Protein 8RV0 (pdb70)

Sequence (495 aa):
GRETCYACHTEVKSLKENSKHAAIACTVCHDKTKEHLEKGPDVKPVTKIDQAVCGSCHKNQYESFYAVHHDPTGARKEKGIPAGRSPLQDKLLAGHGFTFEHAEPRGHAYMVVDQFAVDRFQGGRYQFKGGWKNYDKVGKTWDILEDRGPNAKLPETAMAGNPTCIQCKSSDLILQWKHLGEKGGKFDRTSNVNDVVKAINNPVGCIHCHDPHGAQPRIVRDGLIAAIEKDPAKNIFAKNGKTDLKVIDFRGFRKIGVMEKTDSRMMCAQCHVEYNCNPGTQRTDGKPVTFADARTNHFPLKNSLQLLEHYRSIDFFDFKHAVTGAKLIKFQHPEAETYAGSAHDKAGVQCHQCHMPQVKGKDGKKYSTHGVVKPIQMVQESCISCHKDYTPNKAKFMIETIRNYTKGKMRKSEYWLAQLIDTFAVAQREGVSPTILDQARLKHEEAHALWEYWTAENSDGFHNPEQARQSLTGSISASKAGVKLLNDAIMAVKQ

Nearest PDB structures (foldseek):
  8rv0-assembly1_Y  TM=1.002E+00  e=2.883E-96  Trichlorobacter ammonificans
  3f29-assembly1_B  TM=9.630E-01  e=2.420E-55  Thioalkalivibrio nitratireducens
  2ot4-assembly1_A  TM=9.615E-01  e=1.950E-55  Thioalkalivibrio nitratireducens
  4l38-assembly1_A  TM=9.530E-01  e=4.382E-55  Thioalkalivibrio nitratireducens DSM 14787
  3sxq-assembly1_A  TM=9.569E-01  e=2.601E-54  Thioalkalivibrio paradoxus

Radius of gyration: 24.06 Å; Cα contacts (8 Å, |Δi|>4): 841; chains: 1; bounding box: 68×54×76 Å

Foldseek 3Di:
DVVVVCVPVVVLVVQFPPFPCVPDDPCLQWPCVVVCVVVHPVDPIDGFQDQVSVCVVVVQQVCLLQPFDADVVGFQAFQCPCPHLNVCCCQLVAWDLCNLTDTDDDWQQCQLLCQCQTQAAQQRQKAFVVHPVCSRPGFWNPVTIDGNDNPDHDPSGHHFHFPLVCQQWACQCLVFAFQLQDPDGVGGRPDDRVVVSVRGTGGYGPCQQAPPSRRFGWHFQRQLVVQCVVQQQDFLQHDPRGHQWDWDQPPNGGIMTGGPDDAVLSSVVSHQAWFAQGKWAFQPPRDTRGSNHSSRGHGNSADLVCVLVVCNVVRTAHGQRPQLRFRAHATARHLSSQLRPAPCVVVVDHPQQQFQFWDADDVGHIDGRNRTDDCLVPVVGNPCVVVVPDDNVRSNVVLVVLLVVLVVLLVLLSVLLSLLRVLLNLLVVLPQDVVLSVVSSVLNRQLCSLRNNQSNHDSSCPSHSVSSVVSSVSSNVSSVVSSVSSVVRSVVRVD

B-factor: mean 25.17, std 11.89, range [7.92, 104.19]

Secondary structure (DSSP, 8-state):
-HHHHHTT-HHHHHHHTTSTTTT--GGGTEE-HHHHHHT-SSS--EE---HHHHHHH-HHHHHHHH-----TT-S--BSSSTTSS-TTHHHHTTTSGGGT--B----GGGHHHHHHHSTTTSTT-EEETTGGGGTT--S-HHHHEEE--TT---SS------GGGGGGT-STTTTSB-GGG-BTBSB-TTS-HHHHHTT--SSS-GGGTB-TTT--BEE--HHHHHHHHHSTTTSTT-BTTB-S-EEEEETTTEEEEE-SS--HHHHHTTTSS--B-S-EE-TTT--EE-TTSGGGSB-----TTTHHHHHHHTT-BSEE-TTT--EEPP----HHHHHTTSHHHHTT--HHHHHS-EEE-SSS-EEE-SS---GGG-HIIIIITTSTT--HHHHHHHHHHHHHHHHHHHHHHHHHHHHHHHHHHHHHHTT--HHHHHHHHHHHHHHHHHHHHHHHSSSTTTT-HHHHHHHHHHHHHHHHHHHHHHHHHHHTT--

Structure (mmCIF, N/CA/C/O backbone):
data_8RV0
#
_entry.id   8RV0
#
_cell.length_a   114.440
_cell.length_b   114.440
_cell.length_c   65.230
_cell.angle_alpha   90.00
_cell.angle_beta   90.00
_cell.angle_gamma   120.00
#
_symmetry.space_group_name_H-M   'P 63'
#
loop_
_entity.id
_entity.type
_entity.pdbx_description
1 polymer 'Octaheme cytochrome c nitrite reductase'
2 non-polymer 'HEME C'
3 non-polymer 'NITRIC OXIDE'
4 non-polymer 'NITRITE ION'
5 non-polymer 'CALCIUM ION'
6 water water
#
loop_
_atom_site.group_PDB
_atom_site.id
_atom_site.type_symbol
_atom_site.label_atom_id
_atom_site.label_alt_id
_atom_site.label_comp_id
_atom_site.label_asym_id
_atom_site.label_entity_id
_atom_site.label_seq_id
_atom_site.pdbx_PDB_ins_code
_atom_site.Cartn_x
_atom_site.Cartn_y
_atom_site.Cartn_z
_atom_site.occupancy
_atom_site.B_iso_or_equiv
_atom_site.auth_seq_id
_atom_site.auth_comp_id
_atom_site.auth_asym_id
_atom_site.auth_atom_id
_atom_site.pdbx_PDB_model_num
ATOM 1 N N . GLY A 1 1 ? 3.276 9.475 23.162 1.00 39.06 38 GLY Y N 1
ATOM 2 C CA . GLY A 1 1 ? 2.420 9.172 21.928 1.00 34.89 38 GLY Y CA 1
ATOM 3 C C . GLY A 1 1 ? 3.189 8.607 20.728 1.00 44.16 38 GLY Y C 1
ATOM 4 O O . GLY A 1 1 ? 2.602 8.418 19.630 1.00 41.61 38 GLY Y O 1
ATOM 5 N N . ARG A 1 2 ? 4.485 8.252 20.931 1.00 33.86 39 ARG Y N 1
ATOM 6 C CA . ARG A 1 2 ? 5.322 7.914 19.778 1.00 33.84 39 ARG Y CA 1
ATOM 7 C C . ARG A 1 2 ? 4.745 6.712 19.020 1.00 22.59 39 ARG Y C 1
ATOM 8 O O . ARG A 1 2 ? 4.774 6.658 17.804 1.00 30.27 39 ARG Y O 1
ATOM 16 N N . GLU A 1 3 ? 4.127 5.777 19.772 1.00 33.98 40 GLU Y N 1
ATOM 17 C CA . GLU A 1 3 ? 3.466 4.621 19.160 1.00 38.15 40 GLU Y CA 1
ATOM 18 C C . GLU A 1 3 ? 2.482 5.010 18.049 1.00 34.73 40 GLU Y C 1
ATOM 19 O O . GLU A 1 3 ? 2.413 4.345 17.013 1.00 29.92 40 GLU Y O 1
ATOM 25 N N . THR A 1 4 ? 1.708 6.087 18.243 1.00 39.69 41 THR Y N 1
ATOM 26 C CA . THR A 1 4 ? 0.804 6.547 17.196 1.00 31.85 41 THR Y CA 1
ATOM 27 C C . THR A 1 4 ? 1.593 6.935 15.946 1.00 39.06 41 THR Y C 1
ATOM 28 O O . THR A 1 4 ? 1.235 6.512 14.845 1.00 34.09 41 THR Y O 1
ATOM 32 N N . CYS A 1 5 ? 2.614 7.818 16.117 1.00 38.28 42 CYS Y N 1
ATOM 33 C CA . CYS A 1 5 ? 3.549 8.140 15.049 1.00 36.24 42 CYS Y CA 1
ATOM 34 C C . CYS A 1 5 ? 4.087 6.841 14.432 1.00 31.76 42 CYS Y C 1
ATOM 35 O O . CYS A 1 5 ? 4.068 6.666 13.182 1.00 33.11 42 CYS Y O 1
ATOM 38 N N . TYR A 1 6 ? 4.547 5.953 15.344 1.00 32.62 43 TYR Y N 1
ATOM 39 C CA . TYR A 1 6 ? 5.295 4.802 14.817 1.00 36.03 43 TYR Y CA 1
ATOM 40 C C . TYR A 1 6 ? 4.374 3.963 13.910 1.00 45.37 43 TYR Y C 1
ATOM 41 O O . TYR A 1 6 ? 4.858 3.312 12.974 1.00 40.42 43 TYR Y O 1
ATOM 50 N N . ALA A 1 7 ? 3.038 3.994 14.146 1.00 36.73 44 ALA Y N 1
ATOM 51 C CA . ALA A 1 7 ? 2.169 3.191 13.279 1.00 38.68 44 ALA Y CA 1
ATOM 52 C C . ALA A 1 7 ? 2.452 3.508 11.806 1.00 36.33 44 ALA Y C 1
ATOM 53 O O . ALA A 1 7 ? 2.186 2.735 10.864 1.00 34.30 44 ALA Y O 1
ATOM 55 N N . CYS A 1 8 ? 2.943 4.723 11.561 1.00 36.52 45 CYS Y N 1
ATOM 56 C CA . CYS A 1 8 ? 3.035 5.110 10.168 1.00 30.08 45 CYS Y CA 1
ATOM 57 C C . CYS A 1 8 ? 4.495 5.357 9.779 1.00 28.71 45 CYS Y C 1
ATOM 58 O O . CYS A 1 8 ? 4.751 5.560 8.622 1.00 31.08 45 CYS Y O 1
ATOM 61 N N . HIS A 1 9 ? 5.426 5.433 10.734 1.00 26.76 46 HIS Y N 1
ATOM 62 C CA . HIS A 1 9 ? 6.804 5.805 10.397 1.00 27.07 46 HIS Y CA 1
ATOM 63 C C . HIS A 1 9 ? 7.722 4.731 10.964 1.00 21.40 46 HIS Y C 1
ATOM 64 O O . HIS A 1 9 ? 8.212 4.828 12.117 1.00 25.58 46 HIS Y O 1
ATOM 71 N N . THR A 1 10 ? 7.844 3.600 10.230 1.00 29.66 47 THR Y N 1
ATOM 72 C CA . THR A 1 10 ? 8.366 2.388 10.897 1.00 31.08 47 THR Y CA 1
ATOM 73 C C . THR A 1 10 ? 9.903 2.388 10.946 1.00 22.48 47 THR Y C 1
ATOM 74 O O . THR A 1 10 ? 10.472 1.975 11.944 1.00 25.26 47 THR Y O 1
ATOM 78 N N . GLU A 1 11 ? 10.558 3.015 9.960 1.00 29.53 48 GLU Y N 1
ATOM 79 C CA . GLU A 1 11 ? 12.012 3.158 9.952 1.00 28.45 48 GLU Y CA 1
ATOM 80 C C . GLU A 1 11 ? 12.554 3.985 11.120 1.00 29.68 48 GLU Y C 1
ATOM 81 O O . GLU A 1 11 ? 13.616 3.664 11.689 1.00 29.27 48 GLU Y O 1
ATOM 87 N N . VAL A 1 12 ? 11.843 5.084 11.443 1.00 26.55 49 VAL Y N 1
ATOM 88 C CA . VAL A 1 12 ? 12.155 5.887 12.601 1.00 24.52 49 VAL Y CA 1
ATOM 89 C C . VAL A 1 12 ? 12.108 5.033 13.850 1.00 25.48 49 VAL Y C 1
ATOM 90 O O . VAL A 1 12 ? 13.085 5.068 14.585 1.00 28.50 49 VAL Y O 1
ATOM 94 N N . LYS A 1 13 ? 10.973 4.296 14.093 1.00 26.04 50 LYS Y N 1
ATOM 95 C CA . LYS A 1 13 ? 10.924 3.368 15.213 1.00 25.14 50 LYS Y CA 1
ATOM 96 C C . LYS A 1 13 ? 12.217 2.517 15.259 1.00 24.34 50 LYS Y C 1
ATOM 97 O O . LYS A 1 13 ? 12.834 2.406 16.322 1.00 23.20 50 LYS Y O 1
ATOM 103 N N . SER A 1 14 ? 12.607 1.944 14.118 1.00 22.26 51 SER Y N 1
ATOM 104 C CA . SER A 1 14 ? 13.806 1.075 14.058 1.00 26.42 51 SER Y CA 1
ATOM 105 C C . SER A 1 14 ? 15.087 1.797 14.437 1.00 28.25 51 SER Y C 1
ATOM 106 O O . SER A 1 14 ? 15.889 1.233 15.164 1.00 28.08 51 SER Y O 1
ATOM 109 N N . LEU A 1 15 ? 15.295 3.025 13.938 1.00 31.69 52 LEU Y N 1
ATOM 110 C CA . LEU A 1 15 ? 16.464 3.771 14.413 1.00 24.67 52 LEU Y CA 1
ATOM 111 C C . LEU A 1 15 ? 16.366 4.176 15.872 1.00 19.60 52 LEU Y C 1
ATOM 112 O O . LEU A 1 15 ? 17.386 4.190 16.560 1.00 21.00 52 LEU Y O 1
ATOM 117 N N . LYS A 1 16 ? 15.163 4.590 16.376 1.00 22.91 53 LYS Y N 1
ATOM 118 C CA . LYS A 1 16 ? 15.085 5.276 17.659 1.00 22.81 53 LYS Y CA 1
ATOM 119 C C . LYS A 1 16 ? 14.952 4.346 18.882 1.00 23.64 53 LYS Y C 1
ATOM 120 O O . LYS A 1 16 ? 15.528 4.628 19.933 1.00 21.06 53 LYS Y O 1
ATOM 126 N N . GLU A 1 17 ? 14.121 3.286 18.799 1.00 25.66 54 GLU Y N 1
ATOM 127 C CA . GLU A 1 17 ? 13.893 2.522 20.040 1.00 25.49 54 GLU Y CA 1
ATOM 128 C C . GLU A 1 17 ? 15.195 1.830 20.474 1.00 24.23 54 GLU Y C 1
ATOM 129 O O . GLU A 1 17 ? 15.979 1.472 19.589 1.00 28.74 54 GLU Y O 1
ATOM 135 N N . ASN A 1 18 ? 15.436 1.792 21.795 1.00 24.52 55 ASN Y N 1
ATOM 136 C CA . ASN A 1 18 ? 16.558 1.182 22.511 1.00 28.76 55 ASN Y CA 1
ATOM 137 C C . ASN A 1 18 ? 17.908 1.842 22.180 1.00 34.25 55 ASN Y C 1
ATOM 138 O O . ASN A 1 18 ? 18.973 1.313 22.521 1.00 30.91 55 ASN Y O 1
ATOM 143 N N . SER A 1 19 ? 17.856 3.061 21.636 1.00 29.20 56 SER Y N 1
ATOM 144 C CA . SER A 1 19 ? 19.024 3.821 21.223 1.00 30.95 56 SER Y CA 1
ATOM 145 C C . SER A 1 19 ? 19.384 4.823 22.311 1.00 28.85 56 SER Y C 1
ATOM 146 O O . SER A 1 19 ? 18.628 4.955 23.238 1.00 29.32 56 SER Y O 1
ATOM 149 N N . LYS A 1 20 ? 20.482 5.622 22.141 1.00 23.66 57 LYS Y N 1
ATOM 150 C CA . LYS A 1 20 ? 20.985 6.636 23.055 1.00 29.70 57 LYS Y CA 1
ATOM 151 C C . LYS A 1 20 ? 20.023 7.831 23.263 1.00 24.54 57 LYS Y C 1
ATOM 152 O O . LYS A 1 20 ? 20.089 8.591 24.251 1.00 31.07 57 LYS Y O 1
ATOM 158 N N . HIS A 1 21 ? 19.176 8.025 22.298 1.00 20.30 58 HIS Y N 1
ATOM 159 C CA . HIS A 1 21 ? 18.230 9.120 22.261 1.00 26.07 58 HIS Y CA 1
ATOM 160 C C . HIS A 1 21 ? 16.813 8.558 22.438 1.00 30.35 58 HIS Y C 1
ATOM 161 O O . HIS A 1 21 ? 15.844 9.165 21.972 1.00 30.50 58 HIS Y O 1
ATOM 168 N N . ALA A 1 22 ? 16.673 7.339 23.013 1.00 29.89 59 ALA Y N 1
ATOM 169 C CA . ALA A 1 22 ? 15.339 6.713 23.002 1.00 27.80 59 ALA Y CA 1
ATOM 170 C C . ALA A 1 22 ? 14.275 7.616 23.657 1.00 26.81 59 ALA Y C 1
ATOM 171 O O . ALA A 1 22 ? 13.195 7.779 23.091 1.00 24.16 59 ALA Y O 1
ATOM 173 N N . ALA A 1 23 ? 14.626 8.199 24.798 1.00 24.32 60 ALA Y N 1
ATOM 174 C CA . ALA A 1 23 ? 13.699 8.968 25.632 1.00 28.68 60 ALA Y CA 1
ATOM 175 C C . ALA A 1 23 ? 13.297 10.331 25.077 1.00 34.61 60 ALA Y C 1
ATOM 176 O O . ALA A 1 23 ? 12.315 10.892 25.578 1.00 34.29 60 ALA Y O 1
ATOM 178 N N . ILE A 1 24 ? 14.102 10.919 24.168 1.00 29.97 61 ILE Y N 1
ATOM 179 C CA . ILE A 1 24 ? 13.742 12.194 23.535 1.00 28.81 61 ILE Y CA 1
ATOM 180 C C . ILE A 1 24 ? 12.338 12.158 22.922 1.00 25.17 61 ILE Y C 1
ATOM 181 O O . ILE A 1 24 ? 12.032 11.473 21.941 1.00 30.09 61 ILE Y O 1
ATOM 186 N N . ALA A 1 25 ? 11.506 13.075 23.398 1.00 26.36 62 ALA Y N 1
ATOM 187 C CA . ALA A 1 25 ? 10.188 13.221 22.811 1.00 21.01 62 ALA Y CA 1
ATOM 188 C C . ALA A 1 25 ? 10.312 13.845 21.427 1.00 25.03 62 ALA Y C 1
ATOM 189 O O . ALA A 1 25 ? 11.186 14.720 21.177 1.00 21.52 62 ALA Y O 1
ATOM 191 N N . CYS A 1 26 ? 9.374 13.425 20.576 1.00 24.01 63 CYS Y N 1
ATOM 192 C CA . CYS A 1 26 ? 9.330 13.823 19.183 1.00 24.24 63 CYS Y CA 1
ATOM 193 C C . CYS A 1 26 ? 9.200 15.334 19.014 1.00 31.57 63 CYS Y C 1
ATOM 194 O O . CYS A 1 26 ? 9.620 15.869 17.973 1.00 30.09 63 CYS Y O 1
ATOM 197 N N . THR A 1 27 ? 8.480 15.958 19.962 1.00 25.23 64 THR Y N 1
ATOM 198 C CA . THR A 1 27 ? 8.130 17.344 19.769 1.00 31.05 64 THR Y CA 1
ATOM 199 C C . THR A 1 27 ? 9.391 18.175 20.016 1.00 37.27 64 THR Y C 1
ATOM 200 O O . THR A 1 27 ? 9.336 19.386 19.818 1.00 34.07 64 THR Y O 1
ATOM 204 N N . VAL A 1 28 ? 10.480 17.545 20.530 1.00 32.22 65 VAL Y N 1
ATOM 205 C CA . VAL A 1 28 ? 11.746 18.237 20.714 1.00 27.77 65 VAL Y CA 1
ATOM 206 C C . VAL A 1 28 ? 12.273 18.756 19.393 1.00 28.49 65 VAL Y C 1
ATOM 207 O O . VAL A 1 28 ? 12.903 19.819 19.380 1.00 31.99 65 VAL Y O 1
ATOM 211 N N . CYS A 1 29 ? 12.046 18.044 18.300 1.00 23.95 66 CYS Y N 1
ATOM 212 C CA . CYS A 1 29 ? 12.704 18.275 17.019 1.00 24.31 66 CYS Y CA 1
ATOM 213 C C . CYS A 1 29 ? 11.616 18.587 15.977 1.00 20.22 66 CYS Y C 1
ATOM 214 O O . CYS A 1 29 ? 11.856 19.010 14.831 1.00 28.68 66 CYS Y O 1
ATOM 217 N N . HIS A 1 30 ? 10.353 18.284 16.300 1.00 22.95 67 HIS Y N 1
ATOM 218 C CA . HIS A 1 30 ? 9.338 18.439 15.266 1.00 22.54 67 HIS Y CA 1
ATOM 219 C C . HIS A 1 30 ? 8.178 19.297 15.823 1.00 26.14 67 HIS Y C 1
ATOM 220 O O . HIS A 1 30 ? 7.709 19.061 16.932 1.00 26.58 67 HIS Y O 1
ATOM 227 N N . ASP A 1 31 ? 7.717 20.290 15.058 1.00 33.18 68 ASP Y N 1
ATOM 228 C CA . ASP A 1 31 ? 6.676 21.159 15.620 1.00 27.03 68 ASP Y CA 1
ATOM 229 C C . ASP A 1 31 ? 5.435 20.831 14.818 1.00 27.78 68 ASP Y C 1
ATOM 230 O O . ASP A 1 31 ? 5.575 20.234 13.770 1.00 23.73 68 ASP Y O 1
ATOM 235 N N . LYS A 1 32 ? 4.217 21.193 15.279 1.00 31.11 69 LYS Y N 1
ATOM 236 C CA . LYS A 1 32 ? 3.004 21.020 14.454 1.00 32.06 69 LYS Y CA 1
ATOM 237 C C . LYS A 1 32 ? 2.561 19.557 14.344 1.00 29.05 69 LYS Y C 1
ATOM 238 O O . LYS A 1 32 ? 2.023 19.144 13.304 1.00 29.66 69 LYS Y O 1
ATOM 244 N N . THR A 1 33 ? 2.989 18.752 15.325 1.00 28.06 70 THR Y N 1
ATOM 245 C CA . THR A 1 33 ? 2.704 17.326 15.234 1.00 23.39 70 THR Y CA 1
ATOM 246 C C . THR A 1 33 ? 1.196 17.116 15.487 1.00 31.60 70 THR Y C 1
ATOM 247 O O . THR A 1 33 ? 0.597 16.266 14.846 1.00 31.17 70 THR Y O 1
ATOM 251 N N . LYS A 1 34 ? 0.608 17.858 16.455 1.00 31.63 71 LYS Y N 1
ATOM 252 C CA . LYS A 1 34 ? -0.841 17.742 16.649 1.00 35.40 71 LYS Y CA 1
ATOM 253 C C . LYS A 1 34 ? -1.570 18.041 15.331 1.00 34.79 71 LYS Y C 1
ATOM 254 O O . LYS A 1 34 ? -2.399 17.246 14.885 1.00 37.30 71 LYS Y O 1
ATOM 260 N N . GLU A 1 35 ? -1.282 19.152 14.643 1.00 28.75 72 GLU Y N 1
ATOM 261 C CA . GLU A 1 35 ? -1.974 19.346 13.372 1.00 28.71 72 GLU Y CA 1
ATOM 262 C C . GLU A 1 35 ? -1.813 18.181 12.372 1.00 31.38 72 GLU Y C 1
ATOM 263 O O . GLU A 1 35 ? -2.722 17.857 11.579 1.00 25.96 72 GLU Y O 1
ATOM 269 N N . HIS A 1 36 ? -0.619 17.564 12.370 1.00 26.24 73 HIS Y N 1
ATOM 270 C CA . HIS A 1 36 ? -0.317 16.418 11.550 1.00 26.81 73 HIS Y CA 1
ATOM 271 C C . HIS A 1 36 ? -1.223 15.233 11.874 1.00 25.88 73 HIS Y C 1
ATOM 272 O O . HIS A 1 36 ? -1.681 14.549 10.968 1.00 25.00 73 HIS Y O 1
ATOM 279 N N . LEU A 1 37 ? -1.466 14.966 13.162 1.00 33.94 74 LEU Y N 1
ATOM 280 C CA . LEU A 1 37 ? -2.356 13.864 13.565 1.00 32.63 74 LEU Y CA 1
ATOM 281 C C . LEU A 1 37 ? -3.798 14.211 13.110 1.00 43.56 74 LEU Y C 1
ATOM 282 O O . LEU A 1 37 ? -4.368 13.536 12.214 1.00 40.65 74 LEU Y O 1
ATOM 287 N N . GLU A 1 38 ? -4.321 15.344 13.666 1.00 38.57 75 GLU Y N 1
ATOM 288 C CA . GLU A 1 38 ? -5.688 15.881 13.546 1.00 40.27 75 GLU Y CA 1
ATOM 289 C C . GLU A 1 38 ? -6.097 16.111 12.092 1.00 45.81 75 GLU Y C 1
ATOM 290 O O . GLU A 1 38 ? -7.089 15.569 11.616 1.00 60.13 75 GLU Y O 1
ATOM 296 N N . LYS A 1 39 ? -5.337 16.933 11.378 1.00 43.25 76 LYS Y N 1
ATOM 297 C CA . LYS A 1 39 ? -5.661 17.255 10.007 1.00 50.73 76 LYS Y CA 1
ATOM 298 C C . LYS A 1 39 ? -5.173 16.160 9.053 1.00 48.68 76 LYS Y C 1
ATOM 299 O O . LYS A 1 39 ? -5.616 16.088 7.910 1.00 57.50 76 LYS Y O 1
ATOM 305 N N . GLY A 1 40 ? -4.263 15.291 9.502 1.00 57.98 77 GLY Y N 1
ATOM 306 C CA . GLY A 1 40 ? -3.774 14.215 8.647 1.00 52.72 77 GLY Y CA 1
ATOM 307 C C . GLY A 1 40 ? -2.417 14.510 7.994 1.00 59.91 77 GLY Y C 1
ATOM 308 O O . GLY A 1 40 ? -1.699 15.414 8.426 1.00 52.40 77 GLY Y O 1
ATOM 309 N N . PRO A 1 41 ? -2.040 13.774 6.918 1.00 60.95 78 PRO Y N 1
ATOM 310 C CA . PRO A 1 41 ? -0.679 13.790 6.377 1.00 68.94 78 PRO Y CA 1
ATOM 311 C C . PRO A 1 41 ? -0.578 14.692 5.150 1.00 59.89 78 PRO Y C 1
ATOM 312 O O . PRO A 1 41 ? 0.240 14.465 4.257 1.00 64.83 78 PRO Y O 1
ATOM 316 N N . ASP A 1 42 ? -1.508 15.643 5.089 1.00 61.20 79 ASP Y N 1
ATOM 317 C CA . ASP A 1 42 ? -1.411 16.793 4.207 1.00 60.84 79 ASP Y CA 1
ATOM 318 C C . ASP A 1 42 ? -0.618 17.835 4.986 1.00 50.67 79 ASP Y C 1
ATOM 319 O O . ASP A 1 42 ? 0.427 18.265 4.555 1.00 51.04 79 ASP Y O 1
ATOM 324 N N . VAL A 1 43 ? -1.033 18.105 6.216 1.00 47.55 80 VAL Y N 1
ATOM 325 C CA . VAL A 1 43 ? -0.263 19.001 7.066 1.00 48.26 80 VAL Y CA 1
ATOM 326 C C . VAL A 1 43 ? 0.996 18.291 7.612 1.00 45.57 80 VAL Y C 1
ATOM 327 O O . VAL A 1 43 ? 0.947 17.566 8.633 1.00 34.68 80 VAL Y O 1
ATOM 331 N N . LYS A 1 44 ? 2.121 18.501 6.892 1.00 39.16 81 LYS Y N 1
ATOM 332 C CA . LYS A 1 44 ? 3.416 17.987 7.301 1.00 38.45 81 LYS Y CA 1
ATOM 333 C C . LYS A 1 44 ? 3.881 18.733 8.537 1.00 33.80 81 LYS Y C 1
ATOM 334 O O . LYS A 1 44 ? 3.708 19.940 8.653 1.00 37.86 81 LYS Y O 1
ATOM 340 N N . PRO A 1 45 ? 4.507 18.046 9.506 1.00 34.56 82 PRO Y N 1
ATOM 341 C CA . PRO A 1 45 ? 5.096 18.725 10.640 1.00 32.65 82 PRO Y CA 1
ATOM 342 C C . PRO A 1 45 ? 6.245 19.558 10.062 1.00 27.21 82 PRO Y C 1
ATOM 343 O O . PRO A 1 45 ? 6.553 19.479 8.878 1.00 30.92 82 PRO Y O 1
ATOM 347 N N . VAL A 1 46 ? 6.770 20.417 10.904 1.00 36.22 83 VAL Y N 1
ATOM 348 C CA . VAL A 1 46 ? 7.911 21.246 10.565 1.00 29.57 83 VAL Y CA 1
ATOM 349 C C . VAL A 1 46 ? 9.121 20.640 11.282 1.00 31.03 83 VAL Y C 1
ATOM 350 O O . VAL A 1 46 ? 9.048 20.299 12.487 1.00 33.83 83 VAL Y O 1
ATOM 354 N N . THR A 1 47 ? 10.200 20.460 10.501 1.00 26.00 84 THR Y N 1
ATOM 355 C CA . THR A 1 47 ? 11.443 19.922 11.007 1.00 23.81 84 THR Y CA 1
ATOM 356 C C . THR A 1 47 ? 12.497 21.018 10.910 1.00 21.12 84 THR Y C 1
ATOM 357 O O . THR A 1 47 ? 13.037 21.175 9.857 1.00 28.72 84 THR Y O 1
ATOM 361 N N . LYS A 1 48 ? 12.738 21.791 11.970 1.00 26.65 85 LYS Y N 1
ATOM 362 C CA . LYS A 1 48 ? 13.720 22.849 11.709 1.00 36.92 85 LYS Y CA 1
ATOM 363 C C . LYS A 1 48 ? 15.130 22.245 11.808 1.00 36.35 85 LYS Y C 1
ATOM 364 O O . LYS A 1 48 ? 15.494 21.569 12.780 1.00 33.14 85 LYS Y O 1
ATOM 370 N N . ILE A 1 49 ? 15.869 22.321 10.699 1.00 33.21 86 ILE Y N 1
ATOM 371 C CA . ILE A 1 49 ? 17.192 21.721 10.760 1.00 32.55 86 ILE Y CA 1
ATOM 372 C C . ILE A 1 49 ? 18.071 22.697 11.517 1.00 29.08 86 ILE Y C 1
ATOM 373 O O . ILE A 1 49 ? 18.047 23.874 11.202 1.00 36.04 86 ILE Y O 1
ATOM 378 N N . ASP A 1 50 ? 18.645 22.268 12.652 1.00 36.49 87 ASP Y N 1
ATOM 379 C CA . ASP A 1 50 ? 19.261 23.266 13.519 1.00 32.57 87 ASP Y CA 1
ATOM 380 C C . ASP A 1 50 ? 20.122 22.709 14.638 1.00 36.28 87 ASP Y C 1
ATOM 381 O O . ASP A 1 50 ? 19.613 22.106 15.595 1.00 34.31 87 ASP Y O 1
ATOM 386 N N . GLN A 1 51 ? 21.406 23.145 14.589 1.00 29.40 88 GLN Y N 1
ATOM 387 C CA . GLN A 1 51 ? 22.469 22.727 15.487 1.00 26.94 88 GLN Y CA 1
ATOM 388 C C . GLN A 1 51 ? 22.103 23.006 16.941 1.00 24.64 88 GLN Y C 1
ATOM 389 O O . GLN A 1 51 ? 22.519 22.308 17.892 1.00 23.41 88 GLN Y O 1
ATOM 395 N N . ALA A 1 52 ? 21.379 24.096 17.150 1.00 24.21 89 ALA Y N 1
ATOM 396 C CA . ALA A 1 52 ? 21.264 24.551 18.523 1.00 24.31 89 ALA Y CA 1
ATOM 397 C C . ALA A 1 52 ? 20.394 23.606 19.401 1.00 26.45 89 ALA Y C 1
ATOM 398 O O . ALA A 1 52 ? 20.569 23.523 20.639 1.00 21.95 89 ALA Y O 1
ATOM 400 N N . VAL A 1 53 ? 19.503 22.863 18.742 1.00 21.59 90 VAL Y N 1
ATOM 401 C CA . VAL A 1 53 ? 18.742 21.796 19.403 1.00 27.43 90 VAL Y CA 1
ATOM 402 C C . VAL A 1 53 ? 19.648 20.651 19.847 1.00 26.11 90 VAL Y C 1
ATOM 403 O O . VAL A 1 53 ? 19.644 20.323 21.030 1.00 26.47 90 VAL Y O 1
ATOM 407 N N . CYS A 1 54 ? 20.571 20.188 18.988 1.00 24.24 91 CYS Y N 1
ATOM 408 C CA . CYS A 1 54 ? 21.551 19.239 19.538 1.00 18.71 91 CYS Y CA 1
ATOM 409 C C . CYS A 1 54 ? 22.412 19.864 20.624 1.00 26.42 91 CYS Y C 1
ATOM 410 O O . CYS A 1 54 ? 22.840 19.207 21.587 1.00 24.58 91 CYS Y O 1
ATOM 413 N N . GLY A 1 55 ? 22.774 21.159 20.424 1.00 20.87 92 GLY Y N 1
ATOM 414 C CA . GLY A 1 55 ? 23.607 21.807 21.399 1.00 26.48 92 GLY Y CA 1
ATOM 415 C C . GLY A 1 55 ? 23.028 21.799 22.802 1.00 22.85 92 GLY Y C 1
ATOM 416 O O . GLY A 1 55 ? 23.795 21.848 23.796 1.00 29.71 92 GLY Y O 1
ATOM 417 N N . SER A 1 56 ? 21.681 21.771 22.884 1.00 29.38 93 SER Y N 1
ATOM 418 C CA . SER A 1 56 ? 21.064 21.887 24.199 1.00 27.21 93 SER Y CA 1
ATOM 419 C C . SER A 1 56 ? 21.522 20.679 25.036 1.00 25.32 93 SER Y C 1
ATOM 420 O O . SER A 1 56 ? 21.727 20.781 26.253 1.00 30.21 93 SER Y O 1
ATOM 423 N N . CYS A 1 57 ? 21.866 19.560 24.387 1.00 27.50 94 CYS Y N 1
ATOM 424 C CA . CYS A 1 57 ? 22.294 18.454 25.241 1.00 22.01 94 CYS Y CA 1
ATOM 425 C C . CYS A 1 57 ? 23.739 18.069 24.953 1.00 26.81 94 CYS Y C 1
ATOM 426 O O . CYS A 1 57 ? 24.322 17.237 25.659 1.00 22.52 94 CYS Y O 1
ATOM 429 N N . HIS A 1 58 ? 24.312 18.711 23.937 1.00 26.96 95 HIS Y N 1
ATOM 430 C CA . HIS A 1 58 ? 25.661 18.369 23.518 1.00 21.13 95 HIS Y CA 1
ATOM 431 C C . HIS A 1 58 ? 26.466 19.662 23.378 1.00 23.63 95 HIS Y C 1
ATOM 432 O O . HIS A 1 58 ? 26.915 20.041 22.263 1.00 24.38 95 HIS Y O 1
ATOM 439 N N . LYS A 1 59 ? 26.723 20.317 24.499 1.00 21.17 96 LYS Y N 1
ATOM 440 C CA . LYS A 1 59 ? 27.103 21.699 24.354 1.00 24.51 96 LYS Y CA 1
ATOM 441 C C . LYS A 1 59 ? 28.552 21.813 23.846 1.00 26.35 96 LYS Y C 1
ATOM 442 O O . LYS A 1 59 ? 28.855 22.787 23.184 1.00 24.03 96 LYS Y O 1
ATOM 448 N N . ASN A 1 60 ? 29.418 20.850 24.164 1.00 24.85 97 ASN Y N 1
ATOM 449 C CA . ASN A 1 60 ? 30.836 21.005 23.854 1.00 25.11 97 ASN Y CA 1
ATOM 450 C C . ASN A 1 60 ? 31.082 20.815 22.362 1.00 22.99 97 ASN Y C 1
ATOM 451 O O . ASN A 1 60 ? 31.922 21.567 21.775 1.00 24.02 97 ASN Y O 1
ATOM 456 N N . GLN A 1 61 ? 30.326 19.887 21.747 1.00 21.49 98 GLN Y N 1
ATOM 457 C CA . GLN A 1 61 ? 30.331 19.681 20.309 1.00 20.79 98 GLN Y CA 1
ATOM 458 C C . GLN A 1 61 ? 29.812 20.944 19.615 1.00 22.75 98 GLN Y C 1
ATOM 459 O O . GLN A 1 61 ? 30.437 21.454 18.670 1.00 19.38 98 GLN Y O 1
ATOM 465 N N . TYR A 1 62 ? 28.679 21.496 20.105 1.00 19.80 99 TYR Y N 1
ATOM 466 C CA . TYR A 1 62 ? 28.133 22.712 19.538 1.00 19.45 99 TYR Y CA 1
ATOM 467 C C . TYR A 1 62 ? 29.091 23.884 19.786 1.00 19.38 99 TYR Y C 1
ATOM 468 O O . TYR A 1 62 ? 29.320 24.712 18.892 1.00 22.73 99 TYR Y O 1
ATOM 477 N N . GLU A 1 63 ? 29.639 24.037 20.975 1.00 19.39 100 GLU Y N 1
ATOM 478 C CA . GLU A 1 63 ? 30.396 25.266 21.168 1.00 20.17 100 GLU Y CA 1
ATOM 479 C C . GLU A 1 63 ? 31.682 25.267 20.318 1.00 20.75 100 GLU Y C 1
ATOM 480 O O . GLU A 1 63 ? 32.136 26.333 19.848 1.00 19.63 100 GLU Y O 1
ATOM 486 N N . SER A 1 64 ? 32.241 24.059 20.127 1.00 18.29 101 SER Y N 1
ATOM 487 C CA . SER A 1 64 ? 33.543 24.007 19.487 1.00 18.23 101 SER Y CA 1
ATOM 488 C C . SER A 1 64 ? 33.374 24.204 17.987 1.00 18.20 101 SER Y C 1
ATOM 489 O O . SER A 1 64 ? 34.260 24.839 17.361 1.00 18.37 101 SER Y O 1
ATOM 492 N N . PHE A 1 65 ? 32.224 23.776 17.429 1.00 19.83 102 PHE Y N 1
ATOM 493 C CA . PHE A 1 65 ? 31.905 23.975 16.004 1.00 19.71 102 PHE Y CA 1
ATOM 494 C C . PHE A 1 65 ? 31.768 25.489 15.722 1.00 21.64 102 PHE Y C 1
ATOM 495 O O . PHE A 1 65 ? 32.250 25.998 14.677 1.00 19.56 102 PHE Y O 1
ATOM 503 N N . TYR A 1 66 ? 31.095 26.212 16.619 1.00 16.98 103 TYR Y N 1
ATOM 504 C CA . TYR A 1 66 ? 30.831 27.635 16.421 1.00 17.76 103 TYR Y CA 1
ATOM 505 C C . TYR A 1 66 ? 31.930 28.576 16.940 1.00 18.47 103 TYR Y C 1
ATOM 506 O O . TYR A 1 66 ? 31.823 29.766 16.759 1.00 24.23 103 TYR Y O 1
ATOM 515 N N . ALA A 1 67 ? 32.914 28.088 17.683 1.00 18.46 104 ALA Y N 1
ATOM 516 C CA . ALA A 1 67 ? 33.879 28.974 18.336 1.00 20.23 104 ALA Y CA 1
ATOM 517 C C . ALA A 1 67 ? 34.600 29.793 17.256 1.00 20.24 104 ALA Y C 1
ATOM 518 O O . ALA A 1 67 ? 34.886 29.255 16.165 1.00 21.73 104 ALA Y O 1
ATOM 520 N N . VAL A 1 68 ? 34.848 31.061 17.583 1.00 23.69 105 VAL Y N 1
ATOM 521 C CA . VAL A 1 68 ? 35.457 31.873 16.542 1.00 19.83 105 VAL Y CA 1
ATOM 522 C C . VAL A 1 68 ? 36.949 31.934 16.803 1.00 23.71 105 VAL Y C 1
ATOM 523 O O . VAL A 1 68 ? 37.335 32.214 17.918 1.00 24.25 105 VAL Y O 1
ATOM 527 N N . HIS A 1 69 ? 37.775 31.536 15.823 1.00 20.32 106 HIS Y N 1
ATOM 528 C CA . HIS A 1 69 ? 39.189 31.707 16.050 1.00 20.32 106 HIS Y CA 1
ATOM 529 C C . HIS A 1 69 ? 39.704 32.660 14.971 1.00 20.77 106 HIS Y C 1
ATOM 530 O O . HIS A 1 69 ? 39.141 32.702 13.880 1.00 20.15 106 HIS Y O 1
ATOM 537 N N . HIS A 1 70 ? 40.810 33.347 15.216 1.00 18.24 107 HIS Y N 1
ATOM 538 C CA . HIS A 1 70 ? 41.345 34.287 14.219 1.00 18.76 107 HIS Y CA 1
ATOM 539 C C . HIS A 1 70 ? 42.766 33.929 13.882 1.00 18.76 107 HIS Y C 1
ATOM 540 O O . HIS A 1 70 ? 43.685 34.146 14.675 1.00 21.31 107 HIS Y O 1
ATOM 547 N N . ASP A 1 71 ? 42.950 33.355 12.706 1.00 17.38 108 ASP Y N 1
ATOM 548 C CA . ASP A 1 71 ? 44.307 33.024 12.252 1.00 16.74 108 ASP Y CA 1
ATOM 549 C C . ASP A 1 71 ? 45.046 34.323 11.918 1.00 15.00 108 ASP Y C 1
ATOM 550 O O . ASP A 1 71 ? 44.498 35.144 11.182 1.00 16.20 108 ASP Y O 1
ATOM 555 N N . PRO A 1 72 ? 46.203 34.659 12.537 1.00 15.85 109 PRO Y N 1
ATOM 556 C CA . PRO A 1 72 ? 46.825 35.972 12.344 1.00 15.54 109 PRO Y CA 1
ATOM 557 C C . PRO A 1 72 ? 47.437 36.160 10.948 1.00 15.05 109 PRO Y C 1
ATOM 558 O O . PRO A 1 72 ? 47.735 37.333 10.603 1.00 18.49 109 PRO Y O 1
ATOM 562 N N . THR A 1 73 ? 47.439 35.093 10.126 1.00 14.14 110 THR Y N 1
ATOM 563 C CA . THR A 1 73 ? 47.863 35.260 8.722 1.00 14.40 110 THR Y CA 1
ATOM 564 C C . THR A 1 73 ? 46.626 35.546 7.855 1.00 15.35 110 THR Y C 1
ATOM 565 O O . THR A 1 73 ? 46.747 35.643 6.673 1.00 17.14 110 THR Y O 1
ATOM 569 N N . GLY A 1 74 ? 45.431 35.654 8.435 1.00 14.99 111 GLY Y N 1
ATOM 570 C CA . GLY A 1 74 ? 44.206 35.940 7.705 1.00 13.60 111 GLY Y CA 1
ATOM 571 C C . GLY A 1 74 ? 43.605 34.717 6.998 1.00 13.29 111 GLY Y C 1
ATOM 572 O O . GLY A 1 74 ? 44.102 33.588 7.008 1.00 15.58 111 GLY Y O 1
ATOM 573 N N . ALA A 1 75 ? 42.507 34.999 6.315 1.00 15.08 112 ALA Y N 1
ATOM 574 C CA . ALA A 1 75 ? 41.804 34.019 5.472 1.00 17.34 112 ALA Y CA 1
ATOM 575 C C . ALA A 1 75 ? 41.680 34.626 4.070 1.00 15.35 112 ALA Y C 1
ATOM 576 O O . ALA A 1 75 ? 42.347 35.587 3.788 1.00 13.90 112 ALA Y O 1
ATOM 578 N N . ARG A 1 76 ? 40.747 34.127 3.254 1.00 14.42 113 ARG Y N 1
ATOM 579 C CA . ARG A 1 76 ? 40.580 34.523 1.874 1.00 14.96 113 ARG Y CA 1
ATOM 580 C C . ARG A 1 76 ? 41.923 34.441 1.129 1.00 13.31 113 ARG Y C 1
ATOM 581 O O . ARG A 1 76 ? 42.251 35.320 0.321 1.00 15.75 113 ARG Y O 1
ATOM 589 N N . LYS A 1 77 ? 42.682 33.348 1.415 1.00 12.98 114 LYS Y N 1
ATOM 590 C CA . LYS A 1 77 ? 44.025 33.199 0.834 1.00 12.62 114 LYS Y CA 1
ATOM 591 C C . LYS A 1 77 ? 43.884 32.641 -0.588 1.00 12.89 114 LYS Y C 1
ATOM 592 O O . LYS A 1 77 ? 43.725 31.445 -0.768 1.00 13.89 114 LYS Y O 1
ATOM 598 N N . GLU A 1 78 ? 44.019 33.517 -1.571 1.00 13.61 115 GLU Y N 1
ATOM 599 C CA . GLU A 1 78 ? 44.015 33.107 -2.978 1.00 15.89 115 GLU Y CA 1
ATOM 600 C C . GLU A 1 78 ? 45.161 32.107 -3.232 1.00 14.90 115 GLU Y C 1
ATOM 601 O O . GLU A 1 78 ? 46.317 32.352 -2.864 1.00 18.07 115 GLU Y O 1
ATOM 607 N N . LYS A 1 79 ? 44.875 31.042 -3.975 1.00 12.44 116 LYS Y N 1
ATOM 608 C CA . LYS A 1 79 ? 45.880 30.020 -4.205 1.00 11.66 116 LYS Y CA 1
ATOM 609 C C . LYS A 1 79 ? 46.913 30.414 -5.269 1.00 11.65 116 LYS Y C 1
ATOM 610 O O . LYS A 1 79 ? 48.027 29.907 -5.276 1.00 12.29 116 LYS Y O 1
ATOM 616 N N . GLY A 1 80 ? 46.430 31.255 -6.213 1.00 13.90 117 GLY Y N 1
ATOM 617 C CA . GLY A 1 80 ? 47.106 31.589 -7.446 1.00 13.23 117 GLY Y CA 1
ATOM 618 C C . GLY A 1 80 ? 48.039 32.781 -7.276 1.00 18.20 117 GLY Y C 1
ATOM 619 O O . GLY A 1 80 ? 47.777 33.839 -7.898 1.00 25.92 117 GLY Y O 1
ATOM 620 N N . ILE A 1 81 ? 48.883 32.759 -6.220 1.00 16.70 118 ILE Y N 1
ATOM 621 C CA . ILE A 1 81 ? 49.895 33.779 -6.004 1.00 12.20 118 ILE Y CA 1
ATOM 622 C C . ILE A 1 81 ? 51.270 33.098 -5.914 1.00 12.92 118 ILE Y C 1
ATOM 623 O O . ILE A 1 81 ? 51.405 31.890 -5.674 1.00 13.17 118 ILE Y O 1
ATOM 628 N N . PRO A 1 82 ? 52.379 33.810 -6.145 1.00 13.98 119 PRO Y N 1
ATOM 629 C CA . PRO A 1 82 ? 53.674 33.142 -6.290 1.00 14.31 119 PRO Y CA 1
ATOM 630 C C . PRO A 1 82 ? 54.063 32.247 -5.124 1.00 16.18 119 PRO Y C 1
ATOM 631 O O . PRO A 1 82 ? 54.521 31.119 -5.345 1.00 15.83 119 PRO Y O 1
AT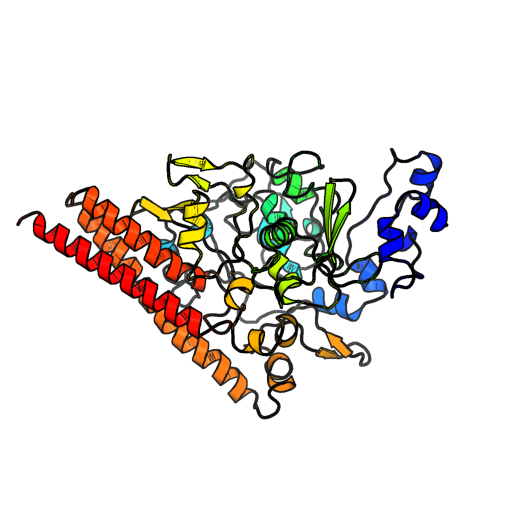OM 635 N N . ALA A 1 83 ? 53.725 32.718 -3.905 1.00 15.42 120 ALA Y N 1
ATOM 636 C CA . ALA A 1 83 ? 54.063 31.902 -2.747 1.00 17.02 120 ALA Y CA 1
ATOM 637 C C . ALA A 1 83 ? 52.896 31.005 -2.290 1.00 18.28 120 ALA Y C 1
ATOM 638 O O . ALA A 1 83 ? 52.977 30.452 -1.180 1.00 20.98 120 ALA Y O 1
ATOM 640 N N . GLY A 1 84 ? 51.830 30.834 -3.087 1.00 14.82 121 GLY Y N 1
ATOM 641 C CA . GLY A 1 84 ? 50.646 30.128 -2.643 1.00 12.75 121 GLY Y CA 1
ATOM 642 C C . GLY A 1 84 ? 50.699 28.668 -3.067 1.00 13.84 121 GLY Y C 1
ATOM 643 O O . GLY A 1 84 ? 51.720 28.157 -3.534 1.00 13.85 121 GLY Y O 1
ATOM 644 N N . ARG A 1 85 ? 49.560 27.995 -2.882 1.00 13.76 122 ARG Y N 1
ATOM 645 C CA . ARG A 1 85 ? 49.483 26.550 -3.059 1.00 13.54 122 ARG Y CA 1
ATOM 646 C C . ARG A 1 85 ? 49.375 26.180 -4.534 1.00 14.13 122 ARG Y C 1
ATOM 647 O O . ARG A 1 85 ? 49.621 25.040 -4.902 1.00 13.76 122 ARG Y O 1
ATOM 655 N N . SER A 1 86 ? 49.083 27.170 -5.386 1.00 12.57 123 SER Y N 1
ATOM 656 C CA . SER A 1 86 ? 48.912 26.888 -6.817 1.00 12.33 123 SER Y CA 1
ATOM 657 C C . SER A 1 86 ? 49.352 28.070 -7.697 1.00 12.37 123 SER Y C 1
ATOM 658 O O . SER A 1 86 ? 48.514 28.834 -8.291 1.00 12.09 123 SER Y O 1
ATOM 661 N N . PRO A 1 87 ? 50.683 28.329 -7.739 1.00 12.91 124 PRO Y N 1
ATOM 662 C CA . PRO A 1 87 ? 51.205 29.599 -8.241 1.00 13.94 124 PRO Y CA 1
ATOM 663 C C . PRO A 1 87 ? 50.978 29.813 -9.720 1.00 14.89 124 PRO Y C 1
ATOM 664 O O . PRO A 1 87 ? 50.975 30.961 -10.127 1.00 18.16 124 PRO Y O 1
ATOM 668 N N . LEU A 1 88 ? 50.739 28.717 -10.450 1.00 13.07 125 LEU Y N 1
ATOM 669 C CA . LEU A 1 88 ? 50.574 28.829 -11.919 1.00 14.34 125 LEU Y CA 1
ATOM 670 C C . LEU A 1 88 ? 49.125 28.544 -12.278 1.00 17.70 125 LEU Y C 1
ATOM 671 O O . LEU A 1 88 ? 48.827 28.219 -13.424 1.00 18.99 125 LEU Y O 1
ATOM 676 N N . GLN A 1 89 ? 48.202 28.715 -11.304 1.00 14.95 126 GLN Y N 1
ATOM 677 C CA . GLN A 1 89 ? 46.765 28.480 -11.490 1.00 16.36 126 GLN Y CA 1
ATOM 678 C C . GLN A 1 89 ? 46.175 29.256 -12.665 1.00 14.36 126 GLN Y C 1
ATOM 679 O O . GLN A 1 89 ? 45.437 28.631 -13.438 1.00 13.79 126 GLN Y O 1
ATOM 685 N N . ASP A 1 90 ? 46.483 30.578 -12.768 1.00 16.27 127 ASP Y N 1
ATOM 686 C CA . ASP A 1 90 ? 45.843 31.355 -13.806 1.00 15.44 127 ASP Y CA 1
ATOM 687 C C . ASP A 1 90 ? 46.249 30.770 -15.177 1.00 17.20 127 ASP Y C 1
ATOM 688 O O . ASP A 1 90 ? 45.415 30.765 -16.061 1.00 18.25 127 ASP Y O 1
ATOM 693 N N . LYS A 1 91 ? 47.525 30.349 -15.367 1.00 14.68 128 LYS Y N 1
ATOM 694 C CA . LYS A 1 91 ? 47.914 29.832 -16.688 1.00 17.13 128 LYS Y CA 1
ATOM 695 C C . LYS A 1 91 ? 47.303 28.441 -16.876 1.00 17.58 128 LYS Y C 1
ATOM 696 O O . LYS A 1 91 ? 46.861 28.042 -18.000 1.00 18.82 128 LYS Y O 1
ATOM 702 N N . LEU A 1 92 ? 47.359 27.600 -15.809 1.00 14.28 129 LEU Y N 1
ATOM 703 C CA . LEU A 1 92 ? 47.110 26.186 -16.099 1.00 13.71 129 LEU Y CA 1
ATOM 704 C C . LEU A 1 92 ? 45.620 25.873 -16.126 1.00 13.75 129 LEU Y C 1
ATOM 705 O O . LEU A 1 92 ? 45.206 24.861 -16.706 1.00 16.83 129 LEU Y O 1
ATOM 710 N N . LEU A 1 93 ? 44.819 26.687 -15.456 1.00 15.59 130 LEU Y N 1
ATOM 711 C CA . LEU A 1 93 ? 43.353 26.537 -15.467 1.00 14.59 130 LEU Y CA 1
ATOM 712 C C . LEU A 1 93 ? 42.665 27.543 -16.382 1.00 14.52 130 LEU Y C 1
ATOM 713 O O . LEU A 1 93 ? 41.451 27.709 -16.237 1.00 17.16 130 LEU Y O 1
ATOM 718 N N . ALA A 1 94 ? 43.431 28.234 -17.271 1.00 18.62 131 ALA Y N 1
ATOM 719 C CA . ALA A 1 94 ? 42.877 29.197 -18.249 1.00 19.20 131 ALA Y CA 1
ATOM 720 C C . ALA A 1 94 ? 41.657 28.566 -18.940 1.00 22.15 131 ALA Y C 1
ATOM 721 O O . ALA A 1 94 ? 41.765 27.477 -19.532 1.00 22.72 131 ALA Y O 1
ATOM 723 N N . GLY A 1 95 ? 40.532 29.311 -18.902 1.00 20.35 132 GLY Y N 1
ATOM 724 C CA . GLY A 1 95 ? 39.266 28.758 -19.394 1.00 20.91 132 GLY Y CA 1
ATOM 725 C C . GLY A 1 95 ? 38.315 28.201 -18.364 1.00 27.77 132 GLY Y C 1
ATOM 726 O O . GLY A 1 95 ? 37.236 27.743 -18.757 1.00 27.10 132 GLY Y O 1
ATOM 727 N N . HIS A 1 96 ? 38.693 28.198 -17.069 1.00 22.59 133 HIS Y N 1
ATOM 728 C CA . HIS A 1 96 ? 37.844 27.646 -16.012 1.00 21.14 133 HIS Y CA 1
ATOM 729 C C . HIS A 1 96 ? 37.441 28.766 -15.050 1.00 17.45 133 HIS Y C 1
ATOM 730 O O . HIS A 1 96 ? 38.219 29.713 -14.867 1.00 18.95 133 HIS Y O 1
ATOM 737 N N . GLY A 1 97 ? 36.275 28.671 -14.443 1.00 16.69 134 GLY Y N 1
ATOM 738 C CA . GLY A 1 97 ? 35.813 29.705 -13.527 1.00 17.79 134 GLY Y CA 1
ATOM 739 C C . GLY A 1 97 ? 36.704 29.823 -12.268 1.00 21.22 134 GLY Y C 1
ATOM 740 O O . GLY A 1 97 ? 36.634 30.813 -11.579 1.00 18.21 134 GLY Y O 1
ATOM 741 N N . PHE A 1 98 ? 37.567 28.807 -11.980 1.00 20.21 135 PHE Y N 1
ATOM 742 C CA . PHE A 1 98 ? 38.407 28.965 -10.791 1.00 19.62 135 PHE Y CA 1
ATOM 743 C C . PHE A 1 98 ? 39.369 30.145 -10.933 1.00 17.17 135 PHE Y C 1
ATOM 744 O O . PHE A 1 98 ? 39.926 30.620 -9.923 1.00 18.52 135 PHE Y O 1
ATOM 752 N N . THR A 1 99 ? 39.678 30.563 -12.158 1.00 16.13 136 THR Y N 1
ATOM 753 C CA . THR A 1 99 ? 40.636 31.631 -12.367 1.00 14.88 136 THR Y CA 1
ATOM 754 C C . THR A 1 99 ? 40.059 32.958 -11.847 1.00 14.83 136 THR Y C 1
ATOM 755 O O . THR A 1 99 ? 40.835 33.872 -11.667 1.00 18.35 136 THR Y O 1
ATOM 759 N N . PHE A 1 100 ? 38.761 33.026 -11.524 1.00 15.55 137 PHE Y N 1
ATOM 760 C CA . PHE A 1 100 ? 38.183 34.275 -11.044 1.00 16.82 137 PHE Y CA 1
ATOM 761 C C . PHE A 1 100 ? 38.427 34.482 -9.533 1.00 18.21 137 PHE Y C 1
ATOM 762 O O . PHE A 1 100 ? 38.672 35.608 -9.077 1.00 20.19 137 PHE Y O 1
ATOM 770 N N . GLU A 1 101 ? 38.496 33.387 -8.797 1.00 15.62 138 GLU Y N 1
ATOM 771 C CA . GLU A 1 101 ? 38.855 33.377 -7.365 1.00 14.17 138 GLU Y CA 1
ATOM 772 C C . GLU A 1 101 ? 38.795 31.948 -6.846 1.00 12.47 138 GLU Y C 1
ATOM 773 O O . GLU A 1 101 ? 37.801 31.247 -7.032 1.00 14.01 138 GLU Y O 1
ATOM 779 N N . HIS A 1 102 ? 39.892 31.487 -6.215 1.00 11.42 139 HIS Y N 1
ATOM 780 C CA . HIS A 1 102 ? 39.916 30.194 -5.529 1.00 12.86 139 HIS Y CA 1
ATOM 781 C C . HIS A 1 102 ? 40.865 30.354 -4.339 1.00 13.64 139 HIS Y C 1
ATOM 782 O O . HIS A 1 102 ? 42.086 30.548 -4.507 1.00 14.62 139 HIS Y O 1
ATOM 789 N N . ALA A 1 103 ? 40.292 30.277 -3.116 1.00 13.71 140 ALA Y N 1
ATOM 790 C CA . ALA A 1 103 ? 41.088 30.518 -1.920 1.00 12.56 140 ALA Y CA 1
ATOM 791 C C . ALA A 1 103 ? 41.193 29.209 -1.159 1.00 12.75 140 ALA Y C 1
ATOM 792 O O . ALA A 1 103 ? 40.404 28.287 -1.399 1.00 12.17 140 ALA Y O 1
ATOM 794 N N . GLU A 1 104 ? 42.126 29.182 -0.203 1.00 13.56 141 GLU Y N 1
ATOM 795 C CA . GLU A 1 104 ? 42.271 28.055 0.697 1.00 12.78 141 GLU Y CA 1
ATOM 796 C C . GLU A 1 104 ? 41.036 27.922 1.582 1.00 11.30 141 GLU Y C 1
ATOM 797 O O . GLU A 1 104 ? 40.306 28.914 1.765 1.00 13.76 141 GLU Y O 1
ATOM 803 N N . PRO A 1 105 ? 40.740 26.724 2.110 1.00 11.99 142 PRO Y N 1
ATOM 804 C CA . PRO A 1 105 ? 39.563 26.559 2.977 1.00 11.99 142 PRO Y CA 1
ATOM 805 C C . PRO A 1 105 ? 39.834 27.226 4.313 1.00 13.39 142 PRO Y C 1
ATOM 806 O O . PRO A 1 105 ? 40.987 27.415 4.726 1.00 12.91 142 PRO Y O 1
ATOM 810 N N . ARG A 1 106 ? 38.718 27.573 4.989 1.00 12.29 143 ARG Y N 1
ATOM 811 C CA . ARG A 1 106 ? 38.733 28.005 6.408 1.00 11.08 143 ARG Y CA 1
ATOM 812 C C . ARG A 1 106 ? 37.716 27.180 7.224 1.00 13.45 143 ARG Y C 1
ATOM 813 O O . ARG A 1 106 ? 37.312 26.139 6.778 1.00 12.39 143 ARG Y O 1
ATOM 821 N N . GLY A 1 107 ? 37.341 27.661 8.439 1.00 12.92 144 GLY Y N 1
ATOM 822 C CA . GLY A 1 107 ? 36.512 26.858 9.334 1.00 13.30 144 GLY Y CA 1
ATOM 823 C C . GLY A 1 107 ? 35.129 26.473 8.771 1.00 14.75 144 GLY Y C 1
ATOM 824 O O . GLY A 1 107 ? 34.560 27.142 7.899 1.00 14.22 144 GLY Y O 1
ATOM 825 N N . HIS A 1 108 ? 34.592 25.336 9.257 1.00 15.54 145 HIS Y N 1
ATOM 826 C CA . HIS A 1 108 ? 33.291 24.779 8.863 1.00 13.08 145 HIS Y CA 1
ATOM 827 C C . HIS A 1 108 ? 32.098 25.757 8.999 1.00 12.93 145 HIS Y C 1
ATOM 828 O O . HIS A 1 108 ? 31.180 25.759 8.148 1.00 14.75 145 HIS Y O 1
ATOM 835 N N . ALA A 1 109 ? 32.170 26.587 10.034 1.00 13.90 146 ALA Y N 1
ATOM 836 C CA . ALA A 1 109 ? 31.056 27.475 10.335 1.00 14.86 146 ALA Y CA 1
ATOM 837 C C . ALA A 1 109 ? 30.911 28.540 9.243 1.00 14.90 146 ALA Y C 1
ATOM 838 O O . ALA A 1 109 ? 29.805 29.137 9.124 1.00 14.18 146 ALA Y O 1
ATOM 840 N N . TYR A 1 110 ? 31.975 28.703 8.436 1.00 13.63 147 TYR Y N 1
ATOM 841 C CA . TYR A 1 110 ? 31.923 29.706 7.354 1.00 14.20 147 TYR Y CA 1
ATOM 842 C C . TYR A 1 110 ? 31.483 29.149 6.010 1.00 13.68 147 TYR Y C 1
ATOM 843 O O . TYR A 1 110 ? 31.492 29.876 4.995 1.00 16.56 147 TYR Y O 1
ATOM 852 N N . MET A 1 111 ? 31.126 27.861 5.958 1.00 13.21 148 MET Y N 1
ATOM 853 C CA . MET A 1 111 ? 31.122 27.251 4.612 1.00 13.35 148 MET Y CA 1
ATOM 854 C C . MET A 1 111 ? 30.023 27.830 3.692 1.00 13.92 148 MET Y C 1
ATOM 855 O O . MET A 1 111 ? 30.200 27.888 2.439 1.00 14.41 148 MET Y O 1
ATOM 860 N N . VAL A 1 112 ? 28.833 28.179 4.244 1.00 13.51 149 VAL Y N 1
ATOM 861 C CA . VAL A 1 112 ? 27.796 28.647 3.349 1.00 13.68 149 VAL Y CA 1
ATOM 862 C C . VAL A 1 112 ? 28.164 30.054 2.857 1.00 12.56 149 VAL Y C 1
ATOM 863 O O . VAL A 1 112 ? 28.068 30.404 1.681 1.00 13.70 149 VAL Y O 1
ATOM 867 N N . VAL A 1 113 ? 28.536 30.873 3.833 1.00 15.90 150 VAL Y N 1
ATOM 868 C CA . VAL A 1 113 ? 28.782 32.284 3.520 1.00 14.94 150 VAL Y CA 1
ATOM 869 C C . VAL A 1 113 ? 29.922 32.381 2.504 1.00 16.18 150 VAL Y C 1
ATOM 870 O O . VAL A 1 113 ? 29.843 33.211 1.601 1.00 16.82 150 VAL Y O 1
ATOM 874 N N . ASP A 1 114 ? 30.946 31.492 2.606 1.00 13.84 151 ASP Y N 1
ATOM 875 C CA . ASP A 1 114 ? 32.058 31.588 1.687 1.00 13.94 151 ASP Y CA 1
ATOM 876 C C . ASP A 1 114 ? 31.678 31.049 0.339 1.00 14.85 151 ASP Y C 1
ATOM 877 O O . ASP A 1 114 ? 32.139 31.575 -0.712 1.00 13.32 151 ASP Y O 1
ATOM 882 N N . GLN A 1 115 ? 30.853 30.000 0.336 1.00 13.30 152 GLN Y N 1
ATOM 883 C CA . GLN A 1 115 ? 30.369 29.558 -0.985 1.00 12.99 152 GLN Y CA 1
ATOM 884 C C . GLN A 1 115 ? 29.620 30.706 -1.690 1.00 15.47 152 GLN Y C 1
ATOM 885 O O . GLN A 1 115 ? 29.843 30.888 -2.887 1.00 17.39 152 GLN Y O 1
ATOM 891 N N . PHE A 1 116 ? 28.737 31.431 -0.962 1.00 14.39 153 PHE Y N 1
ATOM 892 C CA . PHE A 1 116 ? 27.847 32.391 -1.631 1.00 13.90 153 PHE Y CA 1
ATOM 893 C C . PHE A 1 116 ? 28.570 33.678 -2.042 1.00 14.42 153 PHE Y C 1
ATOM 894 O O . PHE A 1 116 ? 28.190 34.305 -3.047 1.00 15.77 153 PHE Y O 1
ATOM 902 N N . ALA A 1 117 ? 29.659 34.013 -1.333 1.00 15.03 154 ALA Y N 1
ATOM 903 C CA . ALA A 1 117 ? 30.309 35.317 -1.475 1.00 13.94 154 ALA Y CA 1
ATOM 904 C C . ALA A 1 117 ? 31.523 35.221 -2.417 1.00 15.51 154 ALA Y C 1
ATOM 905 O O . ALA A 1 117 ? 32.115 36.265 -2.832 1.00 18.31 154 ALA Y O 1
ATOM 907 N N . VAL A 1 118 ? 31.995 34.008 -2.728 1.00 13.26 155 VAL Y N 1
ATOM 908 C CA . VAL A 1 118 ? 33.231 33.921 -3.512 1.00 13.25 155 VAL Y CA 1
ATOM 909 C C . VAL A 1 118 ? 32.954 34.544 -4.895 1.00 14.69 155 VAL Y C 1
ATOM 910 O O . VAL A 1 118 ? 31.840 34.438 -5.411 1.00 13.18 155 VAL Y O 1
ATOM 914 N N . ASP A 1 119 ? 34.011 35.108 -5.505 1.00 14.89 156 ASP Y N 1
ATOM 915 C CA . ASP A 1 119 ? 33.868 35.867 -6.772 1.00 12.65 156 ASP Y CA 1
ATOM 916 C C . ASP A 1 119 ? 33.358 34.976 -7.901 1.00 15.60 156 ASP Y C 1
ATOM 917 O O . ASP A 1 119 ? 32.877 35.530 -8.863 1.00 16.56 156 ASP Y O 1
ATOM 922 N N . ARG A 1 120 ? 33.518 33.652 -7.808 1.00 16.43 157 ARG Y N 1
ATOM 923 C CA . ARG A 1 120 ? 33.106 32.765 -8.898 1.00 15.45 157 ARG Y CA 1
ATOM 924 C C . ARG A 1 120 ? 31.671 32.298 -8.767 1.00 15.95 157 ARG Y C 1
ATOM 925 O O . ARG A 1 120 ? 31.243 31.519 -9.636 1.00 16.63 157 ARG Y O 1
ATOM 933 N N . PHE A 1 121 ? 30.951 32.649 -7.686 1.00 16.63 158 PHE Y N 1
ATOM 934 C CA . PHE A 1 121 ? 29.646 32.023 -7.404 1.00 13.99 158 PHE Y CA 1
ATOM 935 C C . PHE A 1 121 ? 28.466 32.567 -8.245 1.00 17.36 158 PHE Y C 1
ATOM 936 O O . PHE A 1 121 ? 27.756 31.833 -8.970 1.00 20.45 158 PHE Y O 1
ATOM 944 N N . GLN A 1 122 ? 28.231 33.865 -8.117 1.00 14.81 159 GLN Y N 1
ATOM 945 C CA . GLN A 1 122 ? 27.011 34.442 -8.698 1.00 14.22 159 GLN Y CA 1
ATOM 946 C C . GLN A 1 122 ? 27.285 35.936 -8.942 1.00 13.35 159 GLN Y C 1
ATOM 947 O O . GLN A 1 122 ? 26.476 36.807 -8.637 1.00 15.19 159 GLN Y O 1
ATOM 953 N N . GLY A 1 123 ? 28.388 36.240 -9.636 1.00 15.52 160 GLY Y N 1
ATOM 954 C CA . GLY A 1 123 ? 28.662 37.539 -10.195 1.00 13.96 160 GLY Y CA 1
ATOM 955 C C . GLY A 1 123 ? 28.841 38.615 -9.118 1.00 18.12 160 GLY Y C 1
ATOM 956 O O . GLY A 1 123 ? 28.629 39.792 -9.335 1.00 17.20 160 GLY Y O 1
ATOM 957 N N . GLY A 1 124 ? 29.171 38.191 -7.901 1.00 15.91 161 GLY Y N 1
ATOM 958 C CA . GLY A 1 124 ? 29.376 39.159 -6.829 1.00 15.81 161 GLY Y CA 1
ATOM 959 C C . GLY A 1 124 ? 28.061 39.557 -6.177 1.00 17.67 161 GLY Y C 1
ATOM 960 O O . GLY A 1 124 ? 28.055 40.481 -5.388 1.00 17.25 161 GLY Y O 1
ATOM 961 N N . ARG A 1 125 ? 26.943 38.870 -6.500 1.00 18.72 162 ARG Y N 1
ATOM 962 C CA . ARG A 1 125 ? 25.624 39.289 -5.993 1.00 17.97 162 ARG Y CA 1
ATOM 963 C C . ARG A 1 125 ? 25.589 39.308 -4.464 1.00 17.06 162 ARG Y C 1
ATOM 964 O O . ARG A 1 125 ? 24.843 40.110 -3.865 1.00 18.60 162 ARG Y O 1
ATOM 972 N N . TYR A 1 126 ? 26.212 38.287 -3.811 1.00 17.39 163 TYR Y N 1
ATOM 973 C CA . TYR A 1 126 ? 26.054 38.164 -2.370 1.00 16.04 163 TYR Y CA 1
ATOM 974 C C . TYR A 1 126 ? 27.315 38.669 -1.687 1.00 14.19 163 TYR Y C 1
ATOM 975 O O . TYR A 1 126 ? 28.421 38.307 -2.061 1.00 14.43 163 TYR Y O 1
ATOM 984 N N . GLN A 1 127 ? 27.166 39.539 -0.666 1.00 16.58 164 GLN Y N 1
ATOM 985 C CA . GLN A 1 127 ? 28.334 40.147 -0.024 1.00 15.13 164 GLN Y CA 1
ATOM 986 C C . GLN A 1 127 ? 28.125 40.120 1.516 1.00 15.69 164 GLN Y C 1
ATOM 987 O O . GLN A 1 127 ? 26.991 40.025 1.992 1.00 17.94 164 GLN Y O 1
ATOM 993 N N . PHE A 1 128 ? 29.208 40.236 2.291 1.00 17.14 165 PHE Y N 1
ATOM 994 C CA . PHE A 1 128 ? 29.054 40.312 3.749 1.00 13.70 165 PHE Y CA 1
ATOM 995 C C . PHE A 1 128 ? 28.458 41.664 4.150 1.00 16.54 165 PHE Y C 1
ATOM 996 O O . PHE A 1 128 ? 28.901 42.763 3.679 1.00 16.97 165 PHE Y O 1
ATOM 1004 N N . LYS A 1 129 ? 27.425 41.599 5.016 1.00 15.03 166 LYS Y N 1
ATOM 1005 C CA . LYS A 1 129 ? 26.811 42.834 5.509 1.00 15.74 166 LYS Y CA 1
ATOM 1006 C C . LYS A 1 129 ? 27.816 43.592 6.373 1.00 18.56 166 LYS Y C 1
ATOM 1007 O O . LYS A 1 129 ? 28.462 43.014 7.258 1.00 16.24 166 LYS Y O 1
ATOM 1015 N N . GLY A 1 130 ? 27.987 44.894 6.105 1.00 19.96 167 GLY Y N 1
ATOM 1016 C CA . GLY A 1 130 ? 28.987 45.617 6.866 1.00 19.43 167 GLY Y CA 1
ATOM 1017 C C . GLY A 1 130 ? 30.427 45.411 6.356 1.00 21.55 167 GLY Y C 1
ATOM 1018 O O . GLY A 1 130 ? 31.349 45.934 6.959 1.00 20.40 167 GLY Y O 1
ATOM 1019 N N . GLY A 1 131 ? 30.621 44.590 5.308 1.00 19.54 168 GLY Y N 1
ATOM 1020 C CA . GLY A 1 131 ? 31.941 44.419 4.690 1.00 19.55 168 GLY Y CA 1
ATOM 1021 C C . GLY A 1 131 ? 32.945 43.627 5.551 1.00 15.82 168 GLY Y C 1
ATOM 1022 O O . GLY A 1 131 ? 32.637 42.709 6.280 1.00 16.18 168 GLY Y O 1
ATOM 1023 N N . TRP A 1 132 ? 34.231 43.912 5.325 1.00 16.52 169 TRP Y N 1
ATOM 1024 C CA . TRP A 1 132 ? 35.337 43.114 5.841 1.00 14.85 169 TRP Y CA 1
ATOM 1025 C C . TRP A 1 132 ? 35.293 42.988 7.349 1.00 15.87 169 TRP Y C 1
ATOM 1026 O O . TRP A 1 132 ? 35.749 41.993 7.883 1.00 13.77 169 TRP Y O 1
ATOM 1037 N N . LYS A 1 133 ? 34.825 44.040 7.998 1.00 16.18 170 LYS Y N 1
ATOM 1038 C CA . LYS A 1 133 ? 34.874 43.977 9.451 1.00 16.84 170 LYS Y CA 1
ATOM 1039 C C . LYS A 1 133 ? 33.980 42.891 10.044 1.00 18.28 170 LYS Y C 1
ATOM 1040 O O . LYS A 1 133 ? 34.229 42.474 11.191 1.00 17.99 170 LYS Y O 1
ATOM 1046 N N . ASN A 1 134 ? 33.053 42.315 9.251 1.00 17.65 171 ASN Y N 1
ATOM 1047 C CA . ASN A 1 134 ? 32.231 41.216 9.719 1.00 18.87 171 ASN Y CA 1
ATOM 1048 C C . ASN A 1 134 ? 32.583 39.871 9.038 1.00 18.67 171 ASN Y C 1
ATOM 1049 O O . ASN A 1 134 ? 31.844 38.931 9.176 1.00 19.22 171 ASN Y O 1
ATOM 1054 N N . TYR A 1 135 ? 33.724 39.758 8.322 1.00 16.90 172 TYR Y N 1
ATOM 1055 C CA . TYR A 1 135 ? 34.164 38.528 7.689 1.00 14.22 172 TYR Y CA 1
ATOM 1056 C C . TYR A 1 135 ? 34.329 37.346 8.629 1.00 15.19 172 TYR Y C 1
ATOM 1057 O O . TYR A 1 135 ? 34.292 36.193 8.172 1.00 15.08 172 TYR Y O 1
ATOM 1066 N N . ASP A 1 136 ? 34.507 37.610 9.938 1.00 14.79 173 ASP Y N 1
ATOM 1067 C CA . ASP A 1 136 ? 34.686 36.540 10.907 1.00 14.76 173 ASP Y CA 1
ATOM 1068 C C . ASP A 1 136 ? 33.356 36.152 11.565 1.00 17.61 173 ASP Y C 1
ATOM 1069 O O . ASP A 1 136 ? 33.368 35.306 12.461 1.00 19.31 173 ASP Y O 1
ATOM 1074 N N . LYS A 1 137 ? 32.227 36.729 11.154 1.00 15.76 174 LYS Y N 1
ATOM 1075 C CA . LYS A 1 137 ? 31.012 36.407 11.938 1.00 17.05 174 LYS Y CA 1
ATOM 1076 C C . LYS A 1 137 ? 30.480 35.009 11.625 1.00 20.11 174 LYS Y C 1
ATOM 1077 O O . LYS A 1 137 ? 30.493 34.566 10.473 1.00 20.43 174 LYS Y O 1
ATOM 1083 N N . VAL A 1 138 ? 29.988 34.281 12.642 1.00 19.47 175 VAL Y N 1
ATOM 1084 C CA . VAL A 1 138 ? 29.364 32.991 12.356 1.00 22.19 175 VAL Y CA 1
ATOM 1085 C C . VAL A 1 138 ? 27.877 33.123 12.653 1.00 24.48 175 VAL Y C 1
ATOM 1086 O O . VAL A 1 138 ? 27.422 34.111 13.256 1.00 23.17 175 VAL Y O 1
ATOM 1090 N N . GLY A 1 139 ? 27.170 32.033 12.339 1.00 21.74 176 GLY Y N 1
ATOM 1091 C CA . GLY A 1 139 ? 25.748 31.900 12.617 1.00 19.34 176 GLY Y CA 1
ATOM 1092 C C . GLY A 1 139 ? 24.989 31.765 11.305 1.00 18.00 176 GLY Y C 1
ATOM 1093 O O . GLY A 1 139 ? 25.389 30.959 10.433 1.00 17.94 176 GLY Y O 1
ATOM 1094 N N . LYS A 1 140 ? 23.858 32.469 11.274 1.00 21.20 177 LYS Y N 1
ATOM 1095 C CA . LYS A 1 140 ? 22.875 32.319 10.216 1.00 16.80 177 LYS Y CA 1
ATOM 1096 C C . LYS A 1 140 ? 23.305 33.090 8.980 1.00 19.59 177 LYS Y C 1
ATOM 1097 O O . LYS A 1 140 ? 23.671 34.239 9.091 1.00 17.47 177 LYS Y O 1
ATOM 1103 N N . THR A 1 141 ? 23.097 32.481 7.818 1.00 18.05 178 THR Y N 1
ATOM 1104 C CA . THR A 1 141 ? 23.657 32.955 6.550 1.00 17.25 178 THR Y CA 1
ATOM 1105 C C . THR A 1 141 ? 23.209 34.406 6.331 1.00 18.72 178 THR Y C 1
ATOM 1106 O O . THR A 1 141 ? 23.989 35.250 5.817 1.00 18.35 178 THR Y O 1
ATOM 1110 N N . TRP A 1 142 ? 21.907 34.582 6.518 1.00 16.36 179 TRP Y N 1
ATOM 1111 C CA . TRP A 1 142 ? 21.295 35.849 6.054 1.00 19.16 179 TRP Y CA 1
ATOM 1112 C C . TRP A 1 142 ? 21.349 36.910 7.129 1.00 20.19 179 TRP Y C 1
ATOM 1113 O O . TRP A 1 142 ? 21.025 38.074 6.901 1.00 19.86 179 TRP Y O 1
ATOM 1124 N N . ASP A 1 143 ? 21.891 36.557 8.301 1.00 19.76 180 ASP Y N 1
ATOM 1125 C CA . ASP A 1 143 ? 22.338 37.571 9.247 1.00 19.48 180 ASP Y CA 1
ATOM 1126 C C . ASP A 1 143 ? 23.724 38.066 8.853 1.00 20.59 180 ASP Y C 1
ATOM 1127 O O . ASP A 1 143 ? 24.084 39.149 9.249 1.00 20.12 180 ASP Y O 1
ATOM 1132 N N . ILE A 1 144 ? 24.473 37.247 8.109 1.00 18.40 181 ILE Y N 1
ATOM 1133 C CA . ILE A 1 144 ? 25.834 37.607 7.756 1.00 16.39 181 ILE Y CA 1
ATOM 1134 C C . ILE A 1 144 ? 25.939 38.174 6.326 1.00 15.77 181 ILE Y C 1
ATOM 1135 O O . ILE A 1 144 ? 26.694 39.122 6.057 1.00 17.85 181 ILE Y O 1
ATOM 1140 N N . LEU A 1 145 ? 25.198 37.639 5.401 1.00 14.99 182 LEU Y N 1
ATOM 1141 C CA . LEU A 1 145 ? 25.292 38.136 4.011 1.00 15.28 182 LEU Y CA 1
ATOM 1142 C C . LEU A 1 145 ? 24.082 38.993 3.671 1.00 16.17 182 LEU Y C 1
ATOM 1143 O O . LEU A 1 145 ? 22.977 38.870 4.263 1.00 17.03 182 LEU Y O 1
ATOM 1148 N N . GLU A 1 146 ? 24.301 39.834 2.644 1.00 17.45 183 GLU Y N 1
ATOM 1149 C CA . GLU A 1 146 ? 23.209 40.539 2.003 1.00 18.17 183 GLU Y CA 1
ATOM 1150 C C . GLU A 1 146 ? 23.189 40.231 0.513 1.00 19.29 183 GLU Y C 1
ATOM 1151 O O . GLU A 1 146 ? 24.165 39.733 -0.083 1.00 18.01 183 GLU Y O 1
ATOM 1157 N N . ASP A 1 147 ? 22.008 40.439 -0.061 1.00 21.53 184 ASP Y N 1
ATOM 1158 C CA . ASP A 1 147 ? 21.733 40.126 -1.448 1.00 22.16 184 ASP Y CA 1
ATOM 1159 C C . ASP A 1 147 ? 21.656 41.419 -2.266 1.00 20.62 184 ASP Y C 1
ATOM 1160 O O . ASP A 1 147 ? 20.707 42.188 -2.152 1.00 24.82 184 ASP Y O 1
ATOM 1165 N N . ARG A 1 148 ? 22.675 41.708 -3.072 1.00 19.28 185 ARG Y N 1
ATOM 1166 C CA . ARG A 1 148 ? 22.649 42.984 -3.739 1.00 18.39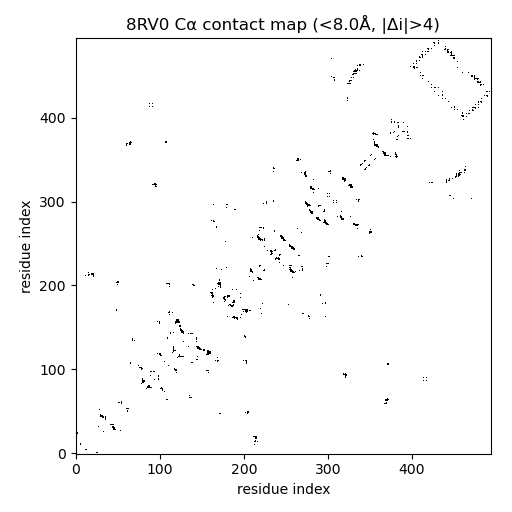 185 ARG Y CA 1
ATOM 1167 C C . ARG A 1 148 ? 21.635 42.941 -4.885 1.00 23.74 185 ARG Y C 1
ATOM 1168 O O . ARG A 1 148 ? 21.498 43.927 -5.611 1.00 23.94 185 ARG Y O 1
ATOM 1176 N N . GLY A 1 149 ? 21.014 41.798 -5.122 1.00 23.72 186 GLY Y N 1
ATOM 1177 C CA . GLY A 1 149 ? 20.004 41.729 -6.174 1.00 24.14 186 GLY Y CA 1
ATOM 1178 C C . GLY A 1 149 ? 20.476 41.159 -7.507 1.00 24.97 186 GLY Y C 1
ATOM 1179 O O . GLY A 1 149 ? 21.675 41.042 -7.776 1.00 24.50 186 GLY Y O 1
ATOM 1180 N N . PRO A 1 150 ? 19.520 40.772 -8.390 1.00 24.46 187 PRO Y N 1
ATOM 1181 C CA . PRO A 1 150 ? 19.835 40.026 -9.61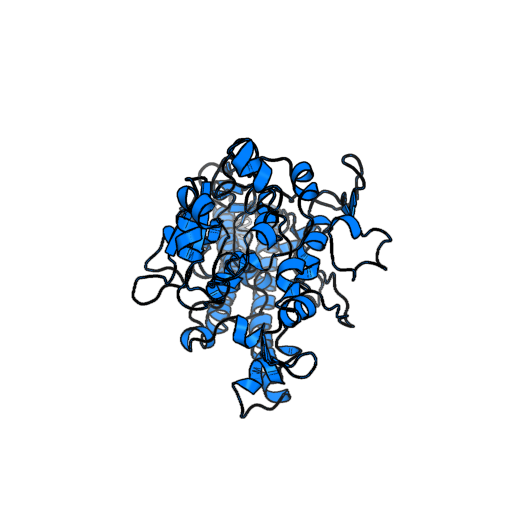3 1.00 24.52 187 PRO Y CA 1
ATOM 1182 C C . PRO A 1 150 ? 20.461 40.891 -10.699 1.00 25.31 187 PRO Y C 1
ATOM 1183 O O . PRO A 1 150 ? 20.987 40.424 -11.684 1.00 30.41 187 PRO Y O 1
ATOM 1187 N N . ASN A 1 151 ? 20.407 42.207 -10.543 1.00 26.59 188 ASN Y N 1
ATOM 1188 C CA . ASN A 1 151 ? 20.850 42.944 -11.723 1.00 29.25 188 ASN Y CA 1
ATOM 1189 C C . ASN A 1 151 ? 22.156 43.654 -11.434 1.00 33.16 188 ASN Y C 1
ATOM 1190 O O . ASN A 1 151 ? 22.685 44.308 -12.311 1.00 37.08 188 ASN Y O 1
ATOM 1195 N N . ALA A 1 152 ? 22.633 43.552 -10.189 1.00 32.11 189 ALA Y N 1
ATOM 1196 C CA . ALA A 1 152 ? 23.912 44.154 -9.829 1.00 29.23 189 ALA Y CA 1
ATOM 1197 C C . ALA A 1 152 ? 25.066 43.420 -10.517 1.00 38.38 189 ALA Y C 1
ATOM 1198 O O . ALA A 1 152 ? 24.989 42.256 -10.875 1.00 41.30 189 ALA Y O 1
ATOM 1200 N N . LYS A 1 153 ? 26.125 44.124 -10.879 1.00 40.24 190 LYS Y N 1
ATOM 1201 C CA . LYS A 1 153 ? 27.215 43.386 -11.489 1.00 39.63 190 LYS Y CA 1
ATOM 1202 C C . LYS A 1 153 ? 28.502 43.785 -10.768 1.00 35.78 190 LYS Y C 1
ATOM 1203 O O . LYS A 1 153 ? 28.585 44.842 -10.127 1.00 33.02 190 LYS Y O 1
ATOM 1209 N N . LEU A 1 154 ? 29.403 42.825 -10.649 1.00 25.53 191 LEU Y N 1
ATOM 1210 C CA . LEU A 1 154 ? 30.695 43.175 -10.106 1.00 24.94 191 LEU Y CA 1
ATOM 1211 C C . LEU A 1 154 ? 31.721 42.653 -11.112 1.00 19.57 191 LEU Y C 1
ATOM 1212 O O . LEU A 1 154 ? 31.652 41.497 -11.483 1.00 18.84 191 LEU Y O 1
ATOM 1217 N N . PRO A 1 155 ? 32.735 43.468 -11.503 1.00 17.97 192 PRO Y N 1
ATOM 1218 C CA . PRO A 1 155 ? 33.745 43.082 -12.478 1.00 17.89 192 PRO Y CA 1
ATOM 1219 C C . PRO A 1 155 ? 34.580 41.859 -12.079 1.00 19.05 192 PRO Y C 1
ATOM 1220 O O . PRO A 1 155 ? 34.772 41.599 -10.890 1.00 18.54 192 PRO Y O 1
ATOM 1224 N N . GLU A 1 156 ? 34.927 41.053 -13.085 1.00 18.25 193 GLU Y N 1
ATOM 1225 C CA . GLU A 1 156 ? 35.814 39.915 -12.920 1.00 20.80 193 GLU Y CA 1
ATOM 1226 C C . GLU A 1 156 ? 35.235 38.948 -11.874 1.00 20.75 193 GLU Y C 1
ATOM 1227 O O . GLU A 1 156 ? 35.890 38.570 -10.904 1.00 17.71 193 GLU Y O 1
ATOM 1233 N N . THR A 1 157 ? 33.982 38.564 -12.115 1.00 17.29 194 THR Y N 1
ATOM 1234 C CA . THR A 1 157 ? 33.292 37.499 -11.378 1.00 18.37 194 THR Y CA 1
ATOM 1235 C C . THR A 1 157 ? 32.906 36.410 -12.362 1.00 17.26 194 THR Y C 1
ATOM 1236 O O . THR A 1 157 ? 33.030 36.585 -13.579 1.00 22.03 194 THR Y O 1
ATOM 1240 N N . ALA A 1 158 ? 32.334 35.334 -11.830 1.00 16.29 195 ALA Y N 1
ATOM 1241 C CA . ALA A 1 158 ? 31.755 34.251 -12.602 1.00 18.05 195 ALA Y CA 1
ATOM 1242 C C . ALA A 1 158 ? 30.437 33.807 -11.979 1.00 16.08 195 ALA Y C 1
ATOM 1243 O O . ALA A 1 158 ? 30.103 34.237 -10.872 1.00 15.86 195 ALA Y O 1
ATOM 1245 N N . MET A 1 159 ? 29.761 32.881 -12.669 1.00 20.62 196 MET Y N 1
ATOM 1246 C CA . MET A 1 159 ? 28.393 32.463 -12.283 1.00 23.73 196 MET Y CA 1
ATOM 1247 C C . MET A 1 159 ? 28.328 30.932 -12.263 1.00 25.75 196 MET Y C 1
ATOM 1248 O O . MET A 1 159 ? 27.463 30.305 -12.908 1.00 23.20 196 MET Y O 1
ATOM 1253 N N . ALA A 1 160 ? 29.288 30.341 -11.556 1.00 20.77 197 ALA Y N 1
ATOM 1254 C CA . ALA A 1 160 ? 29.357 28.894 -11.453 1.00 22.88 197 ALA Y CA 1
ATOM 1255 C C . ALA A 1 160 ? 28.404 28.287 -10.400 1.00 19.79 197 ALA Y C 1
ATOM 1256 O O . ALA A 1 160 ? 28.249 27.075 -10.325 1.00 22.94 197 ALA Y O 1
ATOM 1258 N N . GLY A 1 161 ? 27.807 29.076 -9.508 1.00 17.18 198 GLY Y N 1
ATOM 1259 C CA . GLY A 1 161 ? 26.961 28.490 -8.486 1.00 18.71 198 GLY Y CA 1
ATOM 1260 C C . GLY A 1 161 ? 25.740 27.784 -9.091 1.00 22.59 198 GLY Y C 1
ATOM 1261 O O . GLY A 1 161 ? 25.189 28.216 -10.141 1.00 20.92 198 GLY Y O 1
ATOM 1262 N N . ASN A 1 162 ? 25.450 26.624 -8.496 1.00 18.60 199 ASN Y N 1
ATOM 1263 C CA . ASN A 1 162 ? 24.215 25.893 -8.820 1.00 15.13 199 ASN Y CA 1
ATOM 1264 C C . ASN A 1 162 ? 23.712 25.168 -7.585 1.00 17.18 199 ASN Y C 1
ATOM 1265 O O . ASN A 1 162 ? 24.335 25.132 -6.499 1.00 17.45 199 ASN Y O 1
ATOM 1270 N N . PRO A 1 163 ? 22.466 24.585 -7.623 1.00 18.07 200 PRO Y N 1
ATOM 1271 C CA . PRO A 1 163 ? 21.917 23.977 -6.420 1.00 19.08 200 PRO Y CA 1
ATOM 1272 C C . PRO A 1 163 ? 22.761 22.837 -5.830 1.00 17.31 200 PRO Y C 1
ATOM 1273 O O . PRO A 1 163 ? 22.790 22.673 -4.621 1.00 17.69 200 PRO Y O 1
ATOM 1277 N N . THR A 1 164 ? 23.423 22.069 -6.698 1.00 16.85 201 THR Y N 1
ATOM 1278 C CA . THR A 1 164 ? 24.131 20.871 -6.274 1.00 19.63 201 THR Y CA 1
ATOM 1279 C C . THR A 1 164 ? 25.300 21.281 -5.348 1.00 17.92 201 THR Y C 1
ATOM 1280 O O . THR A 1 164 ? 25.590 20.600 -4.384 1.00 18.76 201 THR Y O 1
ATOM 1284 N N . CYS A 1 165 ? 25.871 22.461 -5.568 1.00 19.89 202 CYS Y N 1
ATOM 1285 C CA . CYS A 1 165 ? 26.875 23.008 -4.658 1.00 16.69 202 CYS Y CA 1
ATOM 1286 C C . CYS A 1 165 ? 26.474 23.008 -3.183 1.00 17.73 202 CYS Y C 1
ATOM 1287 O O . CYS A 1 165 ? 27.299 22.730 -2.279 1.00 16.73 202 CYS Y O 1
ATOM 1290 N N . ILE A 1 166 ? 25.195 23.350 -2.907 1.00 15.96 203 ILE Y N 1
ATOM 1291 C CA . ILE A 1 166 ? 24.673 23.478 -1.555 1.00 18.24 203 ILE Y CA 1
ATOM 1292 C C . ILE A 1 166 ? 24.742 22.164 -0.749 1.00 15.56 203 ILE Y C 1
ATOM 1293 O O . ILE A 1 166 ? 24.800 22.212 0.483 1.00 17.95 203 ILE Y O 1
ATOM 1298 N N . G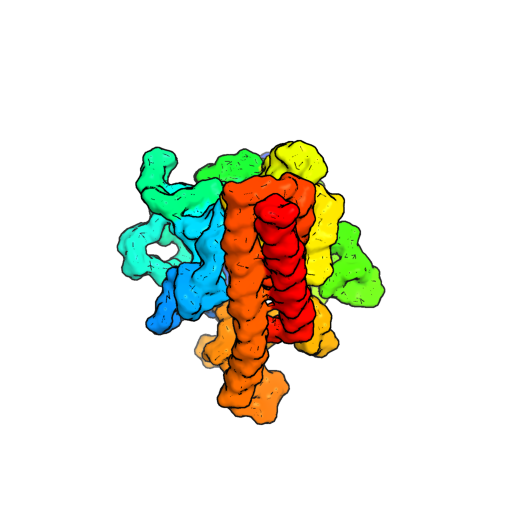LN A 1 167 ? 24.753 21.022 -1.442 1.00 19.19 204 GLN Y N 1
ATOM 1299 C CA . GLN A 1 167 ? 24.674 19.694 -0.867 1.00 20.80 204 GLN Y CA 1
ATOM 1300 C C . GLN A 1 167 ? 25.991 19.395 -0.139 1.00 20.67 204 GLN Y C 1
ATOM 1301 O O . GLN A 1 167 ? 26.044 18.530 0.737 1.00 18.33 204 GLN Y O 1
ATOM 1307 N N . CYS A 1 168 ? 27.038 20.205 -0.412 1.00 18.16 205 CYS Y N 1
ATOM 1308 C CA . CYS A 1 168 ? 28.253 20.025 0.393 1.00 17.08 205 CYS Y CA 1
ATOM 1309 C C . CYS A 1 168 ? 28.482 21.231 1.299 1.00 19.63 205 CYS Y C 1
ATOM 1310 O O . CYS A 1 168 ? 29.628 21.489 1.756 1.00 15.42 205 CYS Y O 1
ATOM 1313 N N . LYS A 1 169 ? 27.387 21.991 1.588 1.00 18.49 206 LYS Y N 1
ATOM 1314 C CA . LYS A 1 169 ? 27.569 23.145 2.457 1.00 19.70 206 LYS Y CA 1
ATOM 1315 C C . LYS A 1 169 ? 26.598 23.190 3.644 1.00 18.20 206 LYS Y C 1
ATOM 1316 O O . LYS A 1 169 ? 26.750 24.021 4.558 1.00 16.47 206 LYS Y O 1
ATOM 1322 N N . SER A 1 170 ? 25.524 22.411 3.564 1.00 15.66 207 SER Y N 1
ATOM 1323 C CA . SER A 1 170 ? 24.492 22.470 4.575 1.00 17.13 207 SER Y CA 1
ATOM 1324 C C . SER A 1 170 ? 23.653 21.194 4.541 1.00 15.88 207 SER Y C 1
ATOM 1325 O O . SER A 1 170 ? 23.558 20.587 3.465 1.00 19.15 207 SER Y O 1
ATOM 1328 N N . SER A 1 171 ? 22.984 20.933 5.656 1.00 18.20 208 SER Y N 1
ATOM 1329 C CA . SER A 1 171 ? 22.033 19.825 5.848 1.00 18.19 208 SER Y CA 1
ATOM 1330 C C . SER A 1 171 ? 20.624 20.430 5.784 1.00 22.66 208 SER Y C 1
ATOM 1331 O O . SER A 1 171 ? 19.630 19.702 5.840 1.00 21.07 208 SER Y O 1
ATOM 1334 N N . ASP A 1 172 ? 20.534 21.763 5.583 1.00 18.56 209 ASP Y N 1
ATOM 1335 C CA . ASP A 1 172 ? 19.220 22.402 5.542 1.00 21.80 209 ASP Y CA 1
ATOM 1336 C C . ASP A 1 172 ? 18.191 21.878 4.516 1.00 19.61 209 ASP Y C 1
ATOM 1337 O O . ASP A 1 172 ? 16.986 21.901 4.853 1.00 21.59 209 ASP Y O 1
ATOM 1342 N N . LEU A 1 173 ? 18.572 21.271 3.371 1.00 18.93 210 LEU Y N 1
ATOM 1343 C CA . LEU A 1 173 ? 17.620 20.727 2.398 1.00 19.71 210 LEU Y CA 1
ATOM 1344 C C . LEU A 1 173 ? 17.411 19.191 2.482 1.00 17.72 210 LEU Y C 1
ATOM 1345 O O . LEU A 1 173 ? 16.884 18.683 1.506 1.00 21.16 210 LEU Y O 1
ATOM 1350 N N . ILE A 1 174 ? 17.740 18.576 3.624 1.00 19.52 211 ILE Y N 1
ATOM 1351 C CA . ILE A 1 174 ? 17.670 17.107 3.802 1.00 22.21 211 ILE Y CA 1
ATOM 1352 C C . ILE A 1 174 ? 16.260 16.594 3.450 1.00 24.37 211 ILE Y C 1
ATOM 1353 O O . ILE A 1 174 ? 16.158 15.606 2.699 1.00 28.35 211 ILE Y O 1
ATOM 1358 N N . LEU A 1 175 ? 15.202 17.316 3.856 1.00 23.86 212 LEU Y N 1
ATOM 1359 C CA . LEU A 1 175 ? 13.838 16.897 3.495 1.00 25.91 212 LEU Y CA 1
ATOM 1360 C C . LEU A 1 175 ? 13.294 17.553 2.242 1.00 29.13 212 LEU Y C 1
ATOM 1361 O O . LEU A 1 175 ? 12.093 17.383 1.986 1.00 29.59 212 LEU Y O 1
ATOM 1366 N N . GLN A 1 176 ? 14.113 18.273 1.458 1.00 26.59 213 GLN Y N 1
ATOM 1367 C CA . GLN A 1 176 ? 13.520 19.134 0.456 1.00 24.92 213 GLN Y CA 1
ATOM 1368 C C . GLN A 1 176 ? 14.181 18.914 -0.894 1.00 24.31 213 GLN Y C 1
ATOM 1369 O O . GLN A 1 176 ? 14.062 19.718 -1.811 1.00 29.22 213 GLN Y O 1
ATOM 1375 N N . TRP A 1 177 ? 14.923 17.802 -1.001 1.00 21.93 214 TRP Y N 1
ATOM 1376 C CA . TRP A 1 177 ? 15.743 17.446 -2.150 1.00 22.64 214 TRP Y CA 1
ATOM 1377 C C . TRP A 1 177 ? 15.653 15.920 -2.318 1.00 22.52 214 TRP Y C 1
ATOM 1378 O O . TRP A 1 177 ? 15.955 15.173 -1.398 1.00 24.49 214 TRP Y O 1
ATOM 1389 N N . LYS A 1 178 ? 15.186 15.549 -3.489 1.00 23.49 215 LYS Y N 1
ATOM 1390 C CA . LYS A 1 178 ? 15.018 14.151 -3.839 1.00 25.77 215 LYS Y CA 1
ATOM 1391 C C . LYS A 1 178 ? 16.422 13.640 -4.161 1.00 27.46 215 LYS Y C 1
ATOM 1392 O O . LYS A 1 178 ? 17.277 14.377 -4.652 1.00 26.79 215 LYS Y O 1
ATOM 1398 N N . HIS A 1 179 ? 16.680 12.390 -3.801 1.00 24.51 216 HIS Y N 1
ATOM 1399 C CA . HIS A 1 179 ? 17.936 11.739 -4.128 1.00 22.24 216 HIS Y CA 1
ATOM 1400 C C . HIS A 1 179 ? 18.475 12.162 -5.490 1.00 27.11 216 HIS Y C 1
ATOM 1401 O O . HIS A 1 179 ? 17.824 12.056 -6.513 1.00 24.99 216 HIS Y O 1
ATOM 1408 N N . LEU A 1 180 ? 19.750 12.614 -5.474 1.00 24.11 217 LEU Y N 1
ATOM 1409 C CA . LEU A 1 180 ? 20.555 13.035 -6.617 1.00 29.18 217 LEU Y CA 1
ATOM 1410 C C . LEU A 1 180 ? 20.142 14.408 -7.130 1.00 22.57 217 LEU Y C 1
ATOM 1411 O O . LEU A 1 180 ? 20.720 14.899 -8.091 1.00 28.11 217 LEU Y O 1
ATOM 1416 N N . GLY A 1 181 ? 19.091 15.011 -6.526 1.00 25.63 218 GLY Y N 1
ATOM 1417 C CA . GLY A 1 181 ? 18.567 16.249 -7.112 1.00 23.92 218 GLY Y CA 1
ATOM 1418 C C . GLY A 1 181 ? 17.692 15.960 -8.324 1.00 23.06 218 GLY Y C 1
ATOM 1419 O O . GLY A 1 181 ? 17.539 16.836 -9.197 1.00 25.22 218 GLY Y O 1
ATOM 1420 N N . GLU A 1 182 ? 17.116 14.724 -8.340 1.00 21.67 219 GLU Y N 1
ATOM 1421 C CA . GLU A 1 182 ? 16.179 14.497 -9.430 1.00 28.99 219 GLU Y CA 1
ATOM 1422 C C . GLU A 1 182 ? 14.945 15.336 -9.113 1.00 25.46 219 GLU Y C 1
ATOM 1423 O O . GLU A 1 182 ? 14.749 15.585 -7.926 1.00 28.51 219 GLU Y O 1
ATOM 1429 N N . LYS A 1 183 ? 14.131 15.654 -10.155 1.00 32.17 220 LYS Y N 1
ATOM 1430 C CA . LYS A 1 183 ? 12.937 16.482 -9.985 1.00 33.20 220 LYS Y CA 1
ATOM 1431 C C . LYS A 1 183 ? 11.978 15.769 -9.028 1.00 34.33 220 LYS Y C 1
ATOM 1432 O O . LYS A 1 183 ? 11.838 14.540 -9.098 1.00 35.89 220 LYS Y O 1
ATOM 1438 N N . GLY A 1 184 ? 11.330 16.543 -8.142 1.00 27.97 221 GLY Y N 1
ATOM 1439 C CA . GLY A 1 184 ? 10.258 16.069 -7.285 1.00 30.01 221 GLY Y CA 1
ATOM 1440 C C . GLY A 1 184 ? 10.256 16.708 -5.905 1.00 29.21 221 GLY Y C 1
ATOM 1441 O O . GLY A 1 184 ? 9.219 16.746 -5.253 1.00 34.48 221 GLY Y O 1
ATOM 1442 N N . GLY A 1 185 ? 11.407 17.215 -5.439 1.00 27.95 222 GLY Y N 1
ATOM 1443 C CA . GLY A 1 185 ? 11.441 17.935 -4.180 1.00 23.67 222 GLY Y CA 1
ATOM 1444 C C . GLY A 1 185 ? 11.192 19.434 -4.408 1.00 22.89 222 GLY Y C 1
ATOM 1445 O O . GLY A 1 185 ? 11.036 19.883 -5.528 1.00 23.32 222 GLY Y O 1
ATOM 1446 N N . LYS A 1 186 ? 11.223 20.224 -3.335 1.00 27.19 223 LYS Y N 1
ATOM 1447 C CA . LYS A 1 186 ? 11.092 21.665 -3.523 1.00 23.17 223 LYS Y CA 1
ATOM 1448 C C . LYS A 1 186 ? 12.178 22.180 -4.452 1.00 24.34 223 LYS Y C 1
ATOM 1449 O O . LYS A 1 186 ? 11.922 23.040 -5.295 1.00 23.22 223 LYS Y O 1
ATOM 1455 N N . PHE A 1 187 ? 13.416 21.664 -4.299 1.00 26.49 224 PHE Y N 1
ATOM 1456 C CA . PHE A 1 187 ? 14.528 22.048 -5.182 1.00 23.96 224 PHE Y CA 1
ATOM 1457 C C . PHE A 1 187 ? 15.160 20.852 -5.896 1.00 24.39 224 PHE Y C 1
ATOM 1458 O O . PHE A 1 187 ? 15.090 19.771 -5.371 1.00 29.13 224 PHE Y O 1
ATOM 1466 N N . ASP A 1 188 ? 15.685 21.025 -7.109 1.00 23.56 225 ASP Y N 1
ATOM 1467 C CA . ASP A 1 188 ? 16.478 19.957 -7.689 1.00 23.32 225 ASP Y CA 1
ATOM 1468 C C . ASP A 1 188 ? 17.587 20.605 -8.501 1.00 32.11 225 ASP Y C 1
ATOM 1469 O O . ASP A 1 188 ? 17.801 21.798 -8.335 1.00 26.46 225 ASP Y O 1
ATOM 1474 N N . ARG A 1 189 ? 18.255 19.819 -9.383 1.00 27.84 226 ARG Y N 1
ATOM 1475 C CA . ARG A 1 189 ? 19.529 20.241 -9.973 1.00 24.83 226 ARG Y CA 1
ATOM 1476 C C . ARG A 1 189 ? 19.288 21.423 -10.896 1.00 22.59 226 ARG Y C 1
ATOM 1477 O O . ARG A 1 189 ? 20.197 22.199 -11.189 1.00 21.67 226 ARG Y O 1
ATOM 1485 N N . THR A 1 190 ? 18.085 21.446 -11.484 1.00 23.44 227 THR Y N 1
ATOM 1486 C CA . THR A 1 190 ? 17.764 22.439 -12.485 1.00 21.75 227 THR Y CA 1
ATOM 1487 C C . THR A 1 190 ? 17.139 23.675 -11.807 1.00 21.37 227 THR Y C 1
ATOM 1488 O O . THR A 1 190 ? 16.724 24.614 -12.473 1.00 26.63 227 THR Y O 1
ATOM 1492 N N . SER A 1 191 ? 16.926 23.661 -10.493 1.00 20.99 228 SER Y N 1
ATOM 1493 C CA . SER A 1 191 ? 16.430 24.900 -9.847 1.00 19.66 228 SER Y CA 1
ATOM 1494 C C . SER A 1 191 ? 17.328 26.111 -10.113 1.00 22.54 228 SER Y C 1
ATOM 1495 O O . SER A 1 191 ? 18.544 25.982 -10.390 1.00 23.57 228 SER Y O 1
ATOM 1498 N N . ASN A 1 192 ? 16.737 27.313 -10.043 1.00 26.10 229 ASN Y N 1
ATOM 1499 C CA . ASN A 1 192 ? 17.530 28.527 -10.084 1.00 20.73 229 ASN Y CA 1
ATOM 1500 C C . ASN A 1 192 ? 18.277 28.617 -8.781 1.00 17.35 229 ASN Y C 1
ATOM 1501 O O . ASN A 1 192 ? 17.651 28.624 -7.692 1.00 19.86 229 ASN Y O 1
ATOM 1506 N N . VAL A 1 193 ? 19.612 28.745 -8.856 1.00 17.66 230 VAL Y N 1
ATOM 1507 C CA . VAL A 1 193 ? 20.391 28.771 -7.615 1.00 18.42 230 VAL Y CA 1
ATOM 1508 C C . VAL A 1 193 ? 19.939 29.936 -6.706 1.00 19.75 230 VAL Y C 1
ATOM 1509 O O . VAL A 1 193 ? 20.025 29.852 -5.499 1.00 18.61 230 VAL Y O 1
ATOM 1513 N N . ASN A 1 194 ? 19.419 31.030 -7.259 1.00 16.96 231 ASN Y N 1
ATOM 1514 C CA . ASN A 1 194 ? 19.092 32.135 -6.376 1.00 20.07 231 ASN Y CA 1
ATOM 1515 C C . ASN A 1 194 ? 17.783 31.893 -5.643 1.00 20.88 231 ASN Y C 1
ATOM 1516 O O . ASN A 1 194 ? 17.589 32.527 -4.622 1.00 24.09 231 ASN Y O 1
ATOM 1521 N N . ASP A 1 195 ? 16.903 31.002 -6.138 1.00 19.90 232 ASP Y N 1
ATOM 1522 C CA . ASP A 1 195 ? 15.823 30.522 -5.258 1.00 23.38 232 ASP Y CA 1
ATOM 1523 C C . ASP A 1 195 ? 16.337 29.654 -4.099 1.00 25.65 232 ASP Y C 1
ATOM 1524 O O . ASP A 1 195 ? 15.801 29.690 -2.968 1.00 33.40 232 ASP Y O 1
ATOM 1529 N N . VAL A 1 196 ? 17.377 28.851 -4.380 1.00 21.81 233 VAL Y N 1
ATOM 1530 C CA . VAL A 1 196 ? 17.837 27.909 -3.356 1.00 20.92 233 VAL Y CA 1
ATOM 1531 C C . VAL A 1 196 ? 18.545 28.591 -2.166 1.00 20.65 233 VAL Y C 1
ATOM 1532 O O . VAL A 1 196 ? 18.337 28.178 -1.011 1.00 19.63 233 VAL Y O 1
ATOM 1536 N N . VAL A 1 197 ? 19.406 29.630 -2.419 1.00 20.07 234 VAL Y N 1
ATOM 1537 C CA . VAL A 1 197 ? 20.293 30.143 -1.367 1.00 18.65 234 VAL Y CA 1
ATOM 1538 C C . VAL A 1 197 ? 19.461 30.737 -0.248 1.00 18.09 234 VAL Y C 1
ATOM 1539 O O . VAL A 1 197 ? 19.928 30.715 0.906 1.00 18.90 234 VAL Y O 1
ATOM 1543 N N . LYS A 1 198 ? 18.226 31.201 -0.593 1.00 21.35 235 LYS Y N 1
ATOM 1544 C CA . LYS A 1 198 ? 17.368 31.817 0.402 1.00 25.50 235 LYS Y CA 1
ATOM 1545 C C . LYS A 1 198 ? 17.000 30.812 1.508 1.00 22.74 235 LYS Y C 1
ATOM 1546 O O . LYS A 1 198 ? 16.652 31.248 2.577 1.00 19.45 235 LYS Y O 1
ATOM 1552 N N . ALA A 1 199 ? 16.952 29.509 1.200 1.00 22.49 236 ALA Y N 1
ATOM 1553 C CA . ALA A 1 199 ? 16.570 28.499 2.180 1.00 18.53 236 ALA Y CA 1
ATOM 1554 C C . ALA A 1 199 ? 17.745 27.974 3.018 1.00 22.66 236 ALA Y C 1
ATOM 1555 O O . ALA A 1 199 ? 17.501 27.212 3.962 1.00 24.25 236 ALA Y O 1
ATOM 1557 N N . ILE A 1 200 ? 18.972 28.420 2.743 1.00 19.60 237 ILE Y N 1
ATOM 1558 C CA . ILE A 1 200 ? 20.114 27.888 3.528 1.00 18.24 237 ILE Y CA 1
ATOM 1559 C C . ILE A 1 200 ? 20.507 28.816 4.662 1.00 19.04 237 ILE Y C 1
ATOM 1560 O O . ILE A 1 200 ? 21.296 29.775 4.470 1.00 21.43 237 ILE Y O 1
ATOM 1565 N N . ASN A 1 201 ? 20.121 28.470 5.859 1.00 18.87 238 ASN Y N 1
ATOM 1566 C CA . ASN A 1 201 ? 20.443 29.350 6.949 1.00 18.12 238 ASN Y CA 1
ATOM 1567 C C . ASN A 1 201 ? 21.690 28.903 7.688 1.00 19.50 238 ASN Y C 1
ATOM 1568 O O . ASN A 1 201 ? 22.223 29.712 8.504 1.00 17.92 238 ASN Y O 1
ATOM 1573 N N . ASN A 1 202 ? 22.030 27.620 7.541 1.00 17.91 239 ASN Y N 1
ATOM 1574 C CA . ASN A 1 202 ? 23.018 27.083 8.444 1.00 16.46 239 ASN Y CA 1
ATOM 1575 C C . ASN A 1 202 ? 24.076 26.263 7.699 1.00 16.40 239 ASN Y C 1
ATOM 1576 O O . ASN A 1 202 ? 23.756 25.702 6.647 1.00 18.01 239 ASN Y O 1
ATOM 1581 N N . PRO A 1 203 ? 25.347 26.259 8.175 1.00 14.95 240 PRO Y N 1
ATOM 1582 C CA . PRO A 1 203 ? 26.360 25.352 7.614 1.00 17.09 240 PRO Y CA 1
ATOM 1583 C C . PRO A 1 203 ? 26.019 23.881 7.941 1.00 19.27 240 PRO Y C 1
ATOM 1584 O O . PRO A 1 203 ? 24.987 23.566 8.582 1.00 17.30 240 PRO Y O 1
ATOM 1588 N N . VAL A 1 204 ? 26.969 22.978 7.575 1.00 17.30 241 VAL Y N 1
ATOM 1589 C CA . VAL A 1 204 ? 26.769 21.544 7.779 1.00 18.37 241 VAL Y CA 1
ATOM 1590 C C . VAL A 1 204 ? 26.075 21.306 9.101 1.00 18.42 241 VAL Y C 1
ATOM 1591 O O . VAL A 1 204 ? 26.543 21.740 10.170 1.00 18.92 241 VAL Y O 1
ATOM 1595 N N . GLY A 1 205 ? 24.979 20.529 9.037 1.00 22.08 242 GLY Y N 1
ATOM 1596 C CA . GLY A 1 205 ? 24.304 20.255 10.297 1.00 16.75 242 GLY Y CA 1
ATOM 1597 C C . GLY A 1 205 ? 24.892 19.104 11.108 1.00 21.23 242 GLY Y C 1
ATOM 1598 O O . GLY A 1 205 ? 25.682 18.305 10.585 1.00 20.13 242 GLY Y O 1
ATOM 1599 N N . CYS A 1 206 ? 24.532 19.066 12.397 1.00 19.34 243 CYS Y N 1
ATOM 1600 C CA . CYS A 1 206 ? 24.948 17.950 13.259 1.00 19.29 243 CYS Y CA 1
ATOM 1601 C C . CYS A 1 206 ? 24.444 16.626 12.698 1.00 22.73 243 CYS Y C 1
ATOM 1602 O O . CYS A 1 206 ? 25.093 15.559 12.822 1.00 18.38 243 CYS Y O 1
ATOM 1605 N N . ILE A 1 207 ? 23.289 16.699 12.008 1.00 23.08 244 ILE Y N 1
ATOM 1606 C CA . ILE A 1 207 ? 22.635 15.544 11.437 1.00 21.67 244 ILE Y CA 1
ATOM 1607 C C . ILE A 1 207 ? 23.347 15.029 10.203 1.00 23.70 244 ILE Y C 1
ATOM 1608 O O . ILE A 1 207 ? 22.946 14.003 9.654 1.00 19.34 244 ILE Y O 1
ATOM 1613 N N . HIS A 1 208 ? 24.371 15.781 9.730 1.00 21.59 245 HIS Y N 1
ATOM 1614 C CA . HIS A 1 208 ? 25.030 15.352 8.523 1.00 16.99 245 HIS Y CA 1
ATOM 1615 C C . HIS A 1 208 ? 25.777 14.036 8.796 1.00 14.99 245 HIS Y C 1
ATOM 1616 O O . HIS A 1 208 ? 25.986 13.253 7.890 1.00 17.17 245 HIS Y O 1
ATOM 1623 N N . CYS A 1 209 ? 26.170 13.820 10.026 1.00 18.46 246 CYS Y N 1
ATOM 1624 C CA . CYS A 1 209 ? 27.057 12.694 10.325 1.00 17.49 246 CYS Y CA 1
ATOM 1625 C C . CYS A 1 209 ? 26.439 11.865 11.469 1.00 21.25 246 CYS Y C 1
ATOM 1626 O O . CYS A 1 209 ? 26.960 10.776 11.755 1.00 21.50 246 CYS Y O 1
ATOM 1629 N N . HIS A 1 210 ? 25.339 12.356 12.123 1.00 22.61 247 HIS Y N 1
ATOM 1630 C CA . HIS A 1 210 ? 24.789 11.697 13.299 1.00 19.31 247 HIS Y CA 1
ATOM 1631 C C . HIS A 1 210 ? 23.278 11.553 13.148 1.00 24.25 247 HIS Y C 1
ATOM 1632 O O . HIS A 1 210 ? 22.587 12.582 12.948 1.00 25.91 247 HIS Y O 1
ATOM 1639 N N . ASP A 1 211 ? 22.754 10.295 13.215 1.00 18.61 248 ASP Y N 1
ATOM 1640 C CA . ASP A 1 211 ? 21.302 10.179 13.055 1.00 20.19 248 ASP Y CA 1
ATOM 1641 C C . ASP A 1 211 ? 20.542 10.837 14.204 1.00 17.75 248 ASP Y C 1
ATOM 1642 O O . ASP A 1 211 ? 20.856 10.708 15.385 1.00 23.79 248 ASP Y O 1
ATOM 1647 N N . PRO A 1 212 ? 19.551 11.737 13.943 1.00 22.27 249 PRO Y N 1
ATOM 1648 C CA . PRO A 1 212 ? 18.841 12.435 15.019 1.00 20.41 249 PRO Y CA 1
ATOM 1649 C C . PRO A 1 212 ? 17.931 11.461 15.825 1.00 21.70 249 PRO Y C 1
ATOM 1650 O O . PRO A 1 212 ? 17.717 11.644 17.024 1.00 22.36 249 PRO Y O 1
ATOM 1654 N N . HIS A 1 213 ? 17.372 10.455 15.139 1.00 25.69 250 HIS Y N 1
ATOM 1655 C CA . HIS A 1 213 ? 16.426 9.504 15.760 1.00 26.52 250 HIS Y CA 1
ATOM 1656 C C . HIS A 1 213 ? 17.107 8.568 16.765 1.00 28.83 250 HIS Y C 1
ATOM 1657 O O . HIS A 1 213 ? 16.755 8.540 17.950 1.00 31.58 250 HIS Y O 1
ATOM 1664 N N . GLY A 1 214 ? 18.249 7.979 16.365 1.00 32.66 251 GLY Y N 1
ATOM 1665 C CA . GLY A 1 214 ? 18.957 7.096 17.285 1.00 24.52 251 GLY Y CA 1
ATOM 1666 C C . GLY A 1 214 ? 20.450 7.374 17.507 1.00 29.53 251 GLY Y C 1
ATOM 1667 O O . GLY A 1 214 ? 21.097 6.509 18.135 1.00 24.71 251 GLY Y O 1
ATOM 1668 N N . ALA A 1 215 ? 20.991 8.545 17.057 1.00 24.17 252 ALA Y N 1
ATOM 1669 C CA . ALA A 1 215 ? 22.386 8.933 17.300 1.00 19.70 252 ALA Y CA 1
ATOM 1670 C C . ALA A 1 215 ? 23.437 8.029 16.597 1.00 22.52 252 ALA Y C 1
ATOM 1671 O O . ALA A 1 215 ? 24.623 8.148 16.902 1.00 26.98 252 ALA Y O 1
ATOM 1673 N N . GLN A 1 216 ? 23.031 7.214 15.644 1.00 22.23 253 GLN Y N 1
ATOM 1674 C CA . GLN A 1 216 ? 23.894 6.315 14.872 1.00 24.18 253 GLN Y CA 1
ATOM 1675 C C . GLN A 1 216 ? 24.796 7.105 13.904 1.00 25.80 253 GLN Y C 1
ATOM 1676 O O . GLN A 1 216 ? 24.416 8.092 13.290 1.00 21.26 253 GLN Y O 1
ATOM 1682 N N . PRO A 1 217 ? 26.042 6.621 13.661 1.00 25.09 254 PRO Y N 1
ATOM 1683 C CA . PRO A 1 217 ? 26.966 7.378 12.837 1.00 23.06 254 PRO Y CA 1
ATOM 1684 C C . PRO A 1 217 ? 26.419 7.192 11.431 1.00 21.54 254 PRO Y C 1
ATOM 1685 O O . PRO A 1 217 ? 25.915 6.118 11.002 1.00 24.90 254 PRO Y O 1
ATOM 1689 N N . ARG A 1 218 ? 26.382 8.276 10.671 1.00 20.89 255 ARG Y N 1
ATOM 1690 C CA . ARG A 1 218 ? 25.768 8.077 9.365 1.00 19.69 255 AR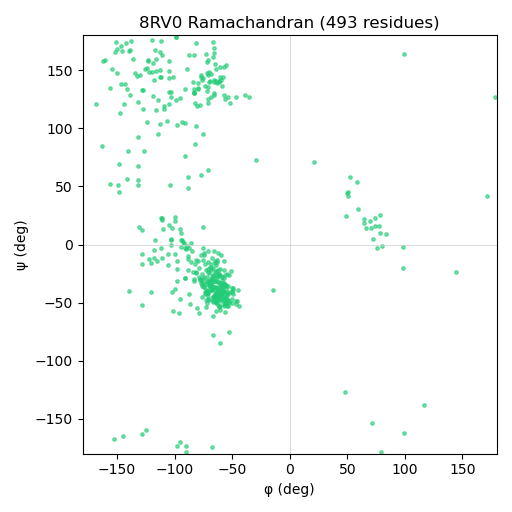G Y CA 1
ATOM 1691 C C . ARG A 1 218 ? 26.319 9.010 8.281 1.00 20.94 255 ARG Y C 1
ATOM 1692 O O . ARG A 1 218 ? 27.069 9.912 8.619 1.00 20.93 255 ARG Y O 1
ATOM 1700 N N . ILE A 1 219 ? 25.890 8.791 7.043 1.00 21.58 256 ILE Y N 1
ATOM 1701 C CA . ILE A 1 219 ? 26.005 9.714 5.908 1.00 20.46 256 ILE Y CA 1
ATOM 1702 C C . ILE A 1 219 ? 24.628 10.071 5.376 1.00 25.69 256 ILE Y C 1
ATOM 1703 O O . ILE A 1 219 ? 23.724 9.247 5.373 1.00 27.01 256 ILE Y O 1
ATOM 1708 N N . VAL A 1 220 ? 24.497 11.300 4.850 1.00 22.68 257 VAL Y N 1
ATOM 1709 C CA . VAL A 1 220 ? 23.250 11.730 4.225 1.00 23.52 257 VAL Y CA 1
ATOM 1710 C C . VAL A 1 220 ? 23.507 12.145 2.765 1.00 23.84 257 VAL Y C 1
ATOM 1711 O O . VAL A 1 220 ? 22.603 12.451 2.013 1.00 21.07 257 VAL Y O 1
ATOM 1715 N N . ARG A 1 221 ? 24.775 12.318 2.333 1.00 22.53 258 ARG Y N 1
ATOM 1716 C CA . ARG A 1 221 ? 25.027 12.822 1.005 1.00 18.88 258 ARG Y CA 1
ATOM 1717 C C . ARG A 1 221 ? 24.632 11.822 -0.096 1.00 23.27 258 ARG Y C 1
ATOM 1718 O O . ARG A 1 221 ? 25.237 10.755 -0.239 1.00 21.77 258 ARG Y O 1
ATOM 1726 N N . ASP A 1 222 ? 23.811 12.284 -1.034 1.00 21.37 259 ASP Y N 1
ATOM 1727 C CA . ASP A 1 222 ? 23.212 11.432 -2.052 1.00 23.55 259 ASP Y CA 1
ATOM 1728 C C . ASP A 1 222 ? 24.295 10.785 -2.899 1.00 26.18 259 ASP Y C 1
ATOM 1729 O O . ASP A 1 222 ? 24.329 9.550 -2.974 1.00 26.06 259 ASP Y O 1
ATOM 1734 N N . GLY A 1 223 ? 25.157 11.644 -3.512 1.00 23.81 260 GLY Y N 1
ATOM 1735 C CA . GLY A 1 223 ? 26.287 11.243 -4.345 1.00 26.12 260 GLY Y CA 1
ATOM 1736 C C . GLY A 1 223 ? 27.169 10.182 -3.682 1.00 20.96 260 GLY Y C 1
ATOM 1737 O O . GLY A 1 223 ? 27.639 9.315 -4.402 1.00 30.93 260 GLY Y O 1
ATOM 1738 N N . LEU A 1 224 ? 27.382 10.259 -2.355 1.00 20.78 261 LEU Y N 1
ATOM 1739 C CA . LEU A 1 224 ? 28.262 9.324 -1.659 1.00 23.08 261 LEU Y CA 1
ATOM 1740 C C . LEU A 1 224 ? 27.592 7.954 -1.456 1.00 24.52 261 LEU Y C 1
ATOM 1741 O O . LEU A 1 224 ? 28.187 6.896 -1.694 1.00 22.82 261 LEU Y O 1
ATOM 1746 N N . ILE A 1 225 ? 26.342 7.975 -1.027 1.00 28.73 262 ILE Y N 1
ATOM 1747 C CA . ILE A 1 225 ? 25.559 6.746 -0.925 1.00 26.11 262 ILE Y CA 1
ATOM 1748 C C . ILE A 1 225 ? 25.473 6.111 -2.306 1.00 25.68 262 ILE Y C 1
ATOM 1749 O O . ILE A 1 225 ? 25.621 4.864 -2.441 1.00 26.20 262 ILE Y O 1
ATOM 1754 N N . ALA A 1 226 ? 25.240 6.917 -3.350 1.00 25.06 263 ALA Y N 1
ATOM 1755 C CA . ALA A 1 226 ? 25.081 6.326 -4.661 1.00 21.99 263 ALA Y CA 1
ATOM 1756 C C . ALA A 1 226 ? 26.387 5.644 -5.092 1.00 30.62 263 ALA Y C 1
ATOM 1757 O O . ALA A 1 226 ? 26.355 4.537 -5.649 1.00 29.66 263 ALA Y O 1
ATOM 1759 N N . ALA A 1 227 ? 27.551 6.316 -4.895 1.00 24.13 264 ALA Y N 1
ATOM 1760 C CA . ALA A 1 227 ? 28.811 5.715 -5.342 1.00 24.76 264 ALA Y CA 1
ATOM 1761 C C . ALA A 1 227 ? 29.087 4.398 -4.632 1.00 23.36 264 ALA Y C 1
ATOM 1762 O O . ALA A 1 227 ? 29.623 3.469 -5.276 1.00 24.27 264 ALA Y O 1
ATOM 1764 N N . ILE A 1 228 ? 28.830 4.360 -3.313 1.00 23.13 265 ILE Y N 1
ATOM 1765 C CA . ILE A 1 228 ? 29.053 3.147 -2.554 1.00 23.83 265 ILE Y CA 1
ATOM 1766 C C . ILE A 1 228 ? 28.109 2.015 -3.046 1.00 28.15 265 ILE Y C 1
ATOM 1767 O O . ILE A 1 228 ? 28.506 0.837 -3.144 1.00 28.24 265 ILE Y O 1
ATOM 1772 N N . GLU A 1 229 ? 26.873 2.362 -3.419 1.00 23.05 266 GLU Y N 1
ATOM 1773 C CA . GLU A 1 229 ? 25.927 1.363 -3.892 1.00 24.61 266 GLU Y CA 1
ATOM 1774 C C . GLU A 1 229 ? 26.375 0.828 -5.234 1.00 29.71 266 GLU Y C 1
ATOM 1775 O O . GLU A 1 229 ? 26.051 -0.306 -5.571 1.00 29.50 266 GLU Y O 1
ATOM 1781 N N . LYS A 1 230 ? 27.057 1.670 -6.032 1.00 30.56 267 LYS Y N 1
ATOM 1782 C CA . LYS A 1 230 ? 27.500 1.241 -7.356 1.00 30.66 267 LYS Y CA 1
ATOM 1783 C C . LYS A 1 230 ? 28.584 0.171 -7.194 1.00 35.95 267 LYS Y C 1
ATOM 1784 O O . LYS A 1 230 ? 28.690 -0.714 -8.033 1.00 37.52 267 LYS Y O 1
ATOM 1790 N N . ASP A 1 231 ? 29.356 0.237 -6.103 1.00 32.12 268 ASP Y N 1
ATOM 1791 C CA . ASP A 1 231 ? 30.649 -0.452 -6.001 1.00 31.31 268 ASP Y CA 1
ATOM 1792 C C . ASP A 1 231 ? 30.769 -0.977 -4.585 1.00 28.30 268 ASP Y C 1
ATOM 1793 O O . ASP A 1 231 ? 31.637 -0.617 -3.764 1.00 29.16 268 ASP Y O 1
ATOM 1798 N N . PRO A 1 232 ? 29.786 -1.791 -4.163 1.00 28.01 269 PRO Y N 1
ATOM 1799 C CA . PRO A 1 232 ? 29.669 -2.085 -2.736 1.00 27.36 269 PRO Y CA 1
ATOM 1800 C C . PRO A 1 232 ? 30.854 -2.943 -2.310 1.00 28.84 269 PRO Y C 1
ATOM 1801 O O . PRO A 1 232 ? 31.154 -2.972 -1.124 1.00 21.56 269 PRO Y O 1
ATOM 1805 N N . ALA A 1 233 ? 31.544 -3.621 -3.286 1.00 29.50 270 ALA Y N 1
ATOM 1806 C CA . ALA A 1 233 ? 32.577 -4.561 -2.828 1.00 27.12 270 ALA Y CA 1
ATOM 1807 C C . ALA A 1 233 ? 33.999 -3.985 -2.868 1.00 26.53 270 ALA Y C 1
ATOM 1808 O O . ALA A 1 233 ? 34.825 -4.318 -2.029 1.00 37.11 270 ALA Y O 1
ATOM 1810 N N . LYS A 1 234 ? 34.270 -3.097 -3.811 1.00 27.04 271 LYS Y N 1
ATOM 1811 C CA . LYS A 1 234 ? 35.666 -2.763 -4.114 1.00 24.94 271 LYS Y CA 1
ATOM 1812 C C . LYS A 1 234 ? 35.899 -1.257 -3.797 1.00 26.99 271 LYS Y C 1
ATOM 1813 O O . LYS A 1 234 ? 36.980 -0.717 -4.037 1.00 26.18 271 LYS Y O 1
ATOM 1819 N N . ASN A 1 235 ? 34.900 -0.535 -3.258 1.00 27.32 272 ASN Y N 1
ATOM 1820 C CA . ASN A 1 235 ? 35.106 0.923 -3.130 1.00 23.06 272 ASN Y CA 1
ATOM 1821 C C . ASN A 1 235 ? 36.104 1.222 -2.000 1.00 25.02 272 ASN Y C 1
ATOM 1822 O O . ASN A 1 235 ? 36.474 0.379 -1.175 1.00 26.96 272 ASN Y O 1
ATOM 1827 N N . ILE A 1 236 ? 36.655 2.462 -1.970 1.00 25.79 273 ILE Y N 1
ATOM 1828 C CA . ILE A 1 236 ? 37.732 2.793 -1.037 1.00 22.69 273 ILE Y CA 1
ATOM 1829 C C . ILE A 1 236 ? 37.415 2.570 0.449 1.00 19.81 273 ILE Y C 1
ATOM 1830 O O . ILE A 1 236 ? 38.317 2.642 1.236 1.00 20.61 273 ILE Y O 1
ATOM 1835 N N . PHE A 1 237 ? 36.144 2.384 0.846 1.00 19.03 274 PHE Y N 1
ATOM 1836 C CA . PHE A 1 237 ? 35.826 2.277 2.247 1.00 18.92 274 PHE Y CA 1
ATOM 1837 C C . PHE A 1 237 ? 35.527 0.811 2.573 1.00 23.87 274 PHE Y C 1
ATOM 1838 O O . PHE A 1 237 ? 35.413 0.480 3.743 1.00 24.37 274 PHE Y O 1
ATOM 1846 N N . ALA A 1 238 ? 35.439 -0.014 1.531 1.00 23.55 275 ALA Y N 1
ATOM 1847 C CA . ALA A 1 238 ? 35.088 -1.416 1.690 1.00 25.60 275 ALA Y CA 1
ATOM 1848 C C . ALA A 1 238 ? 36.185 -2.147 2.457 1.00 30.04 275 ALA Y C 1
ATOM 1849 O O . ALA A 1 238 ? 37.369 -1.746 2.615 1.00 25.49 275 ALA Y O 1
ATOM 1851 N N . LYS A 1 239 ? 35.769 -3.321 2.905 1.00 34.21 276 LYS Y N 1
ATOM 1852 C CA . LYS A 1 239 ? 36.610 -4.213 3.673 1.00 32.95 276 LYS Y CA 1
ATOM 1853 C C . LYS A 1 239 ? 35.993 -5.589 3.449 1.00 37.36 276 LYS Y C 1
ATOM 1854 O O . LYS A 1 239 ? 34.758 -5.734 3.368 1.00 34.11 276 LYS Y O 1
ATOM 1860 N N . ASN A 1 240 ? 36.853 -6.562 3.169 1.00 35.12 277 ASN Y N 1
ATOM 1861 C CA . ASN A 1 240 ? 36.404 -7.942 3.060 1.00 34.26 277 ASN Y CA 1
ATOM 1862 C C . ASN A 1 240 ? 35.337 -8.081 1.969 1.00 44.11 277 ASN Y C 1
ATOM 1863 O O . ASN A 1 240 ? 34.442 -8.925 2.079 1.00 39.85 277 ASN Y O 1
ATOM 1868 N N . GLY A 1 241 ? 35.390 -7.252 0.924 1.00 38.80 278 GLY Y N 1
ATOM 1869 C CA . GLY A 1 241 ? 34.368 -7.346 -0.104 1.00 32.97 278 GLY Y CA 1
ATOM 1870 C C . GLY A 1 241 ? 32.968 -6.866 0.330 1.00 28.45 278 GLY Y C 1
ATOM 1871 O O . GLY A 1 241 ? 32.015 -7.087 -0.411 1.00 29.00 278 GLY Y O 1
ATOM 1872 N N . LYS A 1 242 ? 32.837 -6.151 1.453 1.00 29.70 279 LYS Y N 1
ATOM 1873 C CA . LYS A 1 242 ? 31.655 -5.289 1.565 1.00 32.00 279 LYS Y CA 1
ATOM 1874 C C . LYS A 1 242 ? 31.956 -3.952 2.271 1.00 28.86 279 LYS Y C 1
ATOM 1875 O O . LYS A 1 242 ? 32.972 -3.758 2.947 1.00 29.10 279 LYS Y O 1
ATOM 1881 N N . THR A 1 243 ? 30.952 -3.070 2.280 1.00 28.55 280 THR Y N 1
ATOM 1882 C CA . THR A 1 243 ? 31.083 -1.858 3.086 1.00 29.75 280 THR Y CA 1
ATOM 1883 C C . THR A 1 243 ? 30.122 -1.842 4.276 1.00 27.84 280 THR Y C 1
ATOM 1884 O O . THR A 1 243 ? 28.966 -2.286 4.216 1.00 29.24 280 THR Y O 1
ATOM 1888 N N . ASP A 1 244 ? 30.609 -1.296 5.358 1.00 23.42 281 ASP Y N 1
ATOM 1889 C CA . ASP A 1 244 ? 29.819 -1.031 6.532 1.00 20.99 281 ASP Y CA 1
ATOM 1890 C C . ASP A 1 244 ? 28.799 0.124 6.364 1.00 31.20 281 ASP Y C 1
ATOM 1891 O O . ASP A 1 244 ? 28.893 1.174 7.044 1.00 29.27 281 ASP Y O 1
ATOM 1896 N N . LEU A 1 245 ? 27.830 -0.082 5.460 1.00 30.04 282 LEU Y N 1
ATOM 1897 C CA . LEU A 1 245 ? 26.747 0.878 5.291 1.00 29.29 282 LEU Y CA 1
ATOM 1898 C C . LEU A 1 245 ? 25.471 0.082 5.050 1.00 34.18 282 LEU Y C 1
ATOM 1899 O O . LEU A 1 245 ? 25.476 -0.762 4.142 1.00 30.67 282 LEU Y O 1
ATOM 1904 N N . LYS A 1 246 ? 24.389 0.466 5.757 1.00 31.98 283 LYS Y N 1
ATOM 1905 C CA . LYS A 1 246 ? 23.024 0.029 5.452 1.00 33.46 283 LYS Y CA 1
ATOM 1906 C C . LYS A 1 246 ? 22.219 1.200 4.890 1.00 21.95 283 LYS Y C 1
ATOM 1907 O O . LYS A 1 246 ? 22.163 2.239 5.533 1.00 27.82 283 LYS Y O 1
ATOM 1913 N N . VAL A 1 247 ? 21.774 1.095 3.643 1.00 25.96 284 VAL Y N 1
ATOM 1914 C CA . VAL A 1 247 ? 21.073 2.206 3.044 1.00 26.12 284 VAL Y CA 1
ATOM 1915 C C . VAL A 1 247 ? 19.598 2.131 3.499 1.00 33.10 284 VAL Y C 1
ATOM 1916 O O . VAL A 1 247 ? 19.048 1.033 3.599 1.00 25.16 284 VAL Y O 1
ATOM 1920 N N . ILE A 1 248 ? 19.026 3.256 3.989 1.00 26.90 285 ILE Y N 1
ATOM 1921 C CA . ILE A 1 248 ? 17.622 3.319 4.404 1.00 29.48 285 ILE Y CA 1
ATOM 1922 C C . ILE A 1 248 ? 16.971 4.288 3.419 1.00 34.47 285 ILE Y C 1
ATOM 1923 O O . ILE A 1 248 ? 17.520 5.375 3.167 1.00 33.85 285 ILE Y O 1
ATOM 1928 N N . ASP A 1 249 ? 15.911 3.832 2.752 1.00 26.44 286 ASP Y N 1
ATOM 1929 C CA . ASP A 1 249 ? 15.327 4.581 1.656 1.00 33.09 286 ASP Y CA 1
ATOM 1930 C C . ASP A 1 249 ? 13.978 5.113 2.137 1.00 37.24 286 ASP Y C 1
ATOM 1931 O O . ASP A 1 249 ? 13.164 4.307 2.575 1.00 31.60 286 ASP Y O 1
ATOM 1936 N N . PHE A 1 250 ? 13.785 6.442 2.166 1.00 30.82 287 PHE Y N 1
ATOM 1937 C CA . PHE A 1 250 ? 12.541 6.925 2.754 1.00 29.52 287 PHE Y CA 1
ATOM 1938 C C . PHE A 1 250 ? 11.670 7.360 1.628 1.00 27.70 287 PHE Y C 1
ATOM 1939 O O . PHE A 1 250 ? 12.088 8.089 0.719 1.00 31.42 287 PHE Y O 1
ATOM 1947 N N . ARG A 1 251 ? 10.529 6.657 1.639 1.00 38.95 288 ARG Y N 1
ATOM 1948 C CA . ARG A 1 251 ? 9.469 6.762 0.659 1.00 28.83 288 ARG Y CA 1
ATOM 1949 C C . ARG A 1 251 ? 9.922 6.704 -0.786 1.00 26.02 288 ARG Y C 1
ATOM 1950 O O . ARG A 1 251 ? 9.300 7.361 -1.616 1.00 25.05 288 ARG Y O 1
ATOM 1958 N N . GLY A 1 252 ? 11.058 6.105 -1.114 1.00 28.67 289 GLY Y N 1
ATOM 1959 C CA . GLY A 1 252 ? 11.445 6.279 -2.516 1.00 23.68 289 GLY Y CA 1
ATOM 1960 C C . GLY A 1 252 ? 11.964 7.698 -2.761 1.00 29.34 289 GLY Y C 1
ATOM 1961 O O . GLY A 1 252 ? 12.075 8.119 -3.906 1.00 24.64 289 GLY Y O 1
ATOM 1962 N N . PHE A 1 253 ? 12.301 8.439 -1.681 1.00 23.72 290 PHE Y N 1
ATOM 1963 C CA . PHE A 1 253 ? 12.498 9.849 -2.003 1.00 30.04 290 PHE Y CA 1
ATOM 1964 C C . PHE A 1 253 ? 13.928 10.284 -1.640 1.00 25.14 290 PHE Y C 1
ATOM 1965 O O . PHE A 1 253 ? 14.515 11.157 -2.282 1.00 29.34 290 PHE Y O 1
ATOM 1973 N N . ARG A 1 254 ? 14.378 9.800 -0.501 1.00 28.49 291 ARG Y N 1
ATOM 1974 C CA . ARG A 1 254 ? 15.703 10.160 -0.074 1.00 31.12 291 ARG Y CA 1
ATOM 1975 C C . ARG A 1 254 ? 16.313 9.037 0.762 1.00 35.16 291 ARG Y C 1
ATOM 1976 O O . ARG A 1 254 ? 15.645 8.369 1.572 1.00 32.65 291 ARG Y O 1
ATOM 1984 N N . LYS A 1 255 ? 17.641 8.909 0.649 1.00 33.58 292 LYS Y N 1
ATOM 1985 C CA . LYS A 1 255 ? 18.338 7.869 1.397 1.00 32.39 292 LYS Y CA 1
ATOM 1986 C C . LYS A 1 255 ? 19.257 8.405 2.485 1.00 33.06 292 LYS Y C 1
ATOM 1987 O O . LYS A 1 255 ? 19.752 9.538 2.416 1.00 26.36 292 LYS Y O 1
ATOM 1993 N N . ILE A 1 256 ? 19.410 7.599 3.546 1.00 28.97 293 ILE Y N 1
ATOM 1994 C CA . ILE A 1 256 ? 20.539 7.721 4.433 1.00 25.04 293 ILE Y CA 1
ATOM 1995 C C . ILE A 1 256 ? 21.347 6.413 4.367 1.00 35.85 293 ILE Y C 1
ATOM 1996 O O . ILE A 1 256 ? 20.879 5.431 3.767 1.00 32.44 293 ILE Y O 1
ATOM 2001 N N . GLY A 1 257 ? 22.571 6.466 4.928 1.00 28.90 294 GLY Y N 1
ATOM 2002 C CA . GLY A 1 257 ? 23.473 5.344 5.152 1.00 19.72 294 GLY Y CA 1
ATOM 2003 C C . GLY A 1 257 ? 23.938 5.292 6.585 1.00 24.10 294 GLY Y C 1
ATOM 2004 O O . GLY A 1 257 ? 24.646 6.174 7.117 1.00 24.99 294 GLY Y O 1
ATOM 2005 N N . VAL A 1 258 ? 23.557 4.202 7.262 1.00 19.89 295 VAL Y N 1
ATOM 2006 C CA . VAL A 1 258 ? 23.896 4.130 8.662 1.00 22.64 295 VAL Y CA 1
ATOM 2007 C C . VAL A 1 258 ? 25.058 3.126 8.750 1.00 22.86 295 VAL Y C 1
ATOM 2008 O O . VAL A 1 258 ? 25.067 2.162 7.983 1.00 28.40 295 VAL Y O 1
ATOM 2012 N N . MET A 1 259 ? 26.018 3.386 9.639 1.00 27.42 296 MET Y N 1
ATOM 2013 C CA . MET A 1 259 ? 27.137 2.488 9.790 1.00 25.18 296 MET Y CA 1
ATOM 2014 C C . MET A 1 259 ? 27.087 1.969 11.214 1.00 27.36 296 MET Y C 1
ATOM 2015 O O . MET A 1 259 ? 26.811 2.708 12.163 1.00 29.09 296 MET Y O 1
ATOM 2020 N N . GLU A 1 260 ? 27.418 0.669 11.329 1.00 26.11 297 GLU Y N 1
ATOM 2021 C CA . GLU A 1 260 ? 27.510 0.090 12.633 1.00 29.35 297 GLU Y CA 1
ATOM 2022 C C . GLU A 1 260 ? 28.622 0.731 13.443 1.00 30.66 297 GLU Y C 1
ATOM 2023 O O . GLU A 1 260 ? 28.522 0.792 14.660 1.00 27.58 297 GLU Y O 1
ATOM 2029 N N . LYS A 1 261 ? 29.715 1.183 12.795 1.00 26.32 298 LYS Y N 1
ATOM 2030 C CA . LYS A 1 261 ? 30.850 1.705 13.561 1.00 26.91 298 LYS Y CA 1
ATOM 2031 C C . LYS A 1 261 ? 31.269 3.029 12.913 1.00 18.74 298 LYS Y C 1
ATOM 2032 O O . LYS A 1 261 ? 31.069 3.132 11.716 1.00 22.75 298 LYS Y O 1
ATOM 2038 N N . THR A 1 262 ? 31.715 3.988 13.699 1.00 22.37 299 THR Y N 1
ATOM 2039 C CA . THR A 1 262 ? 32.132 5.307 13.218 1.00 25.01 299 THR Y CA 1
ATOM 2040 C C . THR A 1 262 ? 33.212 5.047 12.167 1.00 24.93 299 THR Y C 1
ATOM 2041 O O . THR A 1 262 ? 34.165 4.311 12.426 1.00 25.94 299 THR Y O 1
ATOM 2045 N N . ASP A 1 263 ? 32.990 5.583 10.986 1.00 24.58 300 ASP Y N 1
ATOM 2046 C CA . ASP A 1 263 ? 33.975 5.673 9.929 1.00 19.59 300 ASP Y CA 1
ATOM 2047 C C . ASP A 1 263 ? 33.930 7.117 9.409 1.00 20.87 300 ASP Y C 1
ATOM 2048 O O . ASP A 1 263 ? 33.186 7.384 8.435 1.00 19.43 300 ASP Y O 1
ATOM 2053 N N . SER A 1 264 ? 34.824 7.944 10.023 1.00 19.69 301 SER Y N 1
ATOM 2054 C CA . SER A 1 264 ? 34.944 9.338 9.624 1.00 20.82 301 SER Y CA 1
ATOM 2055 C C . SER A 1 264 ? 35.534 9.440 8.210 1.00 20.34 301 SER Y C 1
ATOM 2056 O O . SER A 1 264 ? 35.299 10.418 7.469 1.00 18.99 301 SER Y O 1
ATOM 2059 N N . ARG A 1 265 ? 36.210 8.396 7.727 1.00 16.73 302 ARG Y N 1
ATOM 2060 C CA . ARG A 1 265 ? 36.523 8.447 6.313 1.00 17.29 302 ARG Y CA 1
ATOM 2061 C C . ARG A 1 265 ? 35.269 8.707 5.490 1.00 20.76 302 ARG Y C 1
ATOM 2062 O O . ARG A 1 265 ? 35.308 9.471 4.511 1.00 21.62 302 ARG Y O 1
ATOM 2070 N N . MET A 1 266 ? 34.208 7.925 5.747 1.00 19.96 303 MET Y N 1
ATOM 2071 C CA . MET A 1 266 ? 33.017 8.055 4.927 1.00 17.53 303 MET Y CA 1
ATOM 2072 C C . MET A 1 266 ? 32.309 9.371 5.281 1.00 19.63 303 MET Y C 1
ATOM 2073 O O . MET A 1 266 ? 31.703 10.019 4.414 1.00 20.95 303 MET Y O 1
ATOM 2080 N N . MET A 1 267 ? 32.261 9.662 6.576 1.00 14.65 304 MET Y N 1
ATOM 2081 C CA . MET A 1 267 ? 31.511 10.845 6.974 1.00 19.80 304 MET Y CA 1
ATOM 2082 C C . MET A 1 267 ? 32.133 12.124 6.385 1.00 18.35 304 MET Y C 1
ATOM 2083 O O . MET A 1 267 ? 31.395 13.033 6.000 1.00 16.71 304 MET Y O 1
ATOM 2088 N N . CYS A 1 268 ? 33.479 12.201 6.316 1.00 17.18 305 CYS Y N 1
ATOM 2089 C CA . CYS A 1 268 ? 34.140 13.394 5.771 1.00 15.36 305 CYS Y CA 1
ATOM 2090 C C . CYS A 1 268 ? 34.098 13.371 4.243 1.00 15.64 305 CYS Y C 1
ATOM 2091 O O . CYS A 1 268 ? 34.088 14.440 3.590 1.00 16.43 305 CYS Y O 1
ATOM 2094 N N . ALA A 1 269 ? 34.061 12.170 3.660 1.00 14.31 306 ALA Y N 1
ATOM 2095 C CA . ALA A 1 269 ? 33.918 11.980 2.213 1.00 15.61 306 ALA Y CA 1
ATOM 2096 C C . ALA A 1 269 ? 32.565 12.443 1.654 1.00 11.93 306 ALA Y C 1
ATOM 2097 O O . ALA A 1 269 ? 32.409 12.432 0.439 1.00 14.57 306 ALA Y O 1
ATOM 2099 N N . GLN A 1 270 ? 31.633 12.847 2.523 1.00 14.15 307 GLN Y N 1
ATOM 2100 C CA . GLN A 1 270 ? 30.385 13.467 2.027 1.00 14.64 307 GLN Y CA 1
ATOM 2101 C C . GLN A 1 270 ? 30.723 14.776 1.325 1.00 16.68 307 GLN Y C 1
ATOM 2102 O O . GLN A 1 270 ? 30.045 15.124 0.380 1.00 16.50 307 GLN Y O 1
ATOM 2108 N N . CYS A 1 271 ? 31.931 15.323 1.567 1.00 14.74 308 CYS Y N 1
ATOM 2109 C CA . CYS A 1 271 ? 32.299 16.590 0.922 1.00 13.30 308 CYS Y CA 1
ATOM 2110 C C . CYS A 1 271 ? 33.751 16.582 0.468 1.00 13.30 308 CYS Y C 1
ATOM 2111 O O . CYS A 1 271 ? 34.056 17.236 -0.517 1.00 13.27 308 CYS Y O 1
ATOM 2114 N N . HIS A 1 272 ? 34.652 16.013 1.305 1.00 16.19 309 HIS Y N 1
ATOM 2115 C CA . HIS A 1 272 ? 36.075 16.025 0.994 1.00 14.78 309 HIS Y CA 1
ATOM 2116 C C . HIS A 1 272 ? 36.452 14.989 -0.074 1.00 16.58 309 HIS Y C 1
ATOM 2117 O O . HIS A 1 272 ? 37.367 14.190 0.150 1.00 17.52 309 HIS Y O 1
ATOM 2124 N N . VAL A 1 273 ? 35.877 15.088 -1.283 1.00 17.22 310 VAL Y N 1
ATOM 2125 C CA . VAL A 1 273 ? 36.164 14.231 -2.389 1.00 13.86 310 VAL Y CA 1
ATOM 2126 C C . VAL A 1 273 ? 36.233 15.056 -3.675 1.00 14.31 310 VAL Y C 1
ATOM 2127 O O . VAL A 1 273 ? 35.656 16.170 -3.728 1.00 14.85 310 VAL Y O 1
ATOM 2131 N N . GLU A 1 274 ? 36.747 14.414 -4.735 1.00 14.18 311 GLU Y N 1
ATOM 2132 C CA . GLU A 1 274 ? 36.572 14.836 -6.135 1.00 15.62 311 GLU Y CA 1
ATOM 2133 C C . GLU A 1 274 ? 35.114 14.585 -6.511 1.00 15.34 311 GLU Y C 1
ATOM 2134 O O . GLU A 1 274 ? 34.545 13.581 -6.103 1.00 15.38 311 GLU Y O 1
ATOM 2140 N N . TYR A 1 275 ? 34.517 15.515 -7.250 1.00 14.74 312 TYR Y N 1
ATOM 2141 C CA . TYR A 1 275 ? 33.101 15.321 -7.562 1.00 17.53 312 TYR Y CA 1
ATOM 2142 C C . TYR A 1 275 ? 32.900 15.996 -8.909 1.00 16.75 312 TYR Y C 1
ATOM 2143 O O . TYR A 1 275 ? 33.732 16.766 -9.389 1.00 17.10 312 TYR Y O 1
ATOM 2152 N N . ASN A 1 276 ? 31.716 15.724 -9.520 1.00 18.09 313 ASN Y N 1
ATOM 2153 C CA . ASN A 1 276 ? 31.204 16.545 -10.569 1.00 22.00 313 ASN Y CA 1
ATOM 2154 C C . ASN A 1 276 ? 29.863 17.101 -10.081 1.00 23.82 313 ASN Y C 1
ATOM 2155 O O . ASN A 1 276 ? 29.086 16.384 -9.473 1.00 25.53 313 ASN Y O 1
ATOM 2160 N N . CYS A 1 277 ? 29.700 18.422 -10.145 1.00 22.73 314 CYS Y N 1
ATOM 2161 C CA . CYS A 1 277 ? 28.542 19.132 -9.607 1.00 23.08 314 CYS Y CA 1
ATOM 2162 C C . CYS A 1 277 ? 28.308 20.364 -10.487 1.00 25.65 314 CYS Y C 1
ATOM 2163 O O . CYS A 1 277 ? 28.218 21.507 -10.044 1.00 29.19 314 CYS Y O 1
ATOM 2166 N N . ASN A 1 278 ? 28.383 20.120 -11.770 1.00 20.44 315 ASN Y N 1
ATOM 2167 C CA . ASN A 1 278 ? 28.538 21.214 -12.702 1.00 25.63 315 ASN Y CA 1
ATOM 2168 C C . ASN A 1 278 ? 28.127 20.616 -14.025 1.00 21.62 315 ASN Y C 1
ATOM 2169 O O . ASN A 1 278 ? 28.234 19.411 -14.193 1.00 23.15 315 ASN Y O 1
ATOM 2174 N N . PRO A 1 279 ? 27.721 21.448 -15.010 1.00 22.13 316 PRO Y N 1
ATOM 2175 C CA . PRO A 1 279 ? 27.654 20.993 -16.384 1.00 22.26 316 PRO Y CA 1
ATOM 2176 C C . PRO A 1 279 ? 29.048 20.684 -16.951 1.00 25.70 316 PRO Y C 1
ATOM 2177 O O . PRO A 1 279 ? 30.072 21.185 -16.519 1.00 26.15 316 PRO Y O 1
ATOM 2181 N N . GLY A 1 280 ? 29.104 19.911 -18.026 1.00 24.09 317 GLY Y N 1
ATOM 2182 C CA . GLY A 1 280 ? 30.340 19.554 -18.668 1.00 21.80 317 GLY Y CA 1
ATOM 2183 C C . GLY A 1 280 ? 30.081 19.281 -20.150 1.00 29.47 317 GLY Y C 1
ATOM 2184 O O . GLY A 1 280 ? 29.008 19.577 -20.668 1.00 27.72 317 GLY Y O 1
ATOM 2185 N N . THR A 1 281 ? 31.083 18.687 -20.802 1.00 26.37 318 THR Y N 1
ATOM 2186 C CA . THR A 1 281 ? 31.076 18.267 -22.193 1.00 28.22 318 THR Y CA 1
ATOM 2187 C C . THR A 1 281 ? 31.442 16.788 -22.365 1.00 32.71 318 THR Y C 1
ATOM 2188 O O . THR A 1 281 ? 32.091 16.142 -21.550 1.00 29.23 318 THR Y O 1
ATOM 2192 N N . GLN A 1 282 ? 30.893 16.222 -23.438 1.00 33.84 319 GLN Y N 1
ATOM 2193 C CA . GLN A 1 282 ? 31.102 14.833 -23.775 1.00 31.81 319 GLN Y CA 1
ATOM 2194 C C . GLN A 1 282 ? 32.309 14.799 -24.674 1.00 23.14 319 GLN Y C 1
ATOM 2195 O O . GLN A 1 282 ? 32.513 15.654 -25.552 1.00 25.61 319 GLN Y O 1
ATOM 2201 N N . ARG A 1 283 ? 33.175 13.847 -24.332 1.00 23.99 320 ARG Y N 1
ATOM 2202 C CA . ARG A 1 283 ? 34.420 13.681 -25.042 1.00 26.02 320 ARG Y CA 1
ATOM 2203 C C . ARG A 1 283 ? 34.168 13.172 -26.486 1.00 26.00 320 ARG Y C 1
ATOM 2204 O O . ARG A 1 283 ? 34.832 13.625 -27.408 1.00 29.65 320 ARG Y O 1
ATOM 2212 N N . THR A 1 284 ? 33.196 12.276 -26.682 1.00 32.38 321 THR Y N 1
ATOM 2213 C CA . THR A 1 284 ? 32.984 11.628 -27.991 1.00 34.84 321 THR Y CA 1
ATOM 2214 C C . THR A 1 284 ? 32.372 12.613 -28.999 1.00 37.66 321 THR Y C 1
ATOM 2215 O O . THR A 1 284 ? 32.941 12.837 -30.076 1.00 34.62 321 THR Y O 1
ATOM 2219 N N . ASP A 1 285 ? 31.243 13.253 -28.628 1.00 40.94 322 ASP Y N 1
ATOM 2220 C CA . ASP A 1 285 ? 30.507 14.089 -29.570 1.00 43.64 322 ASP Y CA 1
ATOM 2221 C C . ASP A 1 285 ? 30.573 15.574 -29.253 1.00 48.64 322 ASP Y C 1
ATOM 2222 O O . ASP A 1 285 ? 30.148 16.385 -30.082 1.00 49.61 322 ASP Y O 1
ATOM 2227 N N . GLY A 1 286 ? 31.060 15.939 -28.058 1.00 44.01 323 GLY Y N 1
ATOM 2228 C CA . GLY A 1 286 ? 31.172 17.357 -27.747 1.00 40.21 323 GLY Y CA 1
ATOM 2229 C C . GLY A 1 286 ? 29.809 17.946 -27.384 1.00 44.30 323 GLY Y C 1
ATOM 2230 O O . GLY A 1 286 ? 29.625 19.156 -27.413 1.00 44.43 323 GLY Y O 1
ATOM 2231 N N . LYS A 1 287 ? 28.855 17.058 -27.096 1.00 38.56 324 LYS Y N 1
ATOM 2232 C CA . LYS A 1 287 ? 27.502 17.443 -26.747 1.00 53.11 324 LYS Y CA 1
ATOM 2233 C C . LYS A 1 287 ? 27.505 17.971 -25.321 1.00 46.73 324 LYS Y C 1
ATOM 2234 O O . LYS A 1 287 ? 28.170 17.428 -24.454 1.00 43.49 324 LYS Y O 1
ATOM 2240 N N . PRO A 1 288 ? 26.699 18.992 -25.002 1.00 45.04 325 PRO Y N 1
ATOM 2241 C CA . PRO A 1 288 ? 26.555 19.407 -23.610 1.00 39.83 325 PRO Y CA 1
ATOM 2242 C C . PRO A 1 288 ? 26.060 18.325 -22.655 1.00 41.27 325 PRO Y C 1
ATOM 2243 O O . PRO A 1 288 ? 25.222 17.475 -22.995 1.00 39.65 325 PRO Y O 1
ATOM 2247 N N . VAL A 1 289 ? 26.598 18.370 -21.425 1.00 31.36 326 VAL Y N 1
ATOM 2248 C CA . VAL A 1 289 ? 26.101 17.584 -20.326 1.00 24.98 326 VAL Y CA 1
ATOM 2249 C C . VAL A 1 289 ? 25.480 18.541 -19.296 1.00 32.41 326 VAL Y C 1
ATOM 2250 O O . VAL A 1 289 ? 26.211 19.268 -18.631 1.00 28.81 326 VAL Y O 1
ATOM 2254 N N . THR A 1 290 ? 24.140 18.619 -19.227 1.00 30.21 327 THR Y N 1
ATOM 2255 C CA . THR A 1 290 ? 23.364 19.613 -18.488 1.00 24.94 327 THR Y CA 1
ATOM 2256 C C . THR A 1 290 ? 22.927 18.987 -17.166 1.00 20.70 327 THR Y C 1
ATOM 2257 O O . THR A 1 290 ? 23.085 17.796 -16.989 1.00 22.96 327 THR Y O 1
ATOM 2261 N N . PHE A 1 291 ? 22.221 19.746 -16.313 1.00 20.70 328 PHE Y N 1
ATOM 2262 C CA . PHE A 1 291 ? 21.684 19.287 -15.030 1.00 20.20 328 PHE Y CA 1
ATOM 2263 C C . PHE A 1 291 ? 20.638 18.173 -15.141 1.00 22.50 328 PHE Y C 1
ATOM 2264 O O . PHE A 1 291 ? 20.345 17.514 -14.126 1.00 23.42 328 PHE Y O 1
ATOM 2272 N N . ALA A 1 292 ? 20.128 17.985 -16.378 1.00 27.07 329 ALA Y N 1
ATOM 2273 C CA . ALA A 1 292 ? 19.220 16.896 -16.708 1.00 27.15 329 ALA Y CA 1
ATOM 2274 C C . ALA A 1 292 ? 19.993 15.606 -16.451 1.00 31.04 329 ALA Y C 1
ATOM 2275 O O . ALA A 1 292 ? 19.432 14.566 -16.191 1.00 31.67 329 ALA Y O 1
ATOM 2277 N N . ASP A 1 293 ? 21.324 15.698 -16.521 1.00 26.28 330 ASP Y N 1
ATOM 2278 C CA . ASP A 1 293 ? 22.118 14.490 -16.577 1.00 31.58 330 ASP Y CA 1
ATOM 2279 C C . ASP A 1 293 ? 22.743 14.251 -15.210 1.00 30.67 330 ASP Y C 1
ATOM 2280 O O . ASP A 1 293 ? 23.454 15.109 -14.694 1.00 26.46 330 ASP Y O 1
ATOM 2285 N N . ALA A 1 294 ? 22.512 13.031 -14.703 1.00 25.90 331 ALA Y N 1
ATOM 2286 C CA . ALA A 1 294 ? 23.006 12.478 -13.466 1.00 24.99 331 ALA Y CA 1
ATOM 2287 C C . ALA A 1 294 ? 24.526 12.600 -13.289 1.00 23.11 331 ALA Y C 1
ATOM 2288 O O . ALA A 1 294 ? 24.980 12.627 -12.135 1.00 29.11 331 ALA Y O 1
ATOM 2290 N N . ARG A 1 295 ? 25.257 12.734 -14.383 1.00 24.59 332 ARG Y N 1
ATOM 2291 C CA . ARG A 1 295 ? 26.693 12.948 -14.366 1.00 25.33 332 ARG Y CA 1
ATOM 2292 C C . ARG A 1 295 ? 27.022 14.285 -13.684 1.00 28.14 332 ARG Y C 1
ATOM 2293 O O . ARG A 1 295 ? 28.178 14.512 -13.251 1.00 27.19 332 ARG Y O 1
ATOM 2301 N N . THR A 1 296 ? 25.999 15.148 -13.472 1.00 24.89 333 THR Y N 1
ATOM 2302 C CA . THR A 1 296 ? 26.270 16.481 -12.918 1.00 23.63 333 THR Y CA 1
ATOM 2303 C C . THR A 1 296 ? 26.161 16.458 -11.395 1.00 21.70 333 THR Y C 1
ATOM 2304 O O . THR A 1 296 ? 26.257 17.519 -10.777 1.00 25.88 333 THR Y O 1
ATOM 2308 N N . ASN A 1 297 ? 25.877 15.328 -10.757 1.00 19.08 334 ASN Y N 1
ATOM 2309 C CA . ASN A 1 297 ? 25.918 15.220 -9.286 1.00 20.31 334 ASN Y CA 1
ATOM 2310 C C . ASN A 1 297 ? 26.517 13.857 -8.981 1.00 21.94 334 ASN Y C 1
ATOM 2311 O O . ASN A 1 297 ? 25.780 12.909 -8.699 1.00 20.11 334 ASN Y O 1
ATOM 2316 N N . HIS A 1 298 ? 27.856 13.749 -9.056 1.00 22.04 335 HIS Y N 1
ATOM 2317 C CA . HIS A 1 298 ? 28.451 12.423 -9.165 1.00 19.74 335 HIS Y CA 1
ATOM 2318 C C . HIS A 1 298 ? 29.771 12.285 -8.397 1.00 20.33 335 HIS Y C 1
ATOM 2319 O O . HIS A 1 298 ? 30.642 13.165 -8.533 1.00 19.45 335 HIS Y O 1
ATOM 2326 N N . PHE A 1 299 ? 29.954 11.159 -7.714 1.00 19.55 336 PHE Y N 1
ATOM 2327 C CA . PHE A 1 299 ? 31.226 10.959 -6.986 1.00 20.51 336 PHE Y CA 1
ATOM 2328 C C . PHE A 1 299 ? 31.969 9.759 -7.599 1.00 22.06 336 PHE Y C 1
ATOM 2329 O O . PHE A 1 299 ? 31.534 8.615 -7.384 1.00 21.31 336 PHE Y O 1
ATOM 2337 N N . PRO A 1 300 ? 33.165 9.954 -8.208 1.00 18.13 337 PRO Y N 1
ATOM 2338 C CA . PRO A 1 300 ? 33.954 8.824 -8.731 1.00 19.67 337 PRO Y CA 1
ATOM 2339 C C . PRO A 1 300 ? 34.488 7.916 -7.641 1.00 18.87 337 PRO Y C 1
ATOM 2340 O O . PRO A 1 300 ? 34.533 6.714 -7.870 1.00 21.83 337 PRO Y O 1
ATOM 2344 N N . LEU A 1 301 ? 34.910 8.473 -6.488 1.00 21.57 338 LEU Y N 1
ATOM 2345 C CA . LEU A 1 301 ? 35.692 7.751 -5.477 1.00 18.47 338 LEU Y CA 1
ATOM 2346 C C . LEU A 1 301 ? 36.903 7.043 -6.131 1.00 21.73 338 LEU Y C 1
ATOM 2347 O O . LEU A 1 301 ? 37.175 5.869 -5.876 1.00 21.26 338 LEU Y O 1
ATOM 2352 N N . LYS A 1 302 ? 37.631 7.724 -6.997 1.00 17.71 339 LYS Y N 1
ATOM 2353 C CA . LYS A 1 302 ? 38.852 7.208 -7.580 1.00 17.50 339 LYS Y CA 1
ATOM 2354 C C . LYS A 1 302 ? 40.014 8.186 -7.300 1.00 18.06 339 LYS Y C 1
ATOM 2355 O O . LYS A 1 302 ? 39.807 9.415 -7.174 1.00 17.19 339 LYS Y O 1
ATOM 2361 N N . ASN A 1 303 ? 41.233 7.630 -7.235 1.00 16.40 340 ASN Y N 1
ATOM 2362 C CA . ASN A 1 303 ? 42.399 8.442 -6.926 1.00 14.20 340 ASN Y CA 1
ATOM 2363 C C . ASN A 1 303 ? 43.052 9.003 -8.176 1.00 15.20 340 ASN Y C 1
ATOM 2364 O O . ASN A 1 303 ? 42.508 8.968 -9.318 1.00 19.45 340 ASN Y O 1
ATOM 2369 N N . SER A 1 304 ? 44.218 9.643 -7.970 1.00 13.61 341 SER Y N 1
ATOM 2370 C CA . SER A 1 304 ? 44.849 10.400 -9.042 1.00 17.12 341 SER Y CA 1
ATOM 2371 C C . SER A 1 304 ? 45.226 9.505 -10.232 1.00 16.49 341 SER Y C 1
ATOM 2372 O O . SER A 1 304 ? 45.358 9.984 -11.371 1.00 22.04 341 SER Y O 1
ATOM 2375 N N . LEU A 1 305 ? 45.571 8.259 -9.929 1.00 18.29 342 LEU Y N 1
ATOM 2376 C CA . LEU A 1 305 ? 46.093 7.349 -10.935 1.00 20.71 342 LEU Y CA 1
ATOM 2377 C C . LEU A 1 305 ? 44.946 6.658 -11.709 1.00 24.18 342 LEU Y C 1
ATOM 2378 O O . LEU A 1 305 ? 45.223 6.029 -12.725 1.00 26.53 342 LEU Y O 1
ATOM 2383 N N . GLN A 1 306 ? 43.701 6.879 -11.289 1.00 19.74 343 GLN Y N 1
ATOM 2384 C CA . GLN A 1 306 ? 42.551 6.228 -11.920 1.00 20.98 343 GLN Y CA 1
ATOM 2385 C C . GLN A 1 306 ? 41.612 7.231 -12.615 1.00 24.48 343 GLN Y C 1
ATOM 2386 O O . GLN A 1 306 ? 40.705 6.803 -13.342 1.00 21.00 343 GLN Y O 1
ATOM 2392 N N . LEU A 1 307 ? 41.745 8.551 -12.345 1.00 20.02 344 LEU Y N 1
ATOM 2393 C CA . LEU A 1 307 ? 40.659 9.473 -12.685 1.00 17.78 344 LEU Y CA 1
ATOM 2394 C C . LEU A 1 307 ? 40.545 9.811 -14.150 1.00 18.84 344 LEU Y C 1
ATOM 2395 O O . LEU A 1 307 ? 39.414 10.081 -14.566 1.00 20.38 344 LEU Y O 1
ATOM 2400 N N . LEU A 1 308 ? 41.649 9.888 -14.888 1.00 19.83 345 LEU Y N 1
ATOM 2401 C CA . LEU A 1 308 ? 41.537 10.186 -16.312 1.00 22.25 345 LEU Y CA 1
ATOM 2402 C C . LEU A 1 308 ? 40.772 9.056 -17.021 1.00 21.76 345 LEU Y C 1
ATOM 2403 O O . LEU A 1 308 ? 39.971 9.366 -17.918 1.00 22.08 345 LEU Y O 1
ATOM 2408 N N . GLU A 1 309 ? 41.099 7.791 -16.672 1.00 22.92 346 GLU Y N 1
ATOM 2409 C CA . GLU A 1 309 ? 40.383 6.642 -17.248 1.00 26.23 346 GLU Y CA 1
ATOM 2410 C C . GLU A 1 309 ? 38.900 6.722 -16.873 1.00 25.15 346 GLU Y C 1
ATOM 2411 O O . GLU A 1 309 ? 38.005 6.457 -17.704 1.00 27.97 346 GLU Y O 1
ATOM 2417 N N . HIS A 1 310 ? 38.629 7.064 -15.602 1.00 26.08 347 HIS Y N 1
ATOM 2418 C CA . HIS A 1 310 ? 37.243 7.081 -15.120 1.00 25.07 347 HIS Y CA 1
ATOM 2419 C C . HIS A 1 310 ? 36.390 8.115 -15.857 1.00 29.34 347 HIS Y C 1
ATOM 2420 O O . HIS A 1 310 ? 35.252 7.813 -16.278 1.00 24.75 347 HIS Y O 1
ATOM 2427 N N . TYR A 1 311 ? 36.894 9.359 -15.963 1.00 21.32 348 TYR Y N 1
ATOM 2428 C CA . TYR A 1 311 ? 36.144 10.356 -16.717 1.00 25.46 348 TYR Y CA 1
ATOM 2429 C C . TYR A 1 311 ? 36.027 10.061 -18.226 1.00 28.17 348 TYR Y C 1
ATOM 2430 O O . TYR A 1 311 ? 35.023 10.414 -18.857 1.00 26.34 348 TYR Y O 1
ATOM 2439 N N . ARG A 1 312 ? 37.011 9.362 -18.806 1.00 24.86 349 ARG Y N 1
ATOM 2440 C CA . ARG A 1 312 ? 36.863 8.930 -20.185 1.00 27.42 349 ARG Y CA 1
ATOM 2441 C C . ARG A 1 312 ? 35.783 7.856 -20.286 1.00 29.26 349 ARG Y C 1
ATOM 2442 O O . ARG A 1 312 ? 35.025 7.821 -21.251 1.00 24.19 349 ARG Y O 1
ATOM 2450 N N . SER A 1 313 ? 35.674 6.987 -19.283 1.00 31.22 350 SER Y N 1
ATOM 2451 C CA . SER A 1 313 ? 34.688 5.925 -19.366 1.00 32.65 350 SER Y CA 1
ATOM 2452 C C . SER A 1 313 ? 33.247 6.439 -19.220 1.00 40.17 350 SER Y C 1
ATOM 2453 O O . SER A 1 313 ? 32.302 5.826 -19.748 1.00 35.40 350 SER Y O 1
ATOM 2456 N N . ILE A 1 314 ? 33.058 7.601 -18.585 1.00 28.08 351 ILE Y N 1
ATOM 2457 C CA . ILE A 1 314 ? 31.720 8.170 -18.524 1.00 25.55 351 ILE Y CA 1
ATOM 2458 C C . ILE A 1 314 ? 31.558 9.346 -19.465 1.00 24.02 351 ILE Y C 1
ATOM 2459 O O . ILE A 1 314 ? 30.598 10.096 -19.365 1.00 34.62 351 ILE Y O 1
ATOM 2464 N N . ASP A 1 315 ? 32.468 9.471 -20.425 1.00 25.75 352 ASP Y N 1
ATOM 2465 C CA . ASP A 1 315 ? 32.400 10.399 -21.539 1.00 27.00 352 ASP Y CA 1
ATOM 2466 C C . ASP A 1 315 ? 32.161 11.795 -21.004 1.00 29.03 352 ASP Y C 1
ATOM 2467 O O . ASP A 1 315 ? 31.209 12.445 -21.447 1.00 32.65 352 ASP Y O 1
ATOM 2472 N N . PHE A 1 316 ? 33.080 12.277 -20.131 1.00 29.31 353 PHE Y N 1
ATOM 2473 C CA . PHE A 1 316 ? 32.855 13.571 -19.487 1.00 26.26 353 PHE Y CA 1
ATOM 2474 C C . PHE A 1 316 ? 34.177 14.296 -19.253 1.00 27.55 353 PHE Y C 1
ATOM 2475 O O . PHE A 1 316 ? 35.192 13.679 -18.886 1.00 20.83 353 PHE Y O 1
ATOM 2483 N N . PHE A 1 317 ? 34.122 15.607 -19.528 1.00 28.06 354 PHE Y N 1
ATOM 2484 C CA . PHE A 1 317 ? 35.185 16.501 -19.102 1.00 26.77 354 PHE Y CA 1
ATOM 2485 C C . PHE A 1 317 ? 34.555 17.847 -18.761 1.00 29.50 354 PHE Y C 1
ATOM 2486 O O . PHE A 1 317 ? 33.391 18.132 -19.094 1.00 24.43 354 PHE Y O 1
ATOM 2494 N N . ASP A 1 318 ? 35.356 18.676 -18.082 1.00 24.45 355 ASP Y N 1
ATOM 2495 C CA . ASP A 1 318 ? 34.842 19.907 -17.510 1.00 23.10 355 ASP Y CA 1
ATOM 2496 C C . ASP A 1 318 ? 35.054 21.114 -18.414 1.00 22.43 355 ASP Y C 1
ATOM 2497 O O . ASP A 1 318 ? 34.076 21.838 -18.618 1.00 24.63 355 ASP Y O 1
ATOM 2502 N N . PHE A 1 319 ? 36.267 21.326 -18.982 1.00 20.09 356 PHE Y N 1
ATOM 2503 C CA . PHE A 1 319 ? 36.520 22.520 -19.778 1.00 22.85 356 PHE Y CA 1
ATOM 2504 C C . PHE A 1 319 ? 37.643 22.287 -20.803 1.00 22.02 356 PHE Y C 1
ATOM 2505 O O . PHE A 1 319 ? 38.521 21.453 -20.635 1.00 25.69 356 PHE Y O 1
ATOM 2513 N N . LYS A 1 320 ? 37.609 2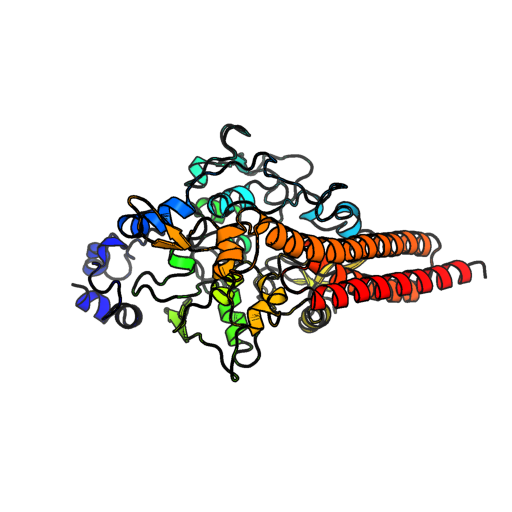2.990 -21.935 1.00 22.95 357 LYS Y N 1
ATOM 2514 C CA . LYS A 1 320 ? 38.768 23.027 -22.793 1.00 23.39 357 LYS Y CA 1
ATOM 2515 C C . LYS A 1 320 ? 39.745 24.092 -22.286 1.00 23.33 357 LYS Y C 1
ATOM 2516 O O . LYS A 1 320 ? 39.429 25.276 -22.168 1.00 22.02 357 LYS Y O 1
ATOM 2522 N N . HIS A 1 321 ? 40.996 23.684 -22.166 1.00 19.57 358 HIS Y N 1
ATOM 2523 C CA . HIS A 1 321 ? 42.018 24.673 -21.853 1.00 21.54 358 HIS Y CA 1
ATOM 2524 C C . HIS A 1 321 ? 42.043 25.796 -22.887 1.00 24.41 358 HIS Y C 1
ATOM 2525 O O . HIS A 1 321 ? 42.172 25.596 -24.100 1.00 26.19 358 HIS Y O 1
ATOM 2532 N N . ALA A 1 322 ? 41.999 27.024 -22.385 1.00 19.94 359 ALA Y N 1
ATOM 2533 C CA . ALA A 1 322 ? 41.895 28.214 -23.231 1.00 22.97 359 ALA Y CA 1
ATOM 2534 C C . ALA A 1 322 ? 42.979 28.319 -24.295 1.00 28.48 359 ALA Y C 1
ATOM 2535 O O . ALA A 1 322 ? 42.767 29.030 -25.268 1.00 27.68 359 ALA Y O 1
ATOM 2537 N N . VAL A 1 323 ? 44.164 27.705 -24.095 1.00 28.77 360 VAL Y N 1
ATOM 2538 C CA . VAL A 1 323 ? 45.231 27.860 -25.057 1.00 27.87 360 VAL Y CA 1
ATOM 2539 C C . VAL A 1 323 ? 45.245 26.580 -25.896 1.00 32.54 360 VAL Y C 1
ATOM 2540 O O . VAL A 1 323 ? 45.194 26.632 -27.108 1.00 28.48 360 VAL Y O 1
ATOM 2544 N N . THR A 1 324 ? 45.396 25.429 -25.260 1.00 21.29 361 THR Y N 1
ATOM 2545 C CA . THR A 1 324 ? 45.665 24.207 -25.989 1.00 25.30 361 THR Y CA 1
ATOM 2546 C C . THR A 1 324 ? 44.409 23.520 -26.488 1.00 21.89 361 THR Y C 1
ATOM 2547 O O . THR A 1 324 ? 44.552 22.606 -27.274 1.00 26.91 361 THR Y O 1
ATOM 2551 N N . GLY A 1 325 ? 43.206 23.856 -26.021 1.00 21.69 362 GLY Y N 1
ATOM 2552 C CA . GLY A 1 325 ? 42.023 23.109 -26.429 1.00 22.12 362 GLY Y CA 1
ATOM 2553 C C . GLY A 1 325 ? 41.910 21.691 -25.826 1.00 29.96 362 GLY Y C 1
ATOM 2554 O O . GLY A 1 325 ? 40.974 20.933 -26.171 1.00 27.59 362 GLY Y O 1
ATOM 2555 N N . ALA A 1 326 ? 42.840 21.295 -24.909 1.00 22.63 363 ALA Y N 1
ATOM 2556 C CA . ALA A 1 326 ? 42.817 19.971 -24.313 1.00 23.65 363 ALA Y CA 1
ATOM 2557 C C . ALA A 1 326 ? 41.550 19.802 -23.483 1.00 23.48 363 ALA Y C 1
ATOM 2558 O O . ALA A 1 326 ? 41.070 20.735 -22.824 1.00 22.21 363 ALA Y O 1
ATOM 2560 N N . LYS A 1 327 ? 40.976 18.605 -23.556 1.00 21.03 364 LYS Y N 1
ATOM 2561 C CA . LYS A 1 327 ? 39.736 18.343 -22.874 1.00 22.25 364 LYS Y CA 1
ATOM 2562 C C . LYS A 1 327 ? 40.020 18.012 -21.401 1.00 22.63 364 LYS Y C 1
ATOM 2563 O O . LYS A 1 327 ? 40.221 16.858 -21.011 1.00 21.07 364 LYS Y O 1
ATOM 2569 N N . LEU A 1 328 ? 40.109 19.074 -20.567 1.00 22.78 365 LEU Y N 1
ATOM 2570 C CA . LEU A 1 328 ? 40.528 18.799 -19.192 1.00 21.13 365 LEU Y CA 1
ATOM 2571 C C . LEU A 1 328 ? 39.404 18.485 -18.247 1.00 19.02 365 LEU Y C 1
ATOM 2572 O O . LEU A 1 328 ? 38.278 18.954 -18.395 1.00 21.20 365 LEU Y O 1
ATOM 2577 N N . ILE A 1 329 ? 39.811 17.681 -17.264 1.00 18.13 366 ILE Y N 1
ATOM 2578 C CA . ILE A 1 329 ? 39.120 17.367 -16.028 1.00 16.25 366 ILE Y CA 1
ATOM 2579 C C . ILE A 1 329 ? 39.378 18.476 -14.985 1.00 17.53 366 ILE Y C 1
ATOM 2580 O O . ILE A 1 329 ? 40.535 18.864 -14.776 1.00 18.90 366 ILE Y O 1
ATOM 2585 N N . LYS A 1 330 ? 38.329 18.993 -14.347 1.00 18.01 367 LYS Y N 1
ATOM 2586 C CA . LYS A 1 330 ? 38.580 19.875 -13.202 1.00 16.23 367 LYS Y CA 1
ATOM 2587 C C . LYS A 1 330 ? 38.515 19.084 -11.888 1.00 16.56 367 LYS Y C 1
ATOM 2588 O O . LYS A 1 330 ? 37.551 18.391 -11.561 1.00 17.41 367 LYS Y O 1
ATOM 2594 N N . PHE A 1 331 ? 39.585 19.187 -11.073 1.00 17.22 368 PHE Y N 1
ATOM 2595 C CA . PHE A 1 331 ? 39.638 18.363 -9.877 1.00 13.97 368 PHE Y CA 1
ATOM 2596 C C . PHE A 1 331 ? 39.336 19.210 -8.671 1.00 15.51 368 PHE Y C 1
ATOM 2597 O O . PHE A 1 331 ? 39.668 20.420 -8.735 1.00 16.62 368 PHE Y O 1
ATOM 2605 N N . GLN A 1 332 ? 38.734 18.583 -7.668 1.00 14.52 369 GLN Y N 1
ATOM 2606 C CA . GLN A 1 332 ? 38.438 19.284 -6.419 1.00 15.29 369 GLN Y CA 1
ATOM 2607 C C . GLN A 1 332 ? 38.722 18.400 -5.206 1.00 16.30 369 GLN Y C 1
ATOM 2608 O O . GLN A 1 332 ? 38.257 17.243 -5.139 1.00 16.91 369 GLN Y O 1
ATOM 2614 N N . HIS A 1 333 ? 39.509 18.962 -4.239 1.00 14.46 370 HIS Y N 1
ATOM 2615 C CA . HIS A 1 333 ? 39.737 18.394 -2.905 1.00 13.78 370 HIS Y CA 1
ATOM 2616 C C . HIS A 1 333 ? 39.459 16.880 -2.776 1.00 15.07 370 HIS Y C 1
ATOM 2617 O O . HIS A 1 333 ? 38.575 16.469 -2.000 1.00 13.19 370 HIS Y O 1
ATOM 2624 N N . PRO A 1 334 ? 40.308 15.993 -3.368 1.00 13.67 371 PRO Y N 1
ATOM 2625 C CA . PRO A 1 334 ? 40.095 14.563 -3.250 1.00 15.88 371 PRO Y CA 1
ATOM 2626 C C . PRO A 1 334 ? 40.766 13.971 -2.025 1.00 13.90 371 PRO Y C 1
ATOM 2627 O O . PRO A 1 334 ? 41.536 13.060 -2.179 1.00 16.57 371 PRO Y O 1
ATOM 2631 N N . GLU A 1 335 ? 40.433 14.446 -0.837 1.00 13.78 372 GLU Y N 1
ATOM 2632 C CA . GLU A 1 335 ? 41.161 14.066 0.348 1.00 13.38 372 GLU Y CA 1
ATOM 2633 C C . GLU A 1 335 ? 40.835 12.581 0.690 1.00 15.73 372 GLU Y C 1
ATOM 2634 O O . GLU A 1 335 ? 41.761 11.801 1.017 1.00 16.84 372 GLU Y O 1
ATOM 2640 N N . ALA A 1 336 ? 39.532 12.144 0.626 1.00 15.72 373 ALA Y N 1
ATOM 2641 C CA . ALA A 1 336 ? 39.161 10.747 0.881 1.00 17.56 373 ALA Y CA 1
ATOM 2642 C C . ALA A 1 336 ? 39.873 9.825 -0.104 1.00 15.40 373 ALA Y C 1
ATOM 2643 O O . ALA A 1 336 ? 40.356 8.766 0.317 1.00 17.54 373 ALA Y O 1
ATOM 2645 N N . GLU A 1 337 ? 39.930 10.197 -1.392 1.00 15.54 374 GLU Y N 1
ATOM 2646 C CA . GLU A 1 337 ? 40.511 9.269 -2.363 1.00 17.05 374 GLU Y CA 1
ATOM 2647 C C . GLU A 1 337 ? 42.038 9.207 -2.245 1.00 17.06 374 GLU Y C 1
ATOM 2648 O O . GLU A 1 337 ? 42.641 8.168 -2.553 1.00 18.03 374 GLU Y O 1
ATOM 2654 N N . THR A 1 338 ? 42.631 10.293 -1.785 1.00 15.38 375 THR Y N 1
ATOM 2655 C CA . THR A 1 338 ? 44.059 10.294 -1.560 1.00 13.45 375 THR Y CA 1
ATOM 2656 C C . THR A 1 338 ? 44.391 9.435 -0.318 1.00 13.53 375 THR Y C 1
ATOM 2657 O O . THR A 1 338 ? 45.342 8.691 -0.314 1.00 15.70 375 THR Y O 1
ATOM 2661 N N . TYR A 1 339 ? 43.680 9.708 0.775 1.00 13.80 376 TYR Y N 1
ATOM 2662 C CA . TYR A 1 339 ? 43.902 9.045 2.050 1.00 16.19 376 TYR Y CA 1
ATOM 2663 C C . TYR A 1 339 ? 43.743 7.535 1.858 1.00 17.27 376 TYR Y C 1
ATOM 2664 O O . TYR A 1 339 ? 44.505 6.808 2.465 1.00 18.16 376 TYR Y O 1
ATOM 2673 N N . ALA A 1 340 ? 42.850 7.107 0.949 1.00 16.71 377 ALA Y N 1
ATOM 2674 C CA . ALA A 1 340 ? 42.643 5.652 0.799 1.00 15.49 377 ALA Y CA 1
ATOM 2675 C C . ALA A 1 340 ? 43.971 4.909 0.553 1.00 18.02 377 ALA Y C 1
ATOM 2676 O O . ALA A 1 340 ? 44.693 5.191 -0.380 1.00 18.38 377 ALA Y O 1
ATOM 2678 N N . GLY A 1 341 ? 44.192 3.900 1.392 1.00 17.98 378 GLY Y N 1
ATOM 2679 C CA . GLY A 1 341 ? 45.297 2.955 1.297 1.00 19.60 378 GLY Y CA 1
ATOM 2680 C C . GLY A 1 341 ? 46.669 3.558 1.599 1.00 17.80 378 GLY Y C 1
ATOM 2681 O O . GLY A 1 341 ? 47.669 2.867 1.416 1.00 20.24 378 GLY Y O 1
ATOM 2682 N N . SER A 1 342 ? 46.711 4.707 2.296 1.00 16.55 379 SER Y N 1
ATOM 2683 C CA . SER A 1 342 ? 47.959 5.291 2.754 1.00 19.13 379 SER Y CA 1
ATOM 2684 C C . SER A 1 342 ? 48.386 4.595 4.046 1.00 18.81 379 SER Y C 1
ATOM 2685 O O . SER A 1 342 ? 47.624 3.754 4.579 1.00 18.27 379 SER Y O 1
ATOM 2688 N N . ALA A 1 343 ? 49.582 4.910 4.552 1.00 16.24 380 ALA Y N 1
ATOM 2689 C CA . ALA A 1 343 ? 50.077 4.292 5.786 1.00 16.85 380 ALA Y CA 1
ATOM 2690 C C . ALA A 1 343 ? 49.103 4.434 6.951 1.00 19.36 380 ALA Y C 1
ATOM 2691 O O . ALA A 1 343 ? 48.890 3.495 7.695 1.00 19.03 380 ALA Y O 1
ATOM 2693 N N . HIS A 1 344 ? 48.494 5.634 7.102 1.00 21.03 381 HIS Y N 1
ATOM 2694 C CA . HIS A 1 344 ? 47.645 5.832 8.281 1.00 16.36 381 HIS Y CA 1
ATOM 2695 C C . HIS A 1 344 ? 46.332 5.049 8.099 1.00 15.85 381 HIS Y C 1
ATOM 2696 O O . HIS A 1 344 ? 45.838 4.463 9.044 1.00 17.72 381 HIS Y O 1
ATOM 2703 N N . ASP A 1 345 ? 45.749 5.058 6.890 1.00 16.64 382 ASP Y N 1
ATOM 2704 C CA . ASP A 1 345 ? 44.523 4.331 6.586 1.00 14.82 382 ASP Y CA 1
ATOM 2705 C C . ASP A 1 345 ? 44.723 2.824 6.777 1.00 17.66 382 ASP Y C 1
ATOM 2706 O O . ASP A 1 345 ? 43.819 2.094 7.139 1.00 20.69 382 ASP Y O 1
ATOM 2711 N N . LYS A 1 346 ? 45.882 2.328 6.338 1.00 18.72 383 LYS Y N 1
ATOM 2712 C CA . LYS A 1 346 ? 46.094 0.887 6.421 1.00 19.04 383 LYS Y CA 1
ATOM 2713 C C . LYS A 1 346 ? 46.338 0.548 7.877 1.00 20.30 383 LYS Y C 1
ATOM 2714 O O . LYS A 1 346 ? 46.093 -0.607 8.238 1.00 23.85 383 LYS Y O 1
ATOM 2720 N N . ALA A 1 347 ? 46.659 1.540 8.718 1.00 18.00 384 ALA Y N 1
ATOM 2721 C CA . ALA A 1 347 ? 46.800 1.339 10.169 1.00 20.08 384 ALA Y CA 1
ATOM 2722 C C . ALA A 1 347 ? 45.462 1.455 10.924 1.00 24.14 384 ALA Y C 1
ATOM 2723 O O . ALA A 1 347 ? 45.465 1.457 12.163 1.00 24.79 384 ALA Y O 1
ATOM 2725 N N . GLY A 1 348 ? 44.366 1.687 10.162 1.00 24.91 385 GLY Y N 1
ATOM 2726 C CA . GLY A 1 348 ? 43.030 1.864 10.730 1.00 23.49 385 GLY Y CA 1
ATOM 2727 C C . GLY A 1 348 ? 42.799 3.253 11.312 1.00 23.90 385 GLY Y C 1
ATOM 2728 O O . GLY A 1 348 ? 41.798 3.440 12.009 1.00 23.92 385 GLY Y O 1
ATOM 2729 N N . VAL A 1 349 ? 43.717 4.242 11.095 1.00 20.12 386 VAL Y N 1
ATOM 2730 C CA . VAL A 1 349 ? 43.434 5.590 11.573 1.00 17.56 386 VAL Y CA 1
ATOM 2731 C C . VAL A 1 349 ? 42.431 6.223 10.607 1.00 17.60 386 VAL Y C 1
ATOM 2732 O O . VAL A 1 349 ? 42.491 5.982 9.395 1.00 20.27 386 VAL Y O 1
ATOM 2736 N N . GLN A 1 350 ? 41.542 7.054 11.158 1.00 19.21 387 GLN Y N 1
ATOM 2737 C CA . GLN A 1 350 ? 40.487 7.752 10.410 1.00 16.64 387 GLN Y CA 1
ATOM 2738 C C . GLN A 1 350 ? 40.723 9.263 10.480 1.00 16.26 387 GLN Y C 1
ATOM 2739 O O . GLN A 1 350 ? 41.385 9.748 11.355 1.00 16.56 387 GLN Y O 1
ATOM 2745 N N . CYS A 1 351 ? 40.121 10.005 9.536 1.00 16.54 388 CYS Y N 1
ATOM 2746 C CA . CYS A 1 351 ? 40.276 11.472 9.449 1.00 17.97 388 CYS Y CA 1
ATOM 2747 C C . CYS A 1 351 ? 40.109 12.130 10.829 1.00 17.32 388 CYS Y C 1
ATOM 2748 O O . CYS A 1 351 ? 40.912 13.002 11.233 1.00 18.78 388 CYS Y O 1
ATOM 2751 N N . HIS A 1 352 ? 39.032 11.751 11.546 1.00 14.00 389 HIS Y N 1
ATOM 2752 C CA . HIS A 1 352 ? 38.736 12.402 12.822 1.00 17.38 389 HIS Y CA 1
ATOM 2753 C C . HIS A 1 352 ? 39.846 12.271 13.852 1.00 13.66 389 HIS Y C 1
ATOM 2754 O O . HIS A 1 352 ? 39.927 13.112 14.738 1.00 16.10 389 HIS Y O 1
ATOM 2761 N N . GLN A 1 353 ? 40.696 11.235 13.822 1.00 15.99 390 GLN Y N 1
ATOM 2762 C CA . GLN A 1 353 ? 41.739 11.163 14.842 1.00 16.15 390 GLN Y CA 1
ATOM 2763 C C . GLN A 1 353 ? 42.733 12.347 14.777 1.00 15.62 390 GLN Y C 1
ATOM 2764 O O . GLN A 1 353 ? 43.335 12.722 15.776 1.00 17.78 390 GLN Y O 1
ATOM 2770 N N . CYS A 1 354 ? 43.085 12.799 13.547 1.00 17.27 391 CYS Y N 1
ATOM 2771 C CA . CYS A 1 354 ? 44.032 13.916 13.436 1.00 13.26 391 CYS Y CA 1
ATOM 2772 C C . CYS A 1 354 ? 43.272 15.266 13.409 1.00 14.42 391 CYS Y C 1
ATOM 2773 O O . CYS A 1 354 ? 43.821 16.277 13.803 1.00 18.30 391 CYS Y O 1
ATOM 2776 N N . HIS A 1 355 ? 42.040 15.306 12.918 1.00 14.17 392 HIS Y N 1
ATOM 2777 C CA . HIS A 1 355 ? 41.337 16.566 12.562 1.00 15.50 392 HIS Y CA 1
ATOM 2778 C C . HIS A 1 355 ? 40.262 16.908 13.612 1.00 17.94 392 HIS Y C 1
ATOM 2779 O O . HIS A 1 355 ? 39.787 18.050 13.662 1.00 18.04 392 HIS Y O 1
ATOM 2786 N N . MET A 1 356 ? 39.868 15.913 14.439 1.00 19.86 393 MET Y N 1
ATOM 2787 C CA . MET A 1 356 ? 38.878 16.183 15.498 1.00 18.52 393 MET Y CA 1
ATOM 2788 C C . MET A 1 356 ? 39.432 15.582 16.791 1.00 21.93 393 MET Y C 1
ATOM 2789 O O . MET A 1 356 ? 38.841 14.659 17.348 1.00 19.77 393 MET Y O 1
ATOM 2794 N N . PRO A 1 357 ? 40.663 15.939 17.233 1.00 21.16 394 PRO Y N 1
ATOM 2795 C CA . PRO A 1 357 ? 41.274 15.217 18.348 1.00 19.51 394 PRO Y CA 1
ATOM 2796 C C . PRO A 1 357 ? 40.477 15.471 19.659 1.00 20.76 394 PRO Y C 1
ATOM 2797 O O . PRO A 1 357 ? 39.616 16.355 19.669 1.00 20.07 394 PRO Y O 1
ATOM 2801 N N . GLN A 1 358 ? 40.864 14.775 20.755 1.00 23.31 395 GLN Y N 1
ATOM 2802 C CA . GLN A 1 358 ? 40.183 14.885 22.050 1.00 25.15 395 GLN Y CA 1
ATOM 2803 C C . GLN A 1 358 ? 40.676 16.082 22.849 1.00 25.18 395 GLN Y C 1
ATOM 2804 O O . GLN A 1 358 ? 41.874 16.356 22.992 1.00 30.41 395 GLN Y O 1
ATOM 2810 N N . VAL A 1 359 ? 39.745 16.830 23.397 1.00 23.98 396 VAL Y N 1
ATOM 2811 C CA . VAL A 1 359 ? 40.083 18.022 24.130 1.00 28.07 396 VAL Y CA 1
ATOM 2812 C C . VAL A 1 359 ? 39.141 17.983 25.326 1.00 34.37 396 VAL Y C 1
ATOM 2813 O O . VAL A 1 359 ? 38.240 17.137 25.370 1.00 33.45 396 VAL Y O 1
ATOM 2817 N N . LYS A 1 360 ? 39.404 18.813 26.325 1.00 36.38 397 LYS Y N 1
ATOM 2818 C CA . LYS A 1 360 ? 38.490 18.824 27.458 1.00 45.85 397 LYS Y CA 1
ATOM 2819 C C . LYS A 1 360 ? 37.765 20.165 27.504 1.00 40.55 397 LYS Y C 1
ATOM 2820 O O . LYS A 1 360 ? 38.351 21.206 27.210 1.00 45.41 397 LYS Y O 1
ATOM 2826 N N . GLY A 1 361 ? 36.492 20.131 27.909 1.00 49.05 398 GLY Y N 1
ATOM 2827 C CA . GLY A 1 361 ? 35.664 21.326 27.861 1.00 54.25 398 GLY Y CA 1
ATOM 2828 C C . GLY A 1 361 ? 35.572 22.059 29.199 1.00 64.00 398 GLY Y C 1
ATOM 2829 O O . GLY A 1 361 ? 36.337 21.781 30.123 1.00 55.49 398 GLY Y O 1
ATOM 2830 N N . LYS A 1 362 ? 34.695 23.080 29.209 1.00 74.68 399 LYS Y N 1
ATOM 2831 C CA . LYS A 1 362 ? 33.778 23.387 30.294 1.00 69.39 399 LYS Y CA 1
ATOM 2832 C C . LYS A 1 362 ? 34.492 23.384 31.636 1.00 73.36 399 LYS Y C 1
ATOM 2833 O O . LYS A 1 362 ? 35.467 24.111 31.837 1.00 58.50 399 LYS Y O 1
ATOM 2839 N N . ASP A 1 363 ? 33.896 22.591 32.541 1.00 82.26 400 ASP Y N 1
ATOM 2840 C CA . ASP A 1 363 ? 34.534 22.009 33.705 1.00 84.88 400 ASP Y CA 1
ATOM 2841 C C . ASP A 1 363 ? 35.783 21.293 33.214 1.00 89.47 400 ASP Y C 1
ATOM 2842 O O . ASP A 1 363 ? 36.887 21.819 33.345 1.00 96.32 400 ASP Y O 1
ATOM 2847 N N . GLY A 1 364 ? 35.569 20.131 32.584 1.00 74.99 401 GLY Y N 1
ATOM 2848 C CA . GLY A 1 364 ? 36.653 19.239 32.227 1.00 72.51 401 GLY Y CA 1
ATOM 2849 C C . GLY A 1 364 ? 36.119 17.907 31.720 1.00 77.30 401 GLY Y C 1
ATOM 2850 O O . GLY A 1 364 ? 36.656 16.851 32.071 1.00 78.39 401 GLY Y O 1
ATOM 2851 N N . LYS A 1 365 ? 35.063 18.001 30.896 1.00 67.85 402 LYS Y N 1
ATOM 2852 C CA . LYS A 1 365 ? 34.515 16.896 30.118 1.00 57.00 402 LYS Y CA 1
ATOM 2853 C C . LYS A 1 365 ? 35.368 16.650 28.856 1.00 56.62 402 LYS Y C 1
ATOM 2854 O O . LYS A 1 365 ? 35.725 17.612 28.158 1.00 38.26 402 LYS Y O 1
ATOM 2860 N N . LYS A 1 366 ? 35.689 15.365 28.572 1.00 40.42 403 LYS Y N 1
ATOM 2861 C CA . LYS A 1 366 ? 36.461 14.979 27.400 1.00 41.69 403 LYS Y CA 1
ATOM 2862 C C . LYS A 1 366 ? 35.546 14.963 26.184 1.00 38.22 403 LYS Y C 1
ATOM 2863 O O . LYS A 1 366 ? 34.472 14.394 26.299 1.00 33.91 403 LYS Y O 1
ATOM 2869 N N . TYR A 1 367 ? 35.956 15.557 25.026 1.00 30.92 404 TYR Y N 1
ATOM 2870 C CA . TYR A 1 367 ? 35.143 15.460 23.805 1.00 25.08 404 TYR Y CA 1
ATOM 2871 C C . TYR A 1 367 ? 36.069 15.557 22.559 1.00 27.77 404 TYR Y C 1
ATOM 2872 O O . TYR A 1 367 ? 37.242 15.946 22.674 1.00 26.62 404 TYR Y O 1
ATOM 2881 N N . SER A 1 368 ? 35.509 15.184 21.404 1.00 25.61 405 SER Y N 1
ATOM 2882 C CA . SER A 1 368 ? 36.122 15.361 20.085 1.00 22.18 405 SER Y CA 1
ATOM 2883 C C . SER A 1 368 ? 35.851 16.792 19.622 1.00 24.15 405 SER Y C 1
ATOM 2884 O O . SER A 1 368 ? 34.675 17.154 19.490 1.00 24.67 405 SER Y O 1
ATOM 2887 N N . THR A 1 369 ? 36.902 17.586 19.334 1.00 22.99 406 THR Y N 1
ATOM 2888 C CA . THR A 1 369 ? 36.562 18.934 18.920 1.00 19.60 406 THR Y CA 1
ATOM 2889 C C . THR A 1 369 ? 35.931 18.922 17.521 1.00 17.11 406 THR Y C 1
ATOM 2890 O O . THR A 1 369 ? 36.342 18.260 16.598 1.00 19.16 406 THR Y O 1
ATOM 2894 N N . HIS A 1 370 ? 34.840 19.703 17.394 1.00 16.40 407 HIS Y N 1
ATOM 2895 C CA . HIS A 1 370 ? 34.054 19.839 16.201 1.00 16.06 407 HIS Y CA 1
ATOM 2896 C C . HIS A 1 370 ? 34.399 21.181 15.528 1.00 15.61 407 HIS Y C 1
ATOM 2897 O O . HIS A 1 370 ? 33.887 21.456 14.439 1.00 18.23 407 HIS Y O 1
ATOM 2904 N N . GLY A 1 371 ? 35.376 21.914 16.066 1.00 16.13 408 GLY Y N 1
ATOM 2905 C CA . GLY A 1 371 ? 36.050 22.833 15.136 1.00 17.64 408 GLY Y CA 1
ATOM 2906 C C . GLY A 1 371 ? 37.247 22.092 14.533 1.00 14.99 408 GLY Y C 1
ATOM 2907 O O . GLY A 1 371 ? 38.244 21.889 15.231 1.00 19.03 408 GLY Y O 1
ATOM 2908 N N . VAL A 1 372 ? 37.118 21.662 13.280 1.00 16.42 409 VAL Y N 1
ATOM 2909 C CA . VAL A 1 372 ? 38.168 20.819 12.728 1.00 17.89 409 VAL Y CA 1
ATOM 2910 C C . VAL A 1 372 ? 39.528 21.544 12.681 1.00 16.58 409 VAL Y C 1
ATOM 2911 O O . VAL A 1 372 ? 39.629 22.765 12.492 1.00 16.89 409 VAL Y O 1
ATOM 2915 N N . VAL A 1 373 ? 40.576 20.765 13.026 1.00 13.66 410 VAL Y N 1
ATOM 2916 C CA . VAL A 1 373 ? 41.920 21.229 13.344 1.00 15.74 410 VAL Y CA 1
ATOM 2917 C C . VAL A 1 373 ? 42.832 21.022 12.157 1.00 15.20 410 VAL Y C 1
ATOM 2918 O O . VAL A 1 373 ? 42.637 20.094 11.385 1.00 16.61 410 VAL Y O 1
ATOM 2922 N N . LYS A 1 374 ? 43.742 21.980 12.004 1.00 15.46 411 LYS Y N 1
ATOM 2923 C CA . LYS A 1 374 ? 44.835 21.921 11.038 1.00 15.42 411 LYS Y CA 1
ATOM 2924 C C . LYS A 1 374 ? 45.991 21.338 11.831 1.00 14.97 411 LYS Y C 1
ATOM 2925 O O . LYS A 1 374 ? 46.566 22.026 12.684 1.00 15.02 411 LYS Y O 1
ATOM 2931 N N . PRO A 1 375 ? 46.328 20.050 11.608 1.00 15.75 412 PRO Y N 1
ATOM 2932 C CA . PRO A 1 375 ? 47.241 19.312 12.499 1.00 16.77 412 PRO Y CA 1
ATOM 2933 C C . PRO A 1 375 ? 48.532 20.031 12.824 1.00 19.50 412 PRO Y C 1
ATOM 2934 O O . PRO A 1 375 ? 48.925 20.048 13.996 1.00 20.47 412 PRO Y O 1
ATOM 2938 N N . ILE A 1 376 ? 49.135 20.726 11.831 1.00 15.00 413 ILE Y N 1
ATOM 2939 C CA . ILE A 1 376 ? 50.420 21.423 12.040 1.00 15.24 413 ILE Y CA 1
ATOM 2940 C C . ILE A 1 376 ? 50.262 22.487 13.125 1.00 17.58 413 ILE Y C 1
ATOM 2941 O O . ILE A 1 376 ? 51.245 22.839 13.814 1.00 20.03 413 ILE Y O 1
ATOM 2946 N N . GLN A 1 377 ? 48.979 22.913 13.366 1.00 18.34 414 GLN Y N 1
ATOM 2947 C CA . GLN A 1 377 ? 48.767 23.990 14.336 1.00 18.23 414 GLN Y CA 1
ATOM 2948 C C . GLN A 1 377 ? 48.448 23.424 15.708 1.00 19.24 414 GLN Y C 1
ATOM 2949 O O . GLN A 1 377 ? 48.389 24.202 16.654 1.00 23.06 414 GLN Y O 1
ATOM 2955 N N . MET A 1 378 ? 48.370 22.105 15.795 1.00 18.64 415 MET Y N 1
ATOM 2956 C CA . MET A 1 378 ? 47.976 21.436 17.015 1.00 18.72 415 MET Y CA 1
ATOM 2957 C C . MET A 1 378 ? 48.638 20.074 17.160 1.00 18.59 415 MET Y C 1
ATOM 2958 O O . MET A 1 378 ? 47.977 19.101 17.455 1.00 19.93 415 MET Y O 1
ATOM 2966 N N . VAL A 1 379 ? 49.981 20.015 17.017 1.00 15.97 416 VAL Y N 1
ATOM 2967 C CA . VAL A 1 379 ? 50.596 18.706 16.868 1.00 16.48 416 VAL Y CA 1
ATOM 2968 C C . VAL A 1 379 ? 50.449 17.899 18.160 1.00 19.35 416 VAL Y C 1
ATOM 2969 O O . VAL A 1 379 ? 50.485 16.672 18.128 1.00 19.75 416 VAL Y O 1
ATOM 2973 N N . GLN A 1 380 ? 50.325 18.587 19.303 1.00 19.60 417 GLN Y N 1
ATOM 2974 C CA . GLN A 1 380 ? 50.248 17.768 20.527 1.00 24.75 417 GLN Y CA 1
ATOM 2975 C C . GLN A 1 380 ? 49.009 16.865 20.553 1.00 25.32 417 GLN Y C 1
ATOM 2976 O O . GLN A 1 380 ? 49.095 15.703 20.945 1.00 26.21 417 GLN Y O 1
ATOM 2986 N N . GLU A 1 381 ? 47.844 17.367 20.131 1.00 28.76 418 GLU Y N 1
ATOM 2987 C CA . GLU A 1 381 ? 46.688 16.486 20.138 1.00 27.61 418 GLU Y CA 1
ATOM 2988 C C . GLU A 1 381 ? 46.479 15.725 18.838 1.00 25.07 418 GLU Y C 1
ATOM 2989 O O . GLU A 1 381 ? 45.792 14.726 18.868 1.00 26.92 418 GLU Y O 1
ATOM 2995 N N . SER A 1 382 ? 46.905 16.291 17.707 1.00 18.78 419 SER Y N 1
ATOM 2996 C CA . SER A 1 382 ? 46.668 15.658 16.426 1.00 20.44 419 SER Y CA 1
ATOM 2997 C C . SER A 1 382 ? 47.686 14.560 16.138 1.00 19.13 419 SER Y C 1
ATOM 2998 O O . SER A 1 382 ? 47.374 13.640 15.343 1.00 18.14 419 SER Y O 1
ATOM 3001 N N . CYS A 1 383 ? 48.868 14.651 16.765 1.00 16.21 420 CYS Y N 1
ATOM 3002 C CA . CYS A 1 383 ? 49.917 13.721 16.420 1.00 16.68 420 CYS Y CA 1
ATOM 3003 C C . CYS A 1 383 ? 50.485 13.049 17.687 1.00 18.64 420 CYS Y C 1
ATOM 3004 O O . CYS A 1 383 ? 50.536 11.830 17.752 1.00 18.53 420 CYS Y O 1
ATOM 3007 N N . ILE A 1 384 ? 50.880 13.849 18.685 1.00 17.92 421 ILE Y N 1
ATOM 3008 C CA . ILE A 1 384 ? 51.717 13.296 19.739 1.00 20.47 421 ILE Y CA 1
ATOM 3009 C C . ILE A 1 384 ? 50.869 12.353 20.624 1.00 24.76 421 ILE Y C 1
ATOM 3010 O O . ILE A 1 384 ? 51.413 11.379 21.126 1.00 23.09 421 ILE Y O 1
ATOM 3015 N N . SER A 1 385 ? 49.554 12.611 20.713 1.00 25.76 422 SER Y N 1
ATOM 3016 C CA . SER A 1 385 ? 48.548 11.752 21.355 1.00 26.87 422 SER Y CA 1
ATOM 3017 C C . SER A 1 385 ? 48.748 10.293 20.949 1.00 28.63 422 SER Y C 1
ATOM 3018 O O . SER A 1 385 ? 48.720 9.378 21.777 1.00 27.65 422 SER Y O 1
ATOM 3021 N N . CYS A 1 386 ? 49.092 10.032 19.695 1.00 22.17 423 CYS Y N 1
ATOM 3022 C CA . CYS A 1 386 ? 49.330 8.660 19.281 1.00 22.32 423 CYS Y CA 1
ATOM 3023 C C . CYS A 1 386 ? 50.825 8.345 19.168 1.00 23.82 423 CYS Y C 1
ATOM 3024 O O . CYS A 1 386 ? 51.273 7.306 19.611 1.00 25.49 423 CYS Y O 1
ATOM 3027 N N . HIS A 1 387 ? 51.631 9.280 18.634 1.00 19.05 424 HIS Y N 1
ATOM 3028 C CA . HIS A 1 387 ? 53.066 9.107 18.471 1.00 19.64 424 HIS Y CA 1
ATOM 3029 C C . HIS A 1 387 ? 53.732 9.654 19.748 1.00 21.62 424 HIS Y C 1
ATOM 3030 O O . HIS A 1 387 ? 54.258 10.763 19.725 1.00 20.30 424 HIS Y O 1
ATOM 3037 N N . LYS A 1 388 ? 53.674 8.896 20.882 1.00 21.88 425 LYS Y N 1
ATOM 3038 C CA . LYS A 1 388 ? 53.970 9.468 22.211 1.00 23.67 425 LYS Y CA 1
ATOM 3039 C C . LYS A 1 388 ? 55.432 9.841 22.366 1.00 23.31 425 LYS Y C 1
ATOM 3040 O O . LYS A 1 388 ? 55.711 10.784 23.100 1.00 27.58 425 LYS Y O 1
ATOM 3046 N N . ASP A 1 389 ? 56.309 9.240 21.553 1.00 23.31 426 ASP Y N 1
ATOM 3047 C CA . ASP A 1 389 ? 57.749 9.529 21.497 1.00 26.38 426 ASP Y CA 1
ATOM 3048 C C . ASP A 1 389 ? 58.026 10.835 20.735 1.00 22.21 426 ASP Y C 1
ATOM 3049 O O . ASP A 1 389 ? 59.105 11.397 20.871 1.00 26.09 426 ASP Y O 1
ATOM 3054 N N . TYR A 1 390 ? 57.015 11.436 20.066 1.00 22.24 427 TYR Y N 1
ATOM 3055 C CA . TYR A 1 390 ? 57.338 12.616 19.263 1.00 23.02 427 TYR Y CA 1
ATOM 3056 C C . TYR A 1 390 ? 57.363 13.871 20.120 1.00 20.14 427 TYR Y C 1
ATOM 3057 O O . TYR A 1 390 ? 56.484 14.089 20.969 1.00 22.19 427 TYR Y O 1
ATOM 3066 N N . THR A 1 391 ? 58.333 14.736 19.845 1.00 18.29 428 THR Y N 1
ATOM 3067 C CA . THR A 1 391 ? 58.295 16.081 20.365 1.00 17.19 428 THR Y CA 1
ATOM 3068 C C . THR A 1 391 ? 57.508 16.970 19.379 1.00 19.10 428 THR Y C 1
ATOM 3069 O O . THR A 1 391 ? 57.226 16.569 18.248 1.00 18.07 428 THR Y O 1
ATOM 3073 N N . PRO A 1 392 ? 57.025 18.166 19.768 1.00 20.20 429 PRO Y N 1
ATOM 3074 C CA . PRO A 1 392 ? 56.238 18.995 18.831 1.00 19.20 429 PRO Y CA 1
ATOM 3075 C C . PRO A 1 392 ? 57.107 19.315 17.623 1.00 17.80 429 PRO Y C 1
ATOM 3076 O O . PRO A 1 392 ? 56.602 19.250 16.520 1.00 18.85 429 PRO Y O 1
ATOM 3080 N N . ASN A 1 393 ? 58.387 19.639 17.801 1.00 15.67 430 ASN Y N 1
ATOM 3081 C CA . ASN A 1 393 ? 59.278 19.833 16.628 1.00 17.84 430 ASN Y CA 1
ATOM 3082 C C . ASN A 1 393 ? 59.317 18.631 15.691 1.00 16.20 430 ASN Y C 1
ATOM 3083 O O . ASN A 1 393 ? 59.394 18.805 14.470 1.00 18.43 430 ASN Y O 1
ATOM 3088 N N . LYS A 1 394 ? 59.436 17.439 16.231 1.00 14.68 431 LYS Y N 1
ATOM 3089 C CA . LYS A 1 394 ? 59.492 16.265 15.382 1.00 15.47 431 LYS Y CA 1
ATOM 3090 C C . LYS A 1 394 ? 58.212 16.146 14.535 1.00 15.49 431 LYS Y C 1
ATOM 3091 O O . LYS A 1 394 ? 58.225 15.854 13.322 1.00 16.02 431 LYS Y O 1
ATOM 3097 N N . ALA A 1 395 ? 57.067 16.313 15.190 1.00 17.09 432 ALA Y N 1
ATOM 3098 C CA . ALA A 1 395 ? 55.779 16.230 14.479 1.00 14.59 432 ALA Y CA 1
ATOM 3099 C C . ALA A 1 395 ? 55.720 17.233 13.328 1.00 13.40 432 ALA Y C 1
ATOM 3100 O O . ALA A 1 395 ? 55.409 16.865 12.174 1.00 14.54 432 ALA Y O 1
ATOM 3102 N N . LYS A 1 396 ? 56.032 18.490 13.653 1.00 14.90 433 LYS Y N 1
ATOM 3103 C CA . LYS A 1 396 ? 56.120 19.506 12.626 1.00 13.69 433 LYS Y CA 1
ATOM 3104 C C . LYS A 1 396 ? 57.120 19.121 11.521 1.00 17.14 433 LYS Y C 1
ATOM 3105 O O . LYS A 1 396 ? 56.861 19.310 10.341 1.00 12.63 433 LYS Y O 1
ATOM 3111 N N . PHE A 1 397 ? 58.337 18.739 11.907 1.00 15.50 434 PHE Y N 1
ATOM 3112 C CA . PHE A 1 397 ? 59.337 18.279 10.961 1.00 14.68 434 PHE Y CA 1
ATOM 3113 C C . PHE A 1 397 ? 58.771 17.222 10.012 1.00 15.28 434 PHE Y C 1
ATOM 3114 O O . PHE A 1 397 ? 59.025 17.305 8.821 1.00 15.31 434 PHE Y O 1
ATOM 3122 N N . MET A 1 398 ? 57.994 16.258 10.475 1.00 13.09 435 MET Y N 1
ATOM 3123 C CA . MET A 1 398 ? 57.534 15.161 9.626 1.00 14.68 435 MET Y CA 1
ATOM 3124 C C . MET A 1 398 ? 56.477 15.673 8.654 1.00 15.51 435 MET Y C 1
ATOM 3125 O O . MET A 1 398 ? 56.553 15.370 7.438 1.00 16.20 435 MET Y O 1
ATOM 3130 N N . ILE A 1 399 ? 55.602 16.548 9.167 1.00 13.07 436 ILE Y N 1
ATOM 3131 C CA . ILE A 1 399 ? 54.545 17.062 8.291 1.00 12.30 436 ILE Y CA 1
ATOM 3132 C C . ILE A 1 399 ? 55.249 17.901 7.230 1.00 14.92 436 ILE Y C 1
ATOM 3133 O O . ILE A 1 399 ? 54.997 17.686 6.025 1.00 12.44 436 ILE Y O 1
ATOM 3138 N N . GLU A 1 400 ? 56.168 18.789 7.668 1.00 13.74 437 GLU Y N 1
ATOM 3139 C CA . GLU A 1 400 ? 56.738 19.687 6.670 1.00 15.39 437 GLU Y CA 1
ATOM 3140 C C . GLU A 1 400 ? 57.691 19.022 5.700 1.00 16.05 437 GLU Y C 1
ATOM 3141 O O . GLU A 1 400 ? 57.699 19.476 4.546 1.00 12.42 437 GLU Y O 1
ATOM 3147 N N . THR A 1 401 ? 58.420 17.969 6.125 1.00 13.44 438 THR Y N 1
ATOM 3148 C CA . THR A 1 401 ? 59.370 17.352 5.182 1.00 11.91 438 THR Y CA 1
ATOM 3149 C C . THR A 1 401 ? 58.618 16.745 3.996 1.00 12.19 438 THR Y C 1
ATOM 3150 O O . THR A 1 401 ? 59.027 16.880 2.815 1.00 13.41 438 THR Y O 1
ATOM 3154 N N . ILE A 1 402 ? 57.536 16.032 4.324 1.00 13.62 439 ILE Y N 1
ATOM 3155 C CA . ILE A 1 402 ? 56.720 15.376 3.313 1.00 11.86 439 ILE Y CA 1
ATOM 3156 C C . ILE A 1 402 ? 56.108 16.418 2.370 1.00 14.49 439 ILE Y C 1
ATOM 3157 O O . ILE A 1 402 ? 56.113 16.245 1.142 1.00 13.00 439 ILE Y O 1
ATOM 3162 N N . ARG A 1 403 ? 55.634 17.548 2.963 1.00 13.01 440 ARG Y N 1
ATOM 3163 C CA . ARG A 1 403 ? 55.018 18.555 2.109 1.00 13.63 440 ARG Y CA 1
ATOM 3164 C C . ARG A 1 403 ? 56.112 19.213 1.262 1.00 12.72 440 ARG Y C 1
ATOM 3165 O O . ARG A 1 403 ? 55.907 19.556 0.073 1.00 14.05 440 ARG Y O 1
ATOM 3173 N N . ASN A 1 404 ? 57.322 19.343 1.850 1.00 13.39 441 ASN Y N 1
ATOM 3174 C CA . ASN A 1 404 ? 58.429 19.967 1.170 1.00 11.77 441 ASN Y CA 1
ATOM 3175 C C . ASN A 1 404 ? 58.770 19.149 -0.093 1.00 12.75 441 ASN Y C 1
ATOM 3176 O O . ASN A 1 404 ? 58.930 19.720 -1.184 1.00 12.25 441 ASN Y O 1
ATOM 3181 N N . TYR A 1 405 ? 58.988 17.852 0.115 1.00 11.79 442 TYR Y N 1
ATOM 3182 C CA . TYR A 1 405 ? 59.355 16.999 -1.010 1.00 12.56 442 TYR Y CA 1
ATOM 3183 C C . TYR A 1 405 ? 58.200 16.939 -2.033 1.00 12.21 442 TYR Y C 1
ATOM 3184 O O . TYR A 1 405 ? 58.428 17.080 -3.223 1.00 11.94 442 TYR Y O 1
ATOM 3193 N N . THR A 1 406 ? 56.974 16.850 -1.577 1.00 11.33 443 THR Y N 1
ATOM 3194 C CA . THR A 1 406 ? 55.795 16.797 -2.475 1.00 12.28 443 THR Y CA 1
ATOM 3195 C C . THR A 1 406 ? 55.669 18.105 -3.278 1.00 14.30 443 THR Y C 1
ATOM 3196 O O . THR A 1 406 ? 55.526 18.150 -4.525 1.00 11.77 443 THR Y O 1
ATOM 3200 N N . LYS A 1 407 ? 55.735 19.199 -2.578 1.00 11.02 444 LYS Y N 1
ATOM 3201 C CA . LYS A 1 407 ? 55.706 20.514 -3.236 1.00 11.80 444 LYS Y CA 1
ATOM 3202 C C . LYS A 1 407 ? 56.827 20.710 -4.270 1.00 11.10 444 LYS Y C 1
ATOM 3203 O O . LYS A 1 407 ? 56.577 21.364 -5.290 1.00 11.97 444 LYS Y O 1
ATOM 3209 N N . GLY A 1 408 ? 58.022 20.198 -4.037 1.00 10.40 445 GLY Y N 1
ATOM 3210 C CA . GLY A 1 408 ? 59.061 20.331 -5.029 1.00 11.37 445 GLY Y CA 1
ATOM 3211 C C . GLY A 1 408 ? 58.614 19.685 -6.359 1.00 11.91 445 GLY Y C 1
ATOM 3212 O O . GLY A 1 408 ? 58.864 20.257 -7.447 1.00 11.90 445 GLY Y O 1
ATOM 3213 N N . LYS A 1 409 ? 57.921 18.529 -6.263 1.00 12.12 446 LYS Y N 1
ATOM 3214 C CA . LYS A 1 409 ? 57.477 17.835 -7.482 1.00 12.18 446 LYS Y CA 1
ATOM 3215 C C . LYS A 1 409 ? 56.262 18.566 -8.042 1.00 15.88 446 LYS Y C 1
ATOM 3216 O O . LYS A 1 409 ? 56.097 18.619 -9.257 1.00 15.68 446 LYS Y O 1
ATOM 3222 N N . MET A 1 410 ? 55.426 19.143 -7.174 1.00 13.94 447 MET Y N 1
ATOM 3223 C CA . MET A 1 410 ? 54.263 19.866 -7.698 1.00 14.19 447 MET Y CA 1
ATOM 3224 C C . MET A 1 410 ? 54.725 21.070 -8.528 1.00 13.06 447 MET Y C 1
ATOM 3225 O O . MET A 1 410 ? 54.169 21.364 -9.592 1.00 14.00 447 MET Y O 1
ATOM 3230 N N . ARG A 1 411 ? 55.721 21.840 -8.023 1.00 11.11 448 ARG Y N 1
ATOM 3231 C CA . ARG A 1 411 ? 56.182 23.066 -8.685 1.00 11.88 448 ARG Y CA 1
ATOM 3232 C C . ARG A 1 411 ? 56.896 22.660 -9.968 1.00 14.71 448 ARG Y C 1
ATOM 3233 O O . ARG A 1 411 ? 56.655 23.284 -11.001 1.00 13.99 448 ARG Y O 1
ATOM 3241 N N . LYS A 1 412 ? 57.550 21.487 -9.917 1.00 14.95 449 LYS Y N 1
ATOM 3242 C CA . LYS A 1 412 ? 58.289 21.061 -11.109 1.00 13.94 449 LYS Y CA 1
ATOM 3243 C C . LYS A 1 412 ? 57.246 20.601 -12.137 1.00 15.85 449 LYS Y C 1
ATOM 3244 O O . LYS A 1 412 ? 57.430 20.842 -13.332 1.00 13.90 449 LYS Y O 1
ATOM 3250 N N . SER A 1 413 ? 56.109 20.013 -11.733 1.00 13.26 450 SER Y N 1
ATOM 3251 C CA . SER A 1 413 ? 55.120 19.598 -12.729 1.00 12.73 450 SER Y CA 1
ATOM 3252 C C . SER A 1 413 ? 54.472 20.836 -13.345 1.00 15.65 450 SER Y C 1
ATOM 3253 O O . SER A 1 413 ? 54.054 20.813 -14.499 1.00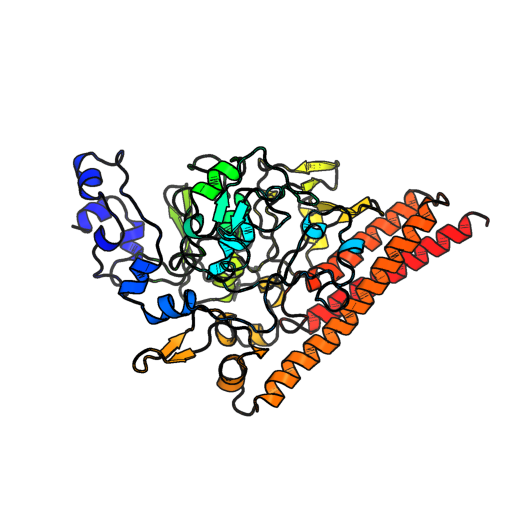 15.60 450 SER Y O 1
ATOM 3258 N N . GLU A 1 414 ? 54.268 21.891 -12.553 1.00 13.77 451 GLU Y N 1
ATOM 3259 C CA . GLU A 1 414 ? 53.744 23.154 -13.049 1.00 13.41 451 GLU Y CA 1
ATOM 3260 C C . GLU A 1 414 ? 54.706 23.787 -14.068 1.00 16.61 451 GLU Y C 1
ATOM 3261 O O . GLU A 1 414 ? 54.233 24.363 -15.077 1.00 15.04 451 GLU Y O 1
ATOM 3267 N N . TYR A 1 415 ? 56.021 23.812 -13.750 1.00 16.53 452 TYR Y N 1
ATOM 3268 C CA . TYR A 1 415 ? 57.003 24.340 -14.699 1.00 17.46 452 TYR Y CA 1
ATOM 3269 C C . TYR A 1 415 ? 56.857 23.605 -16.039 1.00 17.10 452 TYR Y C 1
ATOM 3270 O O . TYR A 1 415 ? 56.804 24.298 -17.086 1.00 20.27 452 TYR Y O 1
ATOM 3279 N N . TRP A 1 416 ? 56.672 22.265 -15.971 1.00 15.02 453 TRP Y N 1
ATOM 3280 C CA . TRP A 1 416 ? 56.566 21.450 -17.165 1.00 17.02 453 TRP Y CA 1
ATOM 3281 C C . TRP A 1 416 ? 55.249 21.638 -17.932 1.00 16.33 453 TRP Y C 1
ATOM 3282 O O . TRP A 1 416 ? 55.256 21.703 -19.170 1.00 19.83 453 TRP Y O 1
ATOM 3293 N N . LEU A 1 417 ? 54.137 21.787 -17.222 1.00 15.34 454 LEU Y N 1
ATOM 3294 C CA . LEU A 1 417 ? 52.879 22.027 -17.927 1.00 16.44 454 LEU Y CA 1
ATOM 3295 C C . LEU A 1 417 ? 52.904 23.389 -18.593 1.00 20.19 454 LEU Y C 1
ATOM 3296 O O . LEU A 1 417 ? 52.263 23.558 -19.609 1.00 20.79 454 LEU Y O 1
ATOM 3301 N N . ALA A 1 418 ? 53.492 24.393 -17.944 1.00 17.67 455 ALA Y N 1
ATOM 3302 C CA . ALA A 1 418 ? 53.629 25.744 -18.507 1.00 18.29 455 ALA Y CA 1
ATOM 3303 C C . ALA A 1 418 ? 54.496 25.688 -19.764 1.00 21.75 455 ALA Y C 1
ATOM 3304 O O . ALA A 1 418 ? 54.202 26.380 -20.739 1.00 22.64 455 ALA Y O 1
ATOM 3306 N N . GLN A 1 419 ? 55.552 24.862 -19.716 1.00 17.92 456 GLN Y N 1
ATOM 3307 C CA . GLN A 1 419 ? 56.363 24.613 -20.889 1.00 23.31 456 GLN Y CA 1
ATOM 3308 C C . GLN A 1 419 ? 55.517 23.939 -21.977 1.00 18.94 456 GLN Y C 1
ATOM 3309 O O . GLN A 1 419 ? 55.588 24.378 -23.123 1.00 21.87 456 GLN Y O 1
ATOM 3315 N N . LEU A 1 420 ? 54.768 22.930 -21.631 1.00 21.41 457 LEU Y N 1
ATOM 3316 C CA . LEU A 1 420 ? 53.862 22.291 -22.588 1.00 22.64 457 LEU Y CA 1
ATOM 3317 C C . LEU A 1 420 ? 52.963 23.332 -23.253 1.00 28.18 457 LEU Y C 1
ATOM 3318 O O . LEU A 1 420 ? 52.926 23.379 -24.477 1.00 27.14 457 LEU Y O 1
ATOM 3323 N N . ILE A 1 421 ? 52.340 24.210 -22.448 1.00 23.61 458 ILE Y N 1
ATOM 3324 C CA . ILE A 1 421 ? 51.367 25.155 -22.920 1.00 24.29 458 ILE Y CA 1
ATOM 3325 C C . ILE A 1 421 ? 52.058 26.174 -23.812 1.00 27.91 458 ILE Y C 1
ATOM 3326 O O . ILE A 1 421 ? 51.502 26.532 -24.837 1.00 28.20 458 ILE Y O 1
ATOM 3331 N N . ASP A 1 422 ? 53.271 26.607 -23.452 1.00 22.49 459 ASP Y N 1
ATOM 3332 C CA . ASP A 1 422 ? 53.954 27.638 -24.210 1.00 27.91 459 ASP Y CA 1
ATOM 3333 C C . ASP A 1 422 ? 54.433 27.055 -25.552 1.00 25.57 459 ASP Y C 1
ATOM 3334 O O . ASP A 1 422 ? 54.338 27.737 -26.577 1.00 29.45 459 ASP Y O 1
ATOM 3339 N N . THR A 1 423 ? 54.958 25.834 -25.514 1.00 24.19 460 THR Y N 1
ATOM 3340 C CA . THR A 1 423 ? 55.429 25.094 -26.681 1.00 27.28 460 THR Y CA 1
ATOM 3341 C C . THR A 1 423 ? 54.259 24.901 -27.654 1.00 30.44 460 THR Y C 1
ATOM 3342 O O . THR A 1 423 ? 54.395 25.172 -28.837 1.00 31.23 460 THR Y O 1
ATOM 3346 N N . PHE A 1 424 ? 53.115 24.441 -27.167 1.00 28.64 461 PHE Y N 1
ATOM 3347 C CA . PHE A 1 424 ? 51.923 24.251 -27.971 1.00 31.38 461 PHE Y CA 1
ATOM 3348 C C . PHE A 1 424 ? 51.555 25.545 -28.692 1.00 32.17 461 PHE Y C 1
ATOM 3349 O O . PHE A 1 424 ? 51.371 25.507 -29.917 1.00 35.47 461 PHE Y O 1
ATOM 3357 N N . ALA A 1 425 ? 51.421 26.680 -27.980 1.00 34.28 462 ALA Y N 1
ATOM 3358 C CA . ALA A 1 425 ? 51.065 27.891 -28.710 1.00 28.10 462 ALA Y CA 1
ATOM 3359 C C . ALA A 1 425 ? 52.078 28.162 -29.835 1.00 37.43 462 ALA Y C 1
ATOM 3360 O O . ALA A 1 425 ? 51.710 28.280 -30.995 1.00 43.12 462 ALA Y O 1
ATOM 3362 N N . VAL A 1 426 ? 53.375 28.167 -29.563 1.00 31.29 463 VAL Y N 1
ATOM 3363 C CA . VAL A 1 426 ? 54.374 28.177 -30.625 1.00 33.20 463 VAL Y CA 1
ATOM 3364 C C . VAL A 1 426 ? 54.052 27.194 -31.776 1.00 39.73 463 VAL Y C 1
ATOM 3365 O O . VAL A 1 426 ? 54.050 27.600 -32.923 1.00 34.98 463 VAL Y O 1
ATOM 3369 N N . ALA A 1 427 ? 53.809 25.910 -31.478 1.00 39.19 464 ALA Y N 1
ATOM 3370 C CA . ALA A 1 427 ? 53.552 24.859 -32.448 1.00 39.84 464 ALA Y CA 1
ATOM 3371 C C . ALA A 1 427 ? 52.344 25.203 -33.301 1.00 51.48 464 ALA Y C 1
ATOM 3372 O O . ALA A 1 427 ? 52.366 24.870 -34.483 1.00 59.33 464 ALA Y O 1
ATOM 3374 N N . GLN A 1 428 ? 51.282 25.753 -32.680 1.00 44.79 465 GLN Y N 1
ATOM 3375 C CA . GLN A 1 428 ? 50.118 26.203 -33.418 1.00 51.14 465 GLN Y CA 1
ATOM 3376 C C . GLN A 1 428 ? 50.560 27.281 -34.392 1.00 53.12 465 GLN Y C 1
ATOM 3377 O O . GLN A 1 428 ? 50.897 26.969 -35.519 1.00 54.89 465 GLN Y O 1
ATOM 3383 N N . ARG A 1 429 ? 50.640 28.526 -33.918 1.00 59.99 466 ARG Y N 1
ATOM 3384 C CA . ARG A 1 429 ? 51.244 29.656 -34.613 1.00 50.44 466 ARG Y CA 1
ATOM 3385 C C . ARG A 1 429 ? 52.113 29.268 -35.816 1.00 51.19 466 ARG Y C 1
ATOM 3386 O O . ARG A 1 429 ? 52.090 29.983 -36.809 1.00 60.76 466 ARG Y O 1
ATOM 3394 N N . GLU A 1 430 ? 52.902 28.192 -35.749 1.00 48.96 467 GLU Y N 1
ATOM 3395 C CA . GLU A 1 430 ? 53.742 27.797 -36.877 1.00 53.31 467 GLU Y CA 1
ATOM 3396 C C . GLU A 1 430 ? 53.181 26.593 -37.654 1.00 53.59 467 GLU Y C 1
ATOM 3397 O O . GLU A 1 430 ? 53.969 25.708 -38.018 1.00 48.99 467 GLU Y O 1
ATOM 3403 N N . GLY A 1 431 ? 51.895 26.674 -38.056 1.00 45.27 468 GLY Y N 1
ATOM 3404 C CA . GLY A 1 431 ? 50.844 25.654 -37.995 1.00 50.95 468 GLY Y CA 1
ATOM 3405 C C . GLY A 1 431 ? 51.279 24.190 -38.082 1.00 58.73 468 GLY Y C 1
ATOM 3406 O O . GLY A 1 431 ? 51.009 23.531 -39.090 1.00 71.89 468 GLY Y O 1
ATOM 3407 N N . VAL A 1 432 ? 51.901 23.663 -37.016 1.00 46.33 469 VAL Y N 1
ATOM 3408 C CA . VAL A 1 432 ? 52.180 22.237 -36.900 1.00 41.06 469 VAL Y CA 1
ATOM 3409 C C . VAL A 1 432 ? 50.841 21.505 -37.025 1.00 38.93 469 VAL Y C 1
ATOM 3410 O O . VAL A 1 432 ? 49.794 22.050 -36.643 1.00 55.46 469 VAL Y O 1
ATOM 3414 N N . SER A 1 433 ? 50.878 20.256 -37.507 1.00 40.35 470 SER Y N 1
ATOM 3415 C CA . SER A 1 433 ? 49.690 19.563 -37.997 1.00 42.02 470 SER Y CA 1
ATOM 3416 C C . SER A 1 433 ? 48.680 19.290 -36.889 1.00 51.84 470 SER Y C 1
ATOM 3417 O O . SER A 1 433 ? 49.032 18.844 -35.806 1.00 47.58 470 SER Y O 1
ATOM 3420 N N . PRO A 1 434 ? 47.371 19.446 -37.142 1.00 52.94 471 PRO Y N 1
ATOM 3421 C CA . PRO A 1 434 ? 46.362 19.241 -36.099 1.00 50.60 471 PRO Y CA 1
ATOM 3422 C C . PRO A 1 434 ? 46.400 17.825 -35.542 1.00 49.25 471 PRO Y C 1
ATOM 3423 O O . PRO A 1 434 ? 45.768 17.505 -34.532 1.00 46.81 471 PRO Y O 1
ATOM 3427 N N . THR A 1 435 ? 47.189 16.978 -36.194 1.00 46.38 472 THR Y N 1
ATOM 3428 C CA . THR A 1 435 ? 47.261 15.583 -35.777 1.00 44.13 472 THR Y CA 1
ATOM 3429 C C . THR A 1 435 ? 48.208 15.474 -34.581 1.00 32.18 472 THR Y C 1
ATOM 3430 O O . THR A 1 435 ? 47.872 14.887 -33.541 1.00 38.05 472 THR Y O 1
ATOM 3434 N N . ILE A 1 436 ? 49.409 15.991 -34.812 1.00 32.14 473 ILE Y N 1
ATOM 3435 C CA . ILE A 1 436 ? 50.460 16.292 -33.853 1.00 36.77 473 ILE Y CA 1
ATOM 3436 C C . ILE A 1 436 ? 49.904 17.188 -32.732 1.00 35.61 473 ILE Y C 1
ATOM 3437 O O . ILE A 1 436 ? 49.976 16.788 -31.579 1.00 38.22 473 ILE Y O 1
ATOM 3442 N N . LEU A 1 437 ? 49.268 18.319 -33.063 1.00 31.29 474 LEU Y N 1
ATOM 3443 C CA . LEU A 1 437 ? 48.662 19.121 -32.005 1.00 34.61 474 LEU Y CA 1
ATOM 3444 C C . LEU A 1 437 ? 47.694 18.267 -31.194 1.00 32.91 474 LEU Y C 1
ATOM 3445 O O . LEU A 1 437 ? 47.560 18.427 -29.976 1.00 34.64 474 LEU Y O 1
ATOM 3450 N N . ASP A 1 438 ? 47.006 17.326 -31.834 1.00 28.17 475 ASP Y N 1
ATOM 3451 C CA . ASP A 1 438 ? 46.111 16.471 -31.074 1.00 27.17 475 ASP Y CA 1
ATOM 3452 C C . ASP A 1 438 ? 46.915 15.497 -30.191 1.00 28.43 475 ASP Y C 1
ATOM 3453 O O . ASP A 1 438 ? 46.403 15.075 -29.158 1.00 30.85 475 ASP Y O 1
ATOM 3458 N N . GLN A 1 439 ? 48.119 15.059 -30.597 1.00 28.96 476 GLN Y N 1
ATOM 3459 C CA . GLN A 1 439 ? 48.823 14.079 -29.732 1.00 30.69 476 GLN Y CA 1
ATOM 3460 C C . GLN A 1 439 ? 49.243 14.795 -28.444 1.00 31.52 476 GLN Y C 1
ATOM 3461 O O . GLN A 1 439 ? 49.203 14.262 -27.327 1.00 27.55 476 GLN Y O 1
ATOM 3467 N N . ALA A 1 440 ? 49.580 16.067 -28.636 1.00 31.92 477 ALA Y N 1
ATOM 3468 C CA . ALA A 1 440 ? 49.991 17.010 -27.604 1.00 28.51 477 ALA Y CA 1
ATOM 3469 C C . ALA A 1 440 ? 48.868 17.252 -26.615 1.00 30.22 477 ALA Y C 1
ATOM 3470 O O . ALA A 1 440 ? 49.152 17.385 -25.444 1.00 26.49 477 ALA Y O 1
ATOM 3472 N N . ARG A 1 441 ? 47.629 17.419 -27.093 1.00 26.87 478 ARG Y N 1
ATOM 3473 C CA . ARG A 1 441 ? 46.470 17.572 -26.253 1.00 25.73 478 ARG Y CA 1
ATOM 3474 C C . ARG A 1 441 ? 46.323 16.356 -25.350 1.00 23.84 478 ARG Y C 1
ATOM 3475 O O . ARG A 1 441 ? 45.832 16.518 -24.271 1.00 25.41 478 ARG Y O 1
ATOM 3483 N N . LEU A 1 442 ? 46.650 15.123 -25.795 1.00 22.06 479 LEU Y N 1
ATOM 3484 C CA . LEU A 1 442 ? 46.456 13.955 -24.948 1.00 24.21 479 LEU Y CA 1
ATOM 3485 C C . LEU A 1 442 ? 47.482 14.015 -23.788 1.00 19.72 479 LEU Y C 1
ATOM 3486 O O . LEU A 1 442 ? 47.160 13.530 -22.699 1.00 22.12 479 LEU Y O 1
ATOM 3491 N N . LYS A 1 443 ? 48.719 14.434 -24.148 1.00 21.30 480 LYS Y N 1
ATOM 3492 C CA . LYS A 1 443 ? 49.833 14.718 -23.250 1.00 21.45 480 LYS Y CA 1
ATOM 3493 C C . LYS A 1 443 ? 49.402 15.734 -22.188 1.00 21.87 480 LYS Y C 1
ATOM 3494 O O . LYS A 1 443 ? 49.656 15.500 -20.990 1.00 22.77 480 LYS Y O 1
ATOM 3500 N N . HIS A 1 444 ? 48.744 16.817 -22.638 1.00 21.72 481 HIS Y N 1
ATOM 3501 C CA . HIS A 1 444 ? 48.241 17.831 -21.720 1.00 23.81 481 HIS Y CA 1
ATOM 3502 C C . HIS A 1 444 ? 47.198 17.182 -20.829 1.00 21.22 481 HIS Y C 1
ATOM 3503 O O . HIS A 1 444 ? 47.141 17.413 -19.604 1.00 18.18 481 HIS Y O 1
ATOM 3510 N N . GLU A 1 445 ? 46.206 16.484 -21.422 1.00 18.26 482 GLU Y N 1
ATOM 3511 C CA . GLU A 1 445 ? 45.221 15.810 -20.574 1.00 20.14 482 GLU Y CA 1
ATOM 3512 C C . GLU A 1 445 ? 45.820 15.028 -19.426 1.00 22.89 482 GLU Y C 1
ATOM 3513 O O . GLU A 1 445 ? 45.362 15.120 -18.301 1.00 18.95 482 GLU Y O 1
ATOM 3519 N N . GLU A 1 446 ? 46.774 14.184 -19.767 1.00 20.12 483 GLU Y N 1
ATOM 3520 C CA . GLU A 1 446 ? 47.416 13.280 -18.855 1.00 19.52 483 GLU Y CA 1
ATOM 3521 C C . GLU A 1 446 ? 48.237 14.105 -17.838 1.00 19.96 483 GLU Y C 1
ATOM 3522 O O . GLU A 1 446 ? 48.186 13.791 -16.670 1.00 19.27 483 GLU Y O 1
ATOM 3533 N N . ALA A 1 447 ? 48.998 15.108 -18.289 1.00 21.61 484 ALA Y N 1
ATOM 3534 C CA . ALA A 1 447 ? 49.910 15.792 -17.356 1.00 16.10 484 ALA Y CA 1
ATOM 3535 C C . ALA A 1 447 ? 49.057 16.662 -16.422 1.00 18.89 484 ALA Y C 1
ATOM 3536 O O . ALA A 1 447 ? 49.354 16.784 -15.261 1.00 15.66 484 ALA Y O 1
ATOM 3538 N N . HIS A 1 448 ? 47.966 17.204 -16.941 1.00 16.65 485 HIS Y N 1
ATOM 3539 C CA . HIS A 1 448 ? 47.075 18.006 -16.118 1.00 18.06 485 HIS Y CA 1
ATOM 3540 C C . HIS A 1 448 ? 46.434 17.101 -15.094 1.00 15.14 485 HIS Y C 1
ATOM 3541 O O . HIS A 1 448 ? 46.383 17.496 -13.944 1.00 18.52 485 HIS Y O 1
ATOM 3548 N N . ALA A 1 449 ? 45.855 15.935 -15.495 1.00 16.87 486 ALA Y N 1
ATOM 3549 C CA . ALA A 1 449 ? 45.166 15.096 -14.490 1.00 15.41 486 ALA Y CA 1
ATOM 3550 C C . ALA A 1 449 ? 46.111 14.721 -13.347 1.00 16.44 486 ALA Y C 1
ATOM 3551 O O . ALA A 1 449 ? 45.649 14.633 -12.190 1.00 17.69 486 ALA Y O 1
ATOM 3553 N N . LEU A 1 450 ? 47.388 14.526 -13.673 1.00 14.67 487 LEU Y N 1
ATOM 3554 C CA . LEU A 1 450 ? 48.289 13.918 -12.680 1.00 13.46 487 LEU Y CA 1
ATOM 3555 C C . LEU A 1 450 ? 48.885 15.069 -11.808 1.00 14.32 487 LEU Y C 1
ATOM 3556 O O . LEU A 1 450 ? 49.587 14.795 -10.826 1.00 15.69 487 LEU Y O 1
ATOM 3561 N N . TRP A 1 451 ? 48.710 16.324 -12.261 1.00 14.62 488 TRP Y N 1
ATOM 3562 C CA . TRP A 1 451 ? 49.153 17.550 -11.563 1.00 14.31 488 TRP Y CA 1
ATOM 3563 C C . TRP A 1 451 ? 47.990 18.131 -10.755 1.00 16.04 488 TRP Y C 1
ATOM 3564 O O . TRP A 1 451 ? 48.047 18.279 -9.550 1.00 14.79 488 TRP Y O 1
ATOM 3575 N N . GLU A 1 452 ? 46.864 18.477 -11.390 1.00 17.32 489 GLU Y N 1
ATOM 3576 C CA . GLU A 1 452 ? 45.944 19.397 -10.709 1.00 15.53 489 GLU Y CA 1
ATOM 3577 C C . GLU A 1 452 ? 45.238 18.720 -9.536 1.00 15.13 489 GLU Y C 1
ATOM 3578 O O . GLU A 1 452 ? 44.717 19.360 -8.649 1.00 15.31 489 GLU Y O 1
ATOM 3584 N N . TYR A 1 453 ? 45.169 17.393 -9.532 1.00 12.66 490 TYR Y N 1
ATOM 3585 C CA . TYR A 1 453 ? 44.646 16.630 -8.433 1.00 12.68 490 TYR Y CA 1
ATOM 3586 C C . TYR A 1 453 ? 45.317 17.082 -7.117 1.00 11.67 490 TYR Y C 1
ATOM 3587 O O . TYR A 1 453 ? 44.635 17.146 -6.074 1.00 13.58 490 TYR Y O 1
ATOM 3596 N N . TRP A 1 454 ? 46.627 17.391 -7.189 1.00 12.88 491 TRP Y N 1
ATOM 3597 C CA . TRP A 1 454 ? 47.368 17.638 -5.941 1.00 12.23 491 TRP Y CA 1
ATOM 3598 C C . TRP A 1 454 ? 47.280 19.094 -5.518 1.00 12.36 491 TRP Y C 1
ATOM 3599 O O . TRP A 1 454 ? 47.457 19.344 -4.341 1.00 13.03 491 TRP Y O 1
ATOM 3610 N N . THR A 1 455 ? 46.985 20.069 -6.415 1.00 12.10 492 THR Y N 1
ATOM 3611 C CA . THR A 1 455 ? 46.730 21.432 -5.935 1.00 13.04 492 THR Y CA 1
ATOM 3612 C C . THR A 1 455 ? 45.314 21.469 -5.357 1.00 14.94 492 THR Y C 1
ATOM 3613 O O . THR A 1 455 ? 44.980 22.197 -4.441 1.00 14.09 492 THR Y O 1
ATOM 3617 N N . ALA A 1 456 ? 44.429 20.620 -5.923 1.00 14.75 493 ALA Y N 1
ATOM 3618 C CA . ALA A 1 456 ? 43.059 20.595 -5.431 1.00 15.60 493 ALA Y CA 1
ATOM 3619 C C . ALA A 1 456 ? 43.061 19.937 -4.067 1.00 12.54 493 ALA Y C 1
ATOM 3620 O O . ALA A 1 456 ? 42.360 20.395 -3.160 1.00 14.13 493 ALA Y O 1
ATOM 3622 N N . GLU A 1 457 ? 43.827 18.846 -3.909 1.00 11.41 494 GLU Y N 1
ATOM 3623 C CA . GLU A 1 457 ? 43.885 18.121 -2.633 1.00 12.02 494 GLU Y CA 1
ATOM 3624 C C . GLU A 1 457 ? 44.650 19.030 -1.633 1.00 12.87 494 GLU Y C 1
ATOM 3625 O O . GLU A 1 457 ? 45.580 19.802 -1.998 1.00 12.85 494 GLU Y O 1
ATOM 3631 N N . ASN A 1 458 ? 44.293 18.943 -0.360 1.00 11.78 495 ASN Y N 1
ATOM 3632 C CA . ASN A 1 458 ? 44.707 20.007 0.558 1.00 12.48 495 ASN Y CA 1
ATOM 3633 C C . ASN A 1 458 ? 45.885 19.647 1.483 1.00 12.42 495 ASN Y C 1
ATOM 3634 O O . ASN A 1 458 ? 46.383 20.523 2.191 1.00 15.06 495 ASN Y O 1
ATOM 3639 N N . SER A 1 459 ? 46.487 18.466 1.335 1.00 12.26 496 SER Y N 1
ATOM 3640 C CA . SER A 1 459 ? 47.524 18.011 2.275 1.00 12.03 496 SER Y CA 1
ATOM 3641 C C . SER A 1 459 ? 48.915 18.214 1.750 1.00 14.87 496 SER Y C 1
ATOM 3642 O O . SER A 1 459 ? 49.865 17.942 2.473 1.00 13.57 496 SER Y O 1
ATOM 3645 N N . ASP A 1 460 ? 49.042 18.608 0.482 1.00 15.36 497 ASP Y N 1
ATOM 3646 C CA . ASP A 1 460 ? 50.379 18.676 -0.149 1.00 16.61 497 ASP Y CA 1
ATOM 3647 C C . ASP A 1 460 ? 51.193 17.399 0.039 1.00 15.60 497 ASP Y C 1
ATOM 3648 O O . ASP A 1 460 ? 52.384 17.404 0.339 1.00 14.60 497 ASP Y O 1
ATOM 3653 N N . GLY A 1 461 ? 50.514 16.284 -0.158 1.00 13.94 498 GLY Y N 1
ATOM 3654 C CA . GLY A 1 461 ? 51.196 14.995 -0.161 1.00 14.96 498 GLY Y CA 1
ATOM 3655 C C . GLY A 1 461 ? 51.089 14.255 1.176 1.00 12.74 498 GLY Y C 1
ATOM 3656 O O . GLY A 1 461 ? 51.281 13.018 1.249 1.00 13.90 498 GLY Y O 1
ATOM 3657 N N . PHE A 1 462 ? 50.790 14.970 2.276 1.00 14.38 499 PHE Y N 1
ATOM 3658 C CA . PHE A 1 462 ? 50.922 14.270 3.545 1.00 13.39 499 PHE Y CA 1
ATOM 3659 C C . PHE A 1 462 ? 49.957 13.082 3.614 1.00 15.61 499 PHE Y 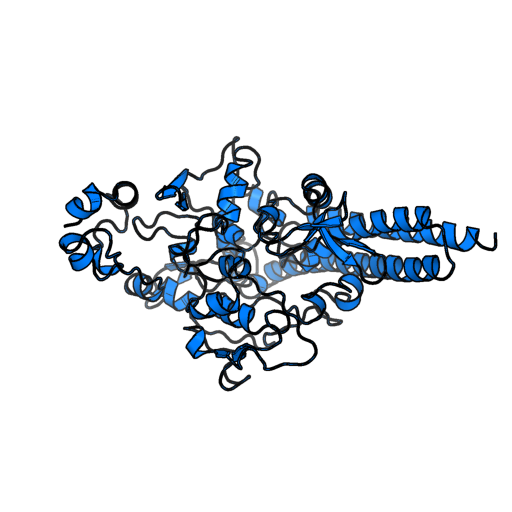C 1
ATOM 3660 O O . PHE A 1 462 ? 50.285 12.045 4.175 1.00 15.13 499 PHE Y O 1
ATOM 3668 N N . HIS A 1 463 ? 48.765 13.187 2.979 1.00 14.02 500 HIS Y N 1
ATOM 3669 C CA . HIS A 1 463 ? 47.781 12.124 3.093 1.00 15.23 500 HIS Y CA 1
ATOM 3670 C C . HIS A 1 463 ? 48.252 10.827 2.398 1.00 13.85 500 HIS Y C 1
ATOM 3671 O O . HIS A 1 463 ? 47.724 9.735 2.675 1.00 15.39 500 HIS Y O 1
ATOM 3678 N N . ASN A 1 464 ? 49.087 10.953 1.387 1.00 14.27 501 ASN Y N 1
ATOM 3679 C CA . ASN A 1 464 ? 49.556 9.769 0.660 1.00 13.91 501 ASN Y CA 1
ATOM 3680 C C . ASN A 1 464 ? 50.790 10.136 -0.148 1.00 12.13 501 ASN Y C 1
ATOM 3681 O O . ASN A 1 464 ? 50.767 10.377 -1.372 1.00 14.15 501 ASN Y O 1
ATOM 3686 N N . PRO A 1 465 ? 51.985 10.095 0.500 1.00 13.82 502 PRO Y N 1
ATOM 3687 C CA . PRO A 1 465 ? 53.231 10.607 -0.125 1.00 13.29 502 PRO Y CA 1
ATOM 3688 C C . PRO A 1 465 ? 53.643 9.759 -1.342 1.00 13.38 502 PRO Y C 1
ATOM 3689 O O . PRO A 1 465 ? 54.117 10.280 -2.353 1.00 15.62 502 PRO Y O 1
ATOM 3693 N N . GLU A 1 466 ? 53.427 8.419 -1.257 1.00 15.17 503 GLU Y N 1
ATOM 3694 C CA . GLU A 1 466 ? 53.793 7.569 -2.394 1.00 17.72 503 GLU Y CA 1
ATOM 3695 C C . GLU A 1 466 ? 52.938 7.855 -3.636 1.00 16.48 503 GLU Y C 1
ATOM 3696 O O . GLU A 1 466 ? 53.468 7.958 -4.758 1.00 15.22 503 GLU Y O 1
ATOM 3702 N N . GLN A 1 467 ? 51.631 7.995 -3.414 1.00 15.74 504 GLN Y N 1
ATOM 3703 C CA . GLN A 1 467 ? 50.780 8.179 -4.552 1.00 16.05 504 GLN Y CA 1
ATOM 3704 C C . GLN A 1 467 ? 51.078 9.549 -5.130 1.00 14.74 504 GLN Y C 1
ATOM 3705 O O . GLN A 1 467 ? 51.077 9.741 -6.338 1.00 15.10 504 GLN Y O 1
ATOM 3711 N N . ALA A 1 468 ? 51.395 10.549 -4.265 1.00 12.70 505 ALA Y N 1
ATOM 3712 C CA . ALA A 1 468 ? 51.712 11.898 -4.774 1.00 11.06 505 ALA Y CA 1
ATOM 3713 C C . ALA A 1 468 ? 52.954 11.878 -5.684 1.00 12.27 505 ALA Y C 1
ATOM 3714 O O . ALA A 1 468 ? 52.988 12.518 -6.783 1.00 11.80 505 ALA Y O 1
ATOM 3716 N N . ARG A 1 469 ? 54.006 11.194 -5.274 1.00 13.50 506 ARG Y N 1
ATOM 3717 C CA . ARG A 1 469 ? 55.260 11.160 -6.012 1.00 15.37 506 ARG Y CA 1
ATOM 3718 C C . ARG A 1 469 ? 54.946 10.460 -7.360 1.00 16.66 506 ARG Y C 1
ATOM 3719 O O . ARG A 1 469 ? 55.372 10.935 -8.430 1.00 19.10 506 ARG Y O 1
ATOM 3727 N N . GLN A 1 470 ? 54.279 9.297 -7.265 1.00 16.50 507 GLN Y N 1
ATOM 3728 C CA . GLN A 1 470 ? 53.931 8.551 -8.489 1.00 17.90 507 GLN Y CA 1
ATOM 3729 C C . GLN A 1 470 ? 53.150 9.417 -9.486 1.00 18.26 507 GLN Y C 1
ATOM 3730 O O . GLN A 1 470 ? 53.453 9.455 -10.705 1.00 17.18 507 GLN Y O 1
ATOM 3736 N N . SER A 1 471 ? 52.122 10.123 -8.989 1.00 16.71 508 SER Y N 1
ATOM 3737 C CA . SER A 1 471 ? 51.299 10.961 -9.847 1.00 17.28 508 SER Y CA 1
ATOM 3738 C C . SER A 1 471 ? 52.101 12.110 -10.455 1.00 18.25 508 SER Y C 1
ATOM 3739 O O . SER A 1 471 ? 52.010 12.360 -11.687 1.00 18.37 508 SER Y O 1
ATOM 3742 N N . LEU A 1 472 ? 52.726 12.944 -9.558 1.00 15.32 509 LEU Y N 1
ATOM 3743 C CA . LEU A 1 472 ? 53.435 14.131 -10.038 1.00 14.28 509 LEU Y CA 1
ATOM 3744 C C . LEU A 1 472 ? 54.578 13.790 -11.008 1.00 13.60 509 LEU Y C 1
ATOM 3745 O O . LEU A 1 472 ? 54.759 14.575 -11.950 1.00 14.86 509 LEU Y O 1
ATOM 3750 N N . THR A 1 473 ? 55.331 12.695 -10.763 1.00 15.34 510 THR Y N 1
ATOM 3751 C CA . THR A 1 473 ? 56.416 12.386 -11.689 1.00 14.32 510 THR Y CA 1
ATOM 3752 C C . THR A 1 473 ? 55.812 11.930 -13.017 1.00 15.47 510 THR Y C 1
ATOM 3753 O O . THR A 1 473 ? 56.442 12.158 -14.098 1.00 17.62 510 THR Y O 1
ATOM 3757 N N . GLY A 1 474 ? 54.631 11.268 -12.932 1.00 18.31 511 GLY Y N 1
ATOM 3758 C CA . GLY A 1 474 ? 53.871 10.924 -14.134 1.00 16.21 511 GLY Y CA 1
ATOM 3759 C C . GLY A 1 474 ? 53.506 12.197 -14.917 1.00 18.23 511 GLY Y C 1
ATOM 3760 O O . GLY A 1 474 ? 53.506 12.226 -16.155 1.00 18.09 511 GLY Y O 1
ATOM 3761 N N . SER A 1 475 ? 53.083 13.244 -14.209 1.00 16.40 512 SER Y N 1
ATOM 3762 C CA . SER A 1 475 ? 52.746 14.474 -14.884 1.00 15.19 512 SER Y CA 1
ATOM 3763 C C . SER A 1 475 ? 53.938 15.060 -15.634 1.00 16.90 512 SER Y C 1
ATOM 3764 O O . SER A 1 475 ? 53.903 15.418 -16.828 1.00 17.96 512 SER Y O 1
ATOM 3767 N N . ILE A 1 476 ? 55.041 15.216 -14.899 1.00 16.54 513 ILE Y N 1
ATOM 3768 C CA . ILE A 1 476 ? 56.290 15.689 -15.485 1.00 15.03 513 ILE Y CA 1
ATOM 3769 C C . ILE A 1 476 ? 56.599 14.853 -16.740 1.00 15.86 513 ILE Y C 1
ATOM 3770 O O . ILE A 1 476 ? 57.042 15.459 -17.728 1.00 17.04 513 ILE Y O 1
ATOM 3775 N N . SER A 1 477 ? 56.482 13.519 -16.631 1.00 17.77 514 SER Y N 1
ATOM 3776 C CA . SER A 1 477 ? 56.953 12.684 -17.764 1.00 21.70 514 SER Y CA 1
ATOM 3777 C C . SER A 1 477 ? 56.093 12.968 -18.986 1.00 22.06 514 SER Y C 1
ATOM 3778 O O . SER A 1 477 ? 56.609 13.117 -20.150 1.00 21.98 514 SER Y O 1
ATOM 3781 N N . ALA A 1 478 ? 54.791 13.060 -18.675 1.00 19.39 515 ALA Y N 1
ATOM 3782 C CA . ALA A 1 478 ? 53.785 13.401 -19.691 1.00 22.28 515 ALA Y CA 1
ATOM 3783 C C . ALA A 1 478 ? 54.094 14.710 -20.346 1.00 25.05 515 ALA Y C 1
ATOM 3784 O O . ALA A 1 478 ? 54.052 14.772 -21.572 1.00 23.01 515 ALA Y O 1
ATOM 3786 N N . SER A 1 479 ? 54.407 15.744 -19.549 1.00 20.31 516 SER Y N 1
ATOM 3787 C CA . SER A 1 479 ? 54.654 17.045 -20.154 1.00 17.72 516 SER Y CA 1
ATOM 3788 C C . SER A 1 479 ? 55.962 17.105 -20.945 1.00 20.94 516 SER Y C 1
ATOM 3789 O O . SER A 1 479 ? 56.022 17.750 -21.984 1.00 19.79 516 SER Y O 1
ATOM 3792 N N . LYS A 1 480 ? 57.033 16.508 -20.415 1.00 19.20 517 LYS Y N 1
ATOM 3793 C CA . LYS A 1 480 ? 58.293 16.590 -21.167 1.00 20.35 517 LYS Y CA 1
ATOM 3794 C C . LYS A 1 480 ? 58.171 15.795 -22.496 1.00 23.68 517 LYS Y C 1
ATOM 3795 O O . LYS A 1 480 ? 58.720 16.191 -23.525 1.00 24.54 517 LYS Y O 1
ATOM 3801 N N . ALA A 1 481 ? 57.401 14.724 -22.491 1.00 21.42 518 ALA Y N 1
ATOM 3802 C CA . ALA A 1 481 ? 57.093 13.986 -23.725 1.00 23.41 518 ALA Y CA 1
ATOM 3803 C C . ALA A 1 481 ? 56.326 14.827 -24.762 1.00 30.68 518 ALA Y C 1
ATOM 3804 O O . ALA A 1 481 ? 56.627 14.725 -25.962 1.00 28.98 518 ALA Y O 1
ATOM 3806 N N . GLY A 1 482 ? 55.339 15.646 -24.306 1.00 27.06 519 GLY Y N 1
ATOM 3807 C CA . GLY A 1 482 ? 54.570 16.558 -25.141 1.00 21.96 519 GLY Y CA 1
ATOM 3808 C C . GLY A 1 482 ? 55.472 17.635 -25.700 1.00 31.11 519 GLY Y C 1
ATOM 3809 O O . GLY A 1 482 ? 55.448 17.923 -26.894 1.00 28.28 519 GLY Y O 1
ATOM 3810 N N . VAL A 1 483 ? 56.331 18.194 -24.835 1.00 25.09 520 VAL Y N 1
ATOM 3811 C CA . VAL A 1 483 ? 57.220 19.248 -25.237 1.00 24.03 520 VAL Y CA 1
ATOM 3812 C C . VAL A 1 483 ? 58.210 18.712 -26.284 1.00 26.78 520 VAL Y C 1
ATOM 3813 O O . VAL A 1 483 ? 58.501 19.431 -27.213 1.00 31.33 520 VAL Y O 1
ATOM 3817 N N . LYS A 1 484 ? 58.667 17.450 -26.169 1.00 29.14 521 LYS Y N 1
ATOM 3818 C CA . LYS A 1 484 ? 59.611 16.868 -27.107 1.00 29.43 521 LYS Y CA 1
ATOM 3819 C C . LYS A 1 484 ? 58.867 16.635 -28.419 1.00 31.10 521 LYS Y C 1
ATOM 3820 O O . LYS A 1 484 ? 59.405 17.026 -29.435 1.00 33.21 521 LYS Y O 1
ATOM 3826 N N . LEU A 1 485 ? 57.652 16.041 -28.364 1.00 30.42 522 LEU Y N 1
ATOM 3827 C CA . LEU A 1 485 ? 56.857 15.808 -29.568 1.00 29.72 522 LEU Y CA 1
ATOM 3828 C C . LEU A 1 485 ? 56.579 17.122 -30.303 1.00 36.15 522 LEU Y C 1
ATOM 3829 O O . LEU A 1 485 ? 56.831 17.200 -31.493 1.00 37.26 522 LEU Y O 1
ATOM 3834 N N . LEU A 1 486 ? 56.179 18.186 -29.591 1.00 34.53 523 LEU Y N 1
ATOM 3835 C CA . LEU A 1 486 ? 55.890 19.431 -30.277 1.00 30.02 523 LEU Y CA 1
ATOM 3836 C C . LEU A 1 486 ? 57.148 20.047 -30.878 1.00 40.03 523 LEU Y C 1
ATOM 3837 O O . LEU A 1 486 ? 57.097 20.521 -32.014 1.00 45.34 523 LEU Y O 1
ATOM 3842 N N . ASN A 1 487 ? 58.245 20.135 -30.112 1.00 40.70 524 ASN Y N 1
ATOM 3843 C CA . ASN A 1 487 ? 59.475 20.692 -30.641 1.00 41.75 524 ASN Y CA 1
ATOM 3844 C C . ASN A 1 487 ? 59.917 19.870 -31.865 1.00 35.49 524 ASN Y C 1
ATOM 3845 O O . ASN A 1 487 ? 60.339 20.448 -32.850 1.00 43.73 524 ASN Y O 1
ATOM 3850 N N . ASP A 1 488 ? 59.804 18.535 -31.815 1.00 38.53 525 ASP Y N 1
ATOM 3851 C CA . ASP A 1 488 ? 60.171 17.684 -32.947 1.00 33.53 525 ASP Y CA 1
ATOM 3852 C C . ASP A 1 488 ? 59.367 18.163 -34.166 1.00 41.10 525 ASP Y C 1
ATOM 3853 O O . ASP A 1 488 ? 59.929 18.485 -35.221 1.00 47.68 525 ASP Y O 1
ATOM 3858 N N . ALA A 1 489 ? 58.048 18.301 -33.984 1.00 47.56 526 ALA Y N 1
ATOM 3859 C CA . ALA A 1 489 ? 57.123 18.850 -34.976 1.00 49.70 526 ALA Y CA 1
ATOM 3860 C C . ALA A 1 489 ? 57.441 20.279 -35.439 1.00 51.55 526 ALA Y C 1
ATOM 3861 O O . ALA A 1 489 ? 57.221 20.575 -36.608 1.00 62.45 526 ALA Y O 1
ATOM 3863 N N . ILE A 1 490 ? 57.926 21.170 -34.566 1.00 49.35 527 ILE Y N 1
ATOM 3864 C CA . ILE A 1 490 ? 58.099 22.583 -34.906 1.00 54.75 527 ILE Y CA 1
ATOM 3865 C C . ILE A 1 490 ? 59.305 22.797 -35.830 1.00 63.53 527 ILE Y C 1
ATOM 3866 O O . ILE A 1 490 ? 59.290 23.677 -36.704 1.00 53.19 527 ILE Y O 1
ATOM 3871 N N . MET A 1 491 ? 60.356 22.006 -35.582 1.00 68.91 528 MET Y N 1
ATOM 3872 C CA . MET A 1 491 ? 61.531 21.888 -36.427 1.00 75.87 528 MET Y CA 1
ATOM 3873 C C . MET A 1 491 ? 61.100 21.373 -37.803 1.00 77.25 528 MET Y C 1
ATOM 3874 O O . MET A 1 491 ? 61.503 21.951 -38.814 1.00 78.04 528 MET Y O 1
ATOM 3879 N N . ALA A 1 492 ? 60.258 20.316 -37.815 1.00 69.43 529 ALA Y N 1
ATOM 3880 C CA . ALA A 1 492 ? 59.845 19.580 -39.006 1.00 68.50 529 ALA Y CA 1
ATOM 3881 C C . ALA A 1 492 ? 59.067 20.443 -40.016 1.00 78.87 529 ALA Y C 1
ATOM 3882 O O . ALA A 1 492 ? 58.799 19.996 -41.138 1.00 79.07 529 ALA Y O 1
ATOM 3884 N N . VAL A 1 493 ? 58.739 21.689 -39.627 1.00 80.00 530 VAL Y N 1
ATOM 3885 C CA . VAL A 1 493 ? 58.149 22.715 -40.478 1.00 75.28 530 VAL Y CA 1
ATOM 3886 C C . VAL A 1 493 ? 59.150 23.161 -41.558 1.00 91.88 530 VAL Y C 1
ATOM 3887 O O . VAL A 1 493 ? 59.040 22.693 -42.695 1.00 94.10 530 VAL Y O 1
ATOM 3891 N N . LYS A 1 494 ? 60.145 24.010 -41.214 1.00 93.04 531 LYS Y N 1
ATOM 3892 C CA . LYS A 1 494 ? 61.079 24.594 -42.182 1.00 83.12 531 LYS Y CA 1
ATOM 3893 C C . LYS A 1 494 ? 62.119 23.570 -42.650 1.00 67.11 531 LYS Y C 1
ATOM 3894 O O . LYS A 1 494 ? 63.088 23.934 -43.300 1.00 59.34 531 LYS Y O 1
ATOM 3900 N N . GLN A 1 495 ? 61.844 22.289 -42.373 1.00 76.39 532 GLN Y N 1
ATOM 3901 C CA . GLN A 1 495 ? 62.677 21.085 -42.456 1.00 70.25 532 GLN Y CA 1
ATOM 3902 C C . GLN A 1 495 ? 63.269 20.803 -43.867 1.00 62.11 532 GLN Y C 1
ATOM 3903 O O . GLN A 1 495 ? 62.750 20.076 -44.801 1.00 49.59 532 GLN Y O 1
#

Solvent-accessible surface area: 23821 Å² total; per-residue (Å²): 100,64,97,79,44,8,82,101,88,85,65,31,79,92,12,12,56,154,25,189,38,28,95,59,55,39,86,81,54,47,91,104,27,132,84,42,84,126,146,17,115,128,52,154,40,65,42,126,24,28,7,47,48,40,7,89,107,81,91,10,59,68,90,12,26,34,47,60,141,122,59,137,100,36,45,65,67,52,6,16,83,130,101,16,32,2,38,54,3,85,67,1,3,23,55,36,21,20,38,81,17,29,25,48,89,60,37,51,9,18,32,2,4,38,20,3,2,22,41,54,6,18,12,6,26,3,31,14,78,43,33,176,164,34,29,49,102,44,26,77,1,59,92,4,1,56,64,126,15,102,132,52,198,76,112,136,28,17,129,58,13,8,3,1,23,1,21,21,55,7,4,12,4,27,79,63,11,63,38,35,2,71,142,63,20,154,15,16,4,68,27,86,10,18,77,0,1,125,33,0,57,7,2,27,8,41,23,9,31,78,1,48,43,4,35,42,26,7,0,19,3,8,2,0,0,30,16,5,78,180,43,76,46,189,10,41,9,24,143,131,49,136,18,53,19,105,51,38,67,24,158,57,30,26,50,0,0,12,1,117,157,68,15,4,44,1,19,41,0,1,30,70,0,1,38,2,7,30,72,9,39,30,25,114,84,42,118,104,2,69,42,82,41,48,49,0,4,39,6,8,7,63,29,3,81,83,0,25,119,29,1,101,77,44,26,0,8,23,16,131,2,69,63,1,20,0,78,1,3,3,0,12,53,0,16,10,1,0,22,22,44,6,69,61,19,158,77,56,24,34,29,46,85,34,56,38,6,84,37,143,13,101,124,26,102,134,31,30,13,43,20,60,16,103,28,42,112,65,8,95,54,7,19,13,66,96,69,172,117,40,78,71,115,80,2,84,123,70,15,55,61,46,55,94,108,5,62,38,43,0,71,98,0,1,125,48,0,13,57,0,3,77,15,2,26,57,0,74,180,69,68,7,48,104,96,48,11,75,87,1,55,103,68,1,11,61,0,1,2,23,0,3,0,0,5,8,0,46,12,3,0,54,33,11,49,121,12,0,112,110,0,0,33,20,0,13,69,5,0,104,43,0,11,136,33,0,70,77,10,22,105,53,73,138,170